Protein AF-A0A3C1PJS2-F1 (afdb_monomer_lite)

Secondary structure (DSSP, 8-state):
--SHHHHHHHHHHHHHTT-EE--EEEEEEEETTEEEEEEEEE--SSHHHHHHTT--S--EEEE--HHHHHHHHHHHHHT------HHHH--EEETTHHHHHH-HHHHHHHHHHHHHHHHHHHTSS-HHHHB-HHHHHHHHHHHHHHT-GGGGSTTT-EEEEETTTTEEEEEE---S-SS-------SS-HHHHHHHS---TTSTTTHHHHHTT-HHHHHHHHHHHHHHT-HHHHHHHHHHTHHHHHHHHHHHHTT-TT----HHHHHHHHHHHHHHHHH-----PPP-PPPPP---TT-HHHHTTTTEEEEEEEE-SSEEEEEEEE-SSS-EEEEEEE-SS-TT-EEEEEEEEEPPPBTTB-EEEEEEEETT--EEEESS-SS--EEEESS---SS---HHHHHHTTTT--TTSEEETTEEEE-SEEEEE-SEEEE-TT-EEEE-TTEEEEE-TT-EEEESS-EEEE--SSS-EEEEE-SSS---EEEEEEEEEEEEEEEEEES---EEETTEEE-SSEEEEEEEEEEEEEEE-

Structure (mmCIF, N/CA/C/O backbone):
data_AF-A0A3C1PJS2-F1
#
_entry.id   AF-A0A3C1PJS2-F1
#
loop_
_atom_site.group_PDB
_atom_site.id
_atom_site.type_symbol
_atom_site.label_atom_id
_atom_site.label_alt_id
_atom_site.label_comp_id
_atom_site.label_asym_id
_atom_site.label_entity_id
_atom_site.label_seq_id
_atom_site.pdbx_PDB_ins_code
_atom_site.Cartn_x
_atom_site.Cartn_y
_atom_site.Cartn_z
_atom_site.occupancy
_atom_site.B_iso_or_equiv
_atom_site.auth_seq_id
_atom_site.auth_comp_id
_atom_site.auth_asym_id
_atom_site.auth_atom_id
_atom_site.pdbx_PDB_model_num
ATOM 1 N N . GLN A 1 1 ? -17.512 3.388 26.840 1.00 50.53 1 GLN A N 1
ATOM 2 C CA . GLN A 1 1 ? -17.735 1.995 26.386 1.00 50.53 1 GLN A CA 1
ATOM 3 C C . GLN A 1 1 ? -16.896 1.815 25.130 1.00 50.53 1 GLN A C 1
ATOM 5 O O . GLN A 1 1 ? -16.877 2.746 24.334 1.00 50.53 1 GLN A O 1
ATOM 10 N N . GLY A 1 2 ? -16.158 0.707 25.012 1.00 60.09 2 GLY A N 1
ATOM 11 C CA . GLY A 1 2 ? -15.186 0.491 23.931 1.00 60.09 2 GLY A CA 1
ATOM 12 C C . GLY A 1 2 ? -15.813 0.398 22.536 1.00 60.09 2 GLY A C 1
ATOM 13 O O . GLY A 1 2 ? -17.022 0.189 22.394 1.00 60.09 2 GLY A O 1
ATOM 14 N N . ALA A 1 3 ? -14.977 0.550 21.508 1.00 76.62 3 ALA A N 1
ATOM 15 C CA . ALA A 1 3 ? -15.379 0.690 20.106 1.00 76.62 3 ALA A CA 1
ATOM 16 C C . ALA A 1 3 ? -15.730 -0.599 19.371 1.00 76.62 3 ALA A C 1
ATOM 18 O O . ALA A 1 3 ? -15.875 -0.593 18.159 1.00 76.62 3 ALA A O 1
ATOM 19 N N . TYR A 1 4 ? -15.954 -1.686 20.100 1.00 86.81 4 TYR A N 1
ATOM 20 C CA . TYR A 1 4 ? -16.094 -3.038 19.569 1.00 86.81 4 TYR A CA 1
ATOM 21 C C . TYR A 1 4 ? -17.022 -3.154 18.346 1.00 86.81 4 TYR A C 1
ATOM 23 O O . TYR A 1 4 ? -16.590 -3.558 17.269 1.00 86.81 4 TYR A O 1
ATOM 31 N N . LEU A 1 5 ? -18.304 -2.793 18.479 1.00 90.94 5 LEU A N 1
ATOM 32 C CA . LEU A 1 5 ? -19.256 -2.923 17.369 1.00 90.94 5 LEU A CA 1
ATOM 33 C C . LEU A 1 5 ? -19.081 -1.832 16.302 1.00 90.94 5 LEU A C 1
ATOM 35 O O . LEU A 1 5 ? -19.457 -2.051 15.155 1.00 90.94 5 LEU A O 1
ATOM 39 N N . ALA A 1 6 ? -18.487 -0.688 16.659 1.00 91.19 6 ALA A N 1
ATOM 40 C CA . ALA A 1 6 ? -18.084 0.323 15.685 1.00 91.19 6 ALA A CA 1
ATOM 41 C C . ALA A 1 6 ? -16.974 -0.226 14.777 1.00 91.19 6 ALA A C 1
ATOM 43 O O . ALA A 1 6 ? -17.079 -0.106 13.560 1.00 91.19 6 ALA A O 1
ATOM 44 N N . THR A 1 7 ? -15.972 -0.905 15.349 1.00 92.56 7 THR A N 1
ATOM 45 C CA . THR A 1 7 ? -14.920 -1.608 14.603 1.00 92.56 7 THR A CA 1
ATOM 46 C C . THR A 1 7 ? -15.521 -2.657 13.677 1.00 92.56 7 THR A C 1
ATOM 48 O O . THR A 1 7 ? -15.230 -2.639 12.486 1.00 92.56 7 THR A O 1
ATOM 51 N N . TRP A 1 8 ? -16.430 -3.504 14.173 1.00 94.62 8 TRP A N 1
ATOM 52 C CA . TRP A 1 8 ? -17.133 -4.465 13.316 1.00 94.62 8 TRP A CA 1
ATOM 53 C C . TRP A 1 8 ? -17.833 -3.779 12.131 1.00 94.62 8 TRP A C 1
ATOM 55 O O . TRP A 1 8 ? -17.605 -4.156 10.985 1.00 94.62 8 TRP A O 1
ATOM 65 N N . PHE A 1 9 ? -18.633 -2.741 12.394 1.00 94.56 9 PHE A N 1
ATOM 66 C CA . PHE A 1 9 ? -19.382 -2.033 11.353 1.00 94.56 9 PHE A CA 1
ATOM 67 C C . PHE A 1 9 ? -18.460 -1.370 10.317 1.00 94.56 9 PHE A C 1
ATOM 69 O O . PHE A 1 9 ? -18.750 -1.409 9.123 1.00 94.56 9 PHE A O 1
ATOM 76 N N . ALA A 1 10 ? -17.319 -0.821 10.749 1.00 95.00 10 ALA A N 1
ATOM 77 C CA . ALA A 1 10 ? -16.305 -0.297 9.839 1.00 95.00 10 ALA A CA 1
ATOM 78 C C . ALA A 1 10 ? -15.714 -1.398 8.945 1.00 95.00 10 ALA A C 1
ATOM 80 O O . ALA A 1 10 ? -15.614 -1.201 7.737 1.00 95.00 10 ALA A O 1
ATOM 81 N N . HIS A 1 11 ? -15.374 -2.568 9.495 1.00 95.94 11 HIS A N 1
ATOM 82 C CA . HIS A 1 11 ? -14.862 -3.685 8.694 1.00 95.94 11 HIS A CA 1
ATOM 83 C C . HIS A 1 11 ? -15.875 -4.164 7.645 1.00 95.94 11 HIS A C 1
ATOM 85 O O . HIS A 1 11 ? -15.489 -4.366 6.494 1.00 95.94 11 HIS A O 1
ATOM 91 N N . GLU A 1 12 ? -17.158 -4.280 8.002 1.00 95.19 12 GLU A N 1
ATOM 92 C CA . GLU A 1 12 ? -18.210 -4.657 7.046 1.00 95.19 12 GLU A CA 1
ATOM 93 C C . GLU A 1 12 ? -18.364 -3.623 5.926 1.00 95.19 12 GLU A C 1
ATOM 95 O O . GLU A 1 12 ? -18.375 -3.983 4.748 1.00 95.19 12 GLU A O 1
ATOM 100 N N . LEU A 1 13 ? -18.419 -2.330 6.267 1.00 95.62 13 LEU A N 1
ATOM 101 C CA . LEU A 1 13 ? -18.609 -1.283 5.266 1.00 95.62 13 LEU A CA 1
ATOM 102 C C . LEU A 1 13 ? -17.404 -1.184 4.321 1.00 95.62 13 LEU A C 1
ATOM 104 O O . LEU A 1 13 ? -17.579 -1.144 3.106 1.00 95.62 13 LEU A O 1
ATOM 108 N N . PHE A 1 14 ? -16.175 -1.225 4.846 1.00 97.44 14 PHE A N 1
ATOM 109 C CA . PHE A 1 14 ? -14.970 -1.234 4.010 1.00 97.44 14 PHE A CA 1
ATOM 110 C C . PHE A 1 14 ? -14.938 -2.462 3.093 1.00 97.44 14 PHE A C 1
ATOM 112 O O . PHE A 1 14 ? -14.642 -2.329 1.903 1.00 97.44 14 PHE A O 1
ATOM 119 N N . ALA A 1 15 ? -15.295 -3.640 3.614 1.00 96.25 15 ALA A N 1
ATOM 120 C CA . ALA A 1 15 ? -15.340 -4.861 2.823 1.00 96.25 15 ALA A CA 1
ATOM 121 C C . ALA A 1 15 ? -16.396 -4.798 1.706 1.00 96.25 15 ALA A C 1
ATOM 123 O O . ALA A 1 15 ? -16.114 -5.229 0.586 1.00 96.25 15 ALA A O 1
ATOM 124 N N . SER A 1 16 ? -17.574 -4.223 1.978 1.00 94.75 16 SER A N 1
ATOM 125 C CA . SER A 1 16 ? -18.651 -4.054 0.988 1.00 94.75 16 SER A CA 1
ATOM 126 C C . SER A 1 16 ? -18.247 -3.167 -0.197 1.00 94.75 16 SER A C 1
ATOM 128 O O . SER A 1 16 ? -18.679 -3.390 -1.326 1.00 94.75 16 SER A O 1
ATOM 130 N N . GLU A 1 17 ? -17.322 -2.230 0.031 1.00 95.81 17 GLU A N 1
ATOM 131 C CA . GLU A 1 17 ? -16.746 -1.349 -0.992 1.00 95.81 17 GLU A CA 1
ATOM 132 C C . GLU A 1 17 ? -15.543 -1.966 -1.717 1.00 95.81 17 GLU A C 1
ATOM 134 O O . GLU A 1 17 ? -14.868 -1.307 -2.517 1.00 95.81 17 GLU A O 1
ATOM 139 N N . GLY A 1 18 ? -15.252 -3.235 -1.424 1.00 95.50 18 GLY A N 1
ATOM 140 C CA . GLY A 1 18 ? -14.115 -3.961 -1.960 1.00 95.50 18 GLY A CA 1
ATOM 141 C C . GLY A 1 18 ? -12.772 -3.444 -1.449 1.00 95.50 18 GLY A C 1
ATOM 142 O O . GLY A 1 18 ? -11.765 -3.720 -2.098 1.00 95.50 18 GLY A O 1
ATOM 143 N N . LEU A 1 19 ? -12.720 -2.700 -0.337 1.00 97.50 19 LEU A N 1
ATOM 144 C CA . LEU A 1 19 ? -11.477 -2.313 0.338 1.00 97.50 19 LEU A CA 1
ATOM 145 C C . LEU A 1 19 ? -11.008 -3.449 1.253 1.00 97.50 19 LEU A C 1
ATOM 147 O O . LEU A 1 19 ? -11.821 -4.173 1.821 1.00 97.50 19 LEU A O 1
ATOM 151 N N . ILE A 1 20 ? -9.692 -3.612 1.402 1.00 96.56 20 ILE A N 1
ATOM 152 C CA . ILE A 1 20 ? -9.130 -4.749 2.139 1.00 96.56 20 ILE A CA 1
ATOM 153 C C . ILE A 1 20 ? -9.387 -4.553 3.640 1.00 96.56 20 ILE A C 1
ATOM 155 O O . ILE A 1 20 ? -8.835 -3.640 4.254 1.00 96.56 20 ILE A O 1
ATOM 159 N N . ALA A 1 21 ? -10.213 -5.423 4.223 1.00 96.50 21 ALA A N 1
ATOM 160 C CA . ALA A 1 21 ? -10.551 -5.430 5.644 1.00 96.50 21 ALA A CA 1
ATOM 161 C C . ALA A 1 21 ? -10.683 -6.865 6.188 1.00 96.50 21 ALA A C 1
ATOM 163 O O . ALA A 1 21 ? -11.362 -7.723 5.606 1.00 96.50 21 ALA A O 1
ATOM 164 N N . GLY A 1 22 ? -10.041 -7.128 7.327 1.00 94.50 22 GLY A N 1
ATOM 165 C CA . GLY A 1 22 ? -10.108 -8.431 7.989 1.00 94.50 22 GLY A CA 1
ATOM 166 C C . GLY A 1 22 ? -11.525 -8.769 8.460 1.00 94.50 22 GLY A C 1
ATOM 167 O O . GLY A 1 22 ? -12.329 -7.875 8.724 1.00 94.50 22 GLY A O 1
ATOM 168 N N . LYS A 1 23 ? -11.862 -10.052 8.589 1.00 95.19 23 LYS A N 1
ATOM 169 C CA . LYS A 1 23 ? -13.074 -10.446 9.326 1.00 95.19 23 LYS A CA 1
ATOM 170 C C . LYS A 1 23 ? -12.951 -9.994 10.777 1.00 95.19 23 LYS A C 1
ATOM 172 O O . LYS A 1 23 ? -11.928 -10.228 11.411 1.00 95.19 23 LYS A O 1
ATOM 177 N N . TYR A 1 24 ? -14.015 -9.414 11.309 1.00 95.31 24 TYR A N 1
ATOM 178 C CA . TYR A 1 24 ? -14.100 -9.017 12.708 1.00 95.31 24 TYR A CA 1
ATOM 179 C C . TYR A 1 24 ? -15.378 -9.599 13.314 1.00 95.31 24 TYR A C 1
ATOM 181 O O . TYR A 1 24 ? -16.399 -9.709 12.633 1.00 95.31 24 TYR A O 1
ATOM 189 N N . GLY A 1 25 ? -15.356 -9.990 14.582 1.00 94.94 25 GLY A N 1
ATOM 190 C CA . GLY A 1 25 ? -16.550 -10.515 15.237 1.00 94.94 25 GLY A CA 1
ATOM 191 C C . GLY A 1 25 ? -16.368 -10.764 16.722 1.00 94.94 25 GLY A C 1
ATOM 192 O O . GLY A 1 25 ? -15.383 -10.338 17.319 1.00 94.94 25 GLY A O 1
ATOM 193 N N . PHE A 1 26 ? -17.344 -11.448 17.319 1.00 95.50 26 PHE A N 1
ATOM 194 C CA . PHE A 1 26 ? -17.395 -11.703 18.755 1.00 95.50 26 PHE A CA 1
ATOM 195 C C . PHE A 1 26 ? -17.645 -13.172 19.049 1.00 95.50 26 PHE A C 1
ATOM 197 O O . PHE A 1 26 ? -18.432 -13.818 18.360 1.00 95.50 26 PHE A O 1
ATOM 204 N N . VAL A 1 27 ? -17.013 -13.683 20.102 1.00 94.50 27 VAL A N 1
ATOM 205 C CA . VAL A 1 27 ? -17.193 -15.061 20.561 1.00 94.50 27 VAL A CA 1
ATOM 206 C C . VAL A 1 27 ? -17.155 -15.126 22.093 1.00 94.50 27 VAL A C 1
ATOM 208 O O . VAL A 1 27 ? -16.322 -14.453 22.707 1.00 94.50 27 VAL A O 1
ATOM 211 N N . PRO A 1 28 ? -18.035 -15.903 22.751 1.00 94.06 28 PRO A N 1
ATOM 212 C CA . PRO A 1 28 ? -17.870 -16.217 24.166 1.00 94.06 28 PRO A CA 1
ATOM 213 C C . PRO A 1 28 ? -16.643 -17.114 24.367 1.00 94.06 28 PRO A C 1
ATOM 215 O O . PRO A 1 28 ? -16.509 -18.148 23.712 1.00 94.06 28 PRO A O 1
ATOM 218 N N . LEU A 1 29 ? -15.754 -16.740 25.287 1.00 94.38 29 LEU A N 1
ATOM 219 C CA . LEU A 1 29 ? -14.566 -17.523 25.613 1.00 94.38 29 LEU A CA 1
ATOM 220 C C . LEU A 1 29 ? -14.782 -18.315 26.904 1.00 94.38 29 LEU A C 1
ATOM 222 O O . LEU A 1 29 ? -14.993 -17.740 27.971 1.00 94.38 29 LEU A O 1
ATOM 226 N N . ILE A 1 30 ? -14.655 -19.639 26.815 1.00 95.06 30 ILE A N 1
ATOM 227 C CA . ILE A 1 30 ? -14.566 -20.529 27.976 1.00 95.06 30 ILE A CA 1
ATOM 228 C C . ILE A 1 30 ? -13.161 -21.122 27.990 1.00 95.06 30 ILE A C 1
ATOM 230 O O . ILE A 1 30 ? -12.776 -21.832 27.063 1.00 95.06 30 ILE A O 1
ATOM 234 N N . LEU A 1 31 ? -12.395 -20.834 29.041 1.00 95.94 31 LEU A N 1
ATOM 235 C CA . LEU A 1 31 ? -11.022 -21.307 29.198 1.00 95.94 31 LEU A CA 1
ATOM 236 C C . LEU A 1 31 ? -10.910 -22.086 30.508 1.00 95.94 31 LEU A C 1
ATOM 238 O O . LEU A 1 31 ? -11.176 -21.537 31.573 1.00 95.94 31 LEU A O 1
ATOM 242 N N . ASN A 1 32 ? -10.532 -23.365 30.428 1.00 96.31 32 ASN A N 1
ATOM 243 C CA . ASN A 1 32 ? -10.456 -24.288 31.573 1.00 96.31 32 ASN A CA 1
ATOM 244 C C . ASN A 1 32 ? -11.768 -24.393 32.378 1.00 96.31 32 ASN A C 1
ATOM 246 O O . ASN A 1 32 ? -11.753 -24.466 33.601 1.00 96.31 32 ASN A O 1
ATOM 250 N N . GLY A 1 33 ? -12.913 -24.373 31.687 1.00 95.12 33 GLY A N 1
ATOM 251 C CA . GLY A 1 33 ? -14.243 -24.415 32.310 1.00 95.12 33 GLY A CA 1
ATOM 252 C C . GLY A 1 33 ? -14.723 -23.076 32.881 1.00 95.12 33 GLY A C 1
ATOM 253 O O . GLY A 1 33 ? -15.878 -22.973 33.285 1.00 95.12 33 GLY A O 1
ATOM 254 N N . GLU A 1 34 ? -13.888 -22.034 32.869 1.00 95.94 34 GLU A N 1
ATOM 255 C CA . GLU A 1 34 ? -14.250 -20.701 33.349 1.00 95.94 34 GLU A CA 1
ATOM 256 C C . GLU A 1 34 ? -14.715 -19.806 32.196 1.00 95.94 34 GLU A C 1
ATOM 258 O O . GLU A 1 34 ? -14.018 -19.650 31.190 1.00 95.94 34 GLU A O 1
ATOM 263 N N . ASN A 1 35 ? -15.876 -19.168 32.362 1.00 93.62 35 ASN A N 1
ATOM 264 C CA . ASN A 1 35 ? -16.363 -18.151 31.435 1.00 93.62 35 ASN A CA 1
ATOM 265 C C . ASN A 1 35 ? -15.509 -16.877 31.565 1.00 93.62 35 ASN A C 1
ATOM 267 O O . ASN A 1 35 ? -15.513 -16.224 32.609 1.00 93.62 35 ASN A O 1
ATOM 271 N N . LYS A 1 36 ? -14.779 -16.527 30.503 1.00 94.00 36 LYS A N 1
ATOM 272 C CA . LYS A 1 36 ? -13.932 -15.327 30.415 1.00 94.00 36 LYS A CA 1
ATOM 273 C C . LYS A 1 36 ? -14.656 -14.131 29.785 1.00 94.00 36 LYS A C 1
ATOM 275 O O . LYS A 1 36 ? -14.068 -13.063 29.666 1.00 94.00 36 LYS A O 1
ATOM 280 N N . GLY A 1 37 ? -15.930 -14.287 29.432 1.00 92.19 37 GLY A N 1
ATOM 281 C CA . GLY A 1 37 ? -16.755 -13.262 28.805 1.00 92.19 37 GLY A CA 1
ATOM 282 C C . GLY A 1 37 ? -16.672 -13.280 27.282 1.00 92.19 37 GLY A C 1
ATOM 283 O O . GLY A 1 37 ? -16.245 -14.259 26.667 1.00 92.19 37 GLY A O 1
ATOM 284 N N . ILE A 1 38 ? -17.125 -12.190 26.669 1.00 93.38 38 ILE A N 1
ATOM 285 C CA . ILE A 1 38 ? -17.117 -12.013 25.217 1.00 93.38 38 ILE A CA 1
ATOM 286 C C . ILE A 1 38 ? -15.783 -11.424 24.764 1.00 93.38 38 ILE A C 1
ATOM 288 O O . ILE A 1 38 ? -15.369 -10.368 25.239 1.00 93.38 38 ILE A O 1
ATOM 292 N N . TYR A 1 39 ? -15.149 -12.085 23.799 1.00 93.38 39 TYR A N 1
ATOM 293 C CA . TYR A 1 39 ? -13.929 -11.629 23.145 1.00 93.38 39 TYR A CA 1
ATOM 294 C C . TYR A 1 39 ? -14.232 -11.168 21.727 1.00 93.38 39 TYR A C 1
ATOM 296 O O . TYR A 1 39 ? -15.037 -11.782 21.026 1.00 93.38 39 TYR A O 1
ATOM 304 N N . ALA A 1 40 ? -13.557 -10.103 21.302 1.00 92.94 40 ALA A N 1
ATOM 305 C CA . ALA A 1 40 ? -13.463 -9.768 19.893 1.00 92.94 40 ALA A CA 1
ATOM 306 C C . ALA A 1 40 ? -12.405 -10.656 19.226 1.00 92.94 40 ALA A C 1
ATOM 308 O O . ALA A 1 40 ? -11.343 -10.890 19.806 1.00 92.94 40 ALA A O 1
ATOM 309 N N . TYR A 1 41 ? -12.681 -11.123 18.012 1.00 93.81 41 TYR A N 1
ATOM 310 C CA . TYR A 1 41 ? -11.671 -11.704 17.135 1.00 93.81 41 TYR A CA 1
ATOM 311 C C . TYR A 1 41 ? -11.519 -10.832 15.892 1.00 93.81 41 TYR A C 1
ATOM 313 O O . TYR A 1 41 ? -12.498 -10.289 15.377 1.00 93.81 41 TYR A O 1
ATOM 321 N N . GLU A 1 42 ? -10.289 -10.732 15.406 1.00 92.69 42 GLU A N 1
ATOM 322 C CA . GLU A 1 42 ? -9.933 -10.032 14.179 1.00 92.69 42 GLU A CA 1
ATOM 323 C C . GLU A 1 42 ? -9.039 -10.953 13.346 1.00 92.69 42 GLU A C 1
ATOM 325 O O . GLU A 1 42 ? -8.146 -11.621 13.874 1.00 92.69 42 GLU A O 1
ATOM 330 N N . GLU A 1 43 ? -9.331 -11.047 12.053 1.00 93.88 43 GLU A N 1
ATOM 331 C CA . GLU A 1 43 ? -8.571 -11.851 11.102 1.00 93.88 43 GLU A CA 1
ATOM 332 C C . GLU A 1 43 ? -7.125 -11.363 11.024 1.00 93.88 43 GLU A C 1
ATOM 334 O O . GLU A 1 43 ? -6.848 -10.166 10.949 1.00 93.88 43 GLU A O 1
ATOM 339 N N . HIS A 1 44 ? -6.187 -12.307 1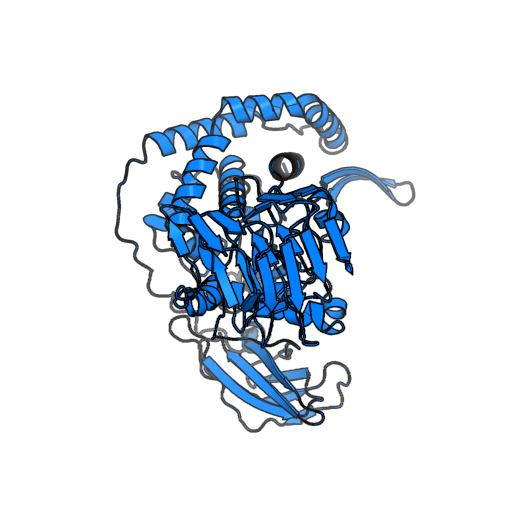1.041 1.00 91.00 44 HIS A N 1
ATOM 340 C CA . HIS A 1 44 ? -4.775 -11.984 10.918 1.00 91.00 44 HIS A CA 1
ATOM 341 C C . HIS A 1 44 ? -4.435 -11.513 9.497 1.00 91.00 44 HIS A C 1
ATOM 343 O O . HIS A 1 44 ? -5.045 -11.950 8.522 1.00 91.00 44 HIS A O 1
ATOM 349 N N . PHE A 1 45 ? -3.413 -10.662 9.373 1.00 89.75 45 PHE A N 1
ATOM 350 C CA . PHE A 1 45 ? -2.890 -10.220 8.081 1.00 89.75 45 PHE A CA 1
ATOM 351 C C . PHE A 1 45 ? -2.187 -11.373 7.361 1.00 89.75 45 PHE A C 1
ATOM 353 O O . PHE A 1 45 ? -0.984 -11.590 7.533 1.00 89.75 45 PHE A O 1
ATOM 360 N N . ASP A 1 46 ? -2.945 -12.097 6.545 1.00 87.69 46 ASP A N 1
ATOM 361 C CA . ASP A 1 46 ? -2.456 -13.213 5.743 1.00 87.69 46 ASP A CA 1
ATOM 362 C C . ASP A 1 46 ? -3.069 -13.225 4.329 1.00 87.69 46 ASP A C 1
ATOM 364 O O . ASP A 1 46 ? -3.890 -12.376 3.970 1.00 87.69 46 ASP A O 1
ATOM 368 N N . ASN A 1 47 ? -2.628 -14.162 3.502 1.00 85.62 47 ASN A N 1
ATOM 369 C CA . ASN A 1 47 ? -2.964 -14.284 2.090 1.00 85.62 47 ASN A CA 1
ATOM 370 C C . ASN A 1 47 ? -4.453 -14.547 1.898 1.00 85.62 47 ASN A C 1
ATOM 372 O O . ASN A 1 47 ? -5.071 -13.965 1.016 1.00 85.62 47 ASN A O 1
ATOM 376 N N . GLU A 1 48 ? -5.047 -15.359 2.769 1.00 88.75 48 GLU A N 1
ATOM 377 C CA . GLU A 1 48 ? -6.464 -15.705 2.738 1.00 88.75 48 GLU A CA 1
ATOM 378 C C . GLU A 1 48 ? -7.341 -14.450 2.860 1.00 88.75 48 GLU A C 1
ATOM 380 O O . GLU A 1 48 ? -8.394 -14.344 2.223 1.00 88.75 48 GLU A O 1
ATOM 385 N N . MET A 1 49 ? -6.885 -13.456 3.634 1.00 91.81 49 MET A N 1
ATOM 386 C CA . MET A 1 49 ? -7.550 -12.158 3.713 1.00 91.81 49 MET A CA 1
ATOM 387 C C . MET A 1 49 ? -7.475 -11.436 2.363 1.00 91.81 49 MET A C 1
ATOM 389 O O . MET A 1 49 ? -8.491 -10.933 1.898 1.00 91.81 49 MET A O 1
ATOM 393 N N . LEU A 1 50 ? -6.309 -11.393 1.712 1.00 92.25 50 LEU A N 1
ATOM 394 C CA . LEU A 1 50 ? -6.139 -10.753 0.399 1.00 92.25 50 LEU A CA 1
ATOM 395 C C . LEU A 1 50 ? -6.963 -11.453 -0.699 1.00 92.25 50 LEU A C 1
ATOM 397 O O . LEU A 1 50 ? -7.615 -10.790 -1.511 1.00 92.25 50 LEU A O 1
ATOM 401 N N . GLU A 1 51 ? -7.012 -12.782 -0.685 1.00 90.75 51 GLU A N 1
ATOM 402 C CA . GLU A 1 51 ? -7.738 -13.598 -1.660 1.00 90.75 51 GLU A CA 1
ATOM 403 C C . GLU A 1 51 ? -9.252 -13.359 -1.621 1.00 90.75 51 GLU A C 1
ATOM 405 O O . GLU A 1 51 ? -9.877 -13.256 -2.679 1.00 90.75 51 GLU A O 1
ATOM 410 N N . ARG A 1 52 ? -9.849 -13.147 -0.433 1.00 92.38 52 ARG A N 1
ATOM 411 C CA . ARG A 1 52 ? -11.267 -12.726 -0.297 1.00 92.38 52 ARG A CA 1
ATOM 412 C C . ARG A 1 52 ? -11.592 -11.473 -1.103 1.00 92.38 52 ARG A C 1
ATOM 414 O O . ARG A 1 52 ? -12.730 -11.256 -1.505 1.00 92.38 52 ARG A O 1
ATOM 421 N N . PHE A 1 53 ? -10.582 -10.649 -1.316 1.00 92.56 53 PHE A N 1
ATOM 422 C CA . PHE A 1 53 ? -10.660 -9.389 -2.017 1.00 92.56 53 PHE A CA 1
ATOM 423 C C . PHE A 1 53 ? -10.160 -9.509 -3.468 1.00 92.56 53 PHE A C 1
ATOM 425 O O . PHE A 1 53 ? -10.068 -8.502 -4.158 1.00 92.56 53 PHE A O 1
ATOM 432 N N . SER A 1 54 ? -9.880 -10.710 -3.985 1.00 89.69 54 SER A N 1
ATOM 433 C CA . SER A 1 54 ? -9.279 -10.920 -5.317 1.00 89.69 54 SER A CA 1
ATOM 434 C C . SER A 1 54 ? -7.914 -10.235 -5.475 1.00 89.69 54 SER A C 1
ATOM 436 O O . SER A 1 54 ? -7.564 -9.748 -6.553 1.00 89.69 54 SER A O 1
ATOM 438 N N . ARG A 1 55 ? -7.149 -10.147 -4.381 1.00 89.56 55 ARG A N 1
ATOM 439 C CA . ARG A 1 55 ? -5.760 -9.682 -4.385 1.00 89.56 55 ARG A CA 1
ATOM 440 C C . ARG A 1 55 ? -4.877 -10.913 -4.343 1.00 89.56 55 ARG A C 1
ATOM 442 O O . ARG A 1 55 ? -4.890 -11.654 -3.368 1.00 89.56 55 ARG A O 1
ATOM 449 N N . ASN A 1 56 ? -4.136 -11.122 -5.420 1.00 73.12 56 ASN A N 1
ATOM 450 C CA . ASN A 1 56 ? -3.196 -12.221 -5.514 1.00 73.12 56 ASN A CA 1
ATOM 451 C C . ASN A 1 56 ? -1.818 -11.733 -5.066 1.00 73.12 56 ASN A C 1
ATOM 453 O O . ASN A 1 56 ? -1.403 -10.636 -5.431 1.00 73.12 56 ASN A O 1
ATOM 457 N N . GLU A 1 57 ? -1.089 -12.610 -4.384 1.00 68.69 57 GLU A N 1
ATOM 458 C CA . GLU A 1 57 ? 0.330 -12.467 -4.047 1.00 68.69 57 GLU A CA 1
ATOM 459 C C . GLU A 1 57 ? 0.672 -11.508 -2.892 1.00 68.69 57 GLU A C 1
ATOM 461 O O . GLU A 1 57 ? 0.156 -10.408 -2.724 1.00 68.69 57 GLU A O 1
ATOM 466 N N . ASN A 1 58 ? 1.610 -11.952 -2.059 1.00 73.25 58 ASN A N 1
ATOM 467 C CA . ASN A 1 58 ? 1.621 -11.601 -0.639 1.00 73.25 58 ASN A CA 1
ATOM 468 C C . ASN A 1 58 ? 2.608 -10.486 -0.328 1.00 73.25 58 ASN A C 1
ATOM 470 O O . ASN A 1 58 ? 3.611 -10.721 0.349 1.00 73.25 58 ASN A O 1
ATOM 474 N N . MET A 1 59 ? 2.372 -9.282 -0.842 1.00 91.12 59 MET A N 1
ATOM 475 C CA . MET A 1 59 ? 3.209 -8.142 -0.478 1.00 91.12 59 MET A CA 1
ATOM 476 C C . MET A 1 59 ? 2.452 -7.173 0.415 1.00 91.12 59 MET A C 1
ATOM 478 O O . MET A 1 59 ? 1.913 -6.166 -0.037 1.00 91.12 59 MET A O 1
ATOM 482 N N . MET A 1 60 ? 2.429 -7.499 1.707 1.00 94.75 60 MET A N 1
ATOM 483 C CA . MET A 1 60 ? 1.956 -6.598 2.749 1.00 94.75 60 MET A CA 1
ATOM 484 C C . MET A 1 60 ? 3.130 -5.973 3.485 1.00 94.75 60 MET A C 1
ATOM 486 O O . MET A 1 60 ? 4.132 -6.630 3.773 1.00 94.75 60 MET A O 1
ATOM 490 N N . LEU A 1 61 ? 2.987 -4.704 3.838 1.00 95.81 61 LEU A N 1
ATOM 491 C CA . LEU A 1 61 ? 4.017 -3.947 4.535 1.00 95.81 61 LEU A CA 1
ATOM 492 C C . LEU A 1 61 ? 3.396 -2.912 5.476 1.00 95.81 61 LEU A C 1
ATOM 494 O O . LEU A 1 61 ? 2.209 -2.586 5.398 1.00 95.81 61 LEU A O 1
ATOM 498 N N . ARG A 1 62 ? 4.213 -2.416 6.403 1.00 96.69 62 ARG A N 1
ATOM 499 C CA . ARG A 1 62 ? 3.827 -1.414 7.401 1.00 96.69 62 ARG A CA 1
ATOM 500 C C . ARG A 1 62 ? 5.007 -0.531 7.771 1.00 96.69 62 ARG A C 1
ATOM 502 O O . ARG A 1 62 ? 6.160 -0.879 7.513 1.00 96.69 62 ARG A O 1
ATOM 509 N N . PHE A 1 63 ? 4.710 0.567 8.451 1.00 96.31 63 PHE A N 1
ATOM 510 C CA . PHE A 1 63 ? 5.730 1.322 9.160 1.00 96.31 63 PHE A CA 1
ATOM 511 C C . PHE A 1 63 ? 6.146 0.599 10.451 1.00 96.31 63 PHE A C 1
ATOM 513 O O . PHE A 1 63 ? 5.325 0.041 11.190 1.00 96.31 63 PHE A O 1
ATOM 520 N N . ASP A 1 64 ? 7.444 0.605 10.723 1.00 94.00 64 ASP A N 1
ATOM 521 C CA . ASP A 1 64 ? 8.006 0.237 12.011 1.00 94.00 64 ASP A CA 1
ATOM 522 C C . ASP A 1 64 ? 7.678 1.339 13.023 1.00 94.00 64 ASP A C 1
ATOM 524 O O . ASP A 1 64 ? 8.109 2.483 12.889 1.00 94.00 64 ASP A O 1
ATOM 528 N N . ASN A 1 65 ? 6.888 0.990 14.037 1.00 91.00 65 ASN A N 1
ATOM 529 C CA . ASN A 1 65 ? 6.435 1.911 15.072 1.00 91.00 65 ASN A CA 1
ATOM 530 C C . ASN A 1 65 ? 7.237 1.799 16.376 1.00 91.00 65 ASN A C 1
ATOM 532 O O . ASN A 1 65 ? 6.821 2.360 17.390 1.00 91.00 65 ASN A O 1
ATOM 536 N N . SER A 1 66 ? 8.376 1.099 16.369 1.00 89.19 66 SER A N 1
ATOM 537 C CA . SER A 1 66 ? 9.197 0.877 17.566 1.00 89.19 66 SER A CA 1
ATOM 538 C C . SER A 1 66 ? 9.681 2.194 18.187 1.00 89.19 66 SER A C 1
ATOM 540 O O . SER A 1 66 ? 9.486 2.412 19.383 1.00 89.19 66 SER A O 1
ATOM 542 N N . ALA A 1 67 ? 10.206 3.119 17.373 1.00 88.25 67 ALA A N 1
ATOM 543 C CA . ALA A 1 67 ? 10.663 4.431 17.843 1.00 88.25 67 ALA A CA 1
ATOM 544 C C . ALA A 1 67 ? 9.515 5.291 18.408 1.00 88.25 67 ALA A C 1
ATOM 546 O O . ALA A 1 67 ? 9.669 5.932 19.447 1.00 88.25 67 ALA A O 1
ATOM 547 N N . ALA A 1 68 ? 8.340 5.260 17.770 1.00 89.06 68 ALA A N 1
ATOM 548 C CA . ALA A 1 68 ? 7.159 5.988 18.235 1.00 89.06 68 ALA A CA 1
ATOM 549 C C . ALA A 1 68 ? 6.613 5.433 19.562 1.00 89.06 68 ALA A C 1
ATOM 551 O O . ALA A 1 68 ? 6.321 6.201 20.476 1.00 89.06 68 ALA A O 1
ATOM 552 N N . LYS A 1 69 ? 6.531 4.102 19.704 1.00 89.00 69 LYS A N 1
ATOM 553 C CA . LYS A 1 69 ? 6.133 3.438 20.959 1.00 89.00 69 LYS A CA 1
ATOM 554 C C . LYS A 1 69 ? 7.099 3.748 22.095 1.00 89.00 69 LYS A C 1
ATOM 556 O O . LYS A 1 69 ? 6.672 4.042 23.211 1.00 89.00 69 LYS A O 1
ATOM 561 N N . TRP A 1 70 ? 8.397 3.699 21.805 1.00 87.12 70 TRP A N 1
ATOM 562 C CA . TRP A 1 70 ? 9.429 4.081 22.759 1.00 87.12 70 TRP A CA 1
ATOM 563 C C . TRP A 1 70 ? 9.239 5.536 23.219 1.00 87.12 70 TRP A C 1
ATOM 565 O O . TRP A 1 70 ? 9.189 5.784 24.424 1.00 87.12 70 TRP A O 1
ATOM 575 N N . LEU A 1 71 ? 9.036 6.475 22.286 1.00 86.00 71 LEU A N 1
ATOM 576 C CA . LEU A 1 71 ? 8.855 7.897 22.600 1.00 86.00 71 LEU A CA 1
ATOM 577 C C . LEU A 1 71 ? 7.599 8.144 23.439 1.00 86.00 71 LEU A C 1
ATOM 579 O O . LEU A 1 71 ? 7.642 8.905 24.404 1.00 86.00 71 LEU A O 1
ATOM 583 N N . TYR A 1 72 ? 6.495 7.477 23.104 1.00 87.06 72 TYR A N 1
ATOM 584 C CA . TYR A 1 72 ? 5.259 7.546 23.877 1.00 87.06 72 TYR A CA 1
ATOM 585 C C . TYR A 1 72 ? 5.490 7.136 25.339 1.00 87.06 72 TYR A C 1
ATOM 587 O O . TYR A 1 72 ? 5.196 7.902 26.259 1.00 87.06 72 TYR A O 1
ATOM 595 N N . ASN A 1 73 ? 6.112 5.973 25.560 1.00 86.75 73 ASN A N 1
ATOM 596 C CA . ASN A 1 73 ? 6.428 5.481 26.903 1.00 86.75 73 ASN A CA 1
ATOM 597 C C . ASN A 1 73 ? 7.415 6.396 27.638 1.00 86.75 73 ASN A C 1
ATOM 599 O O . ASN A 1 73 ? 7.263 6.643 28.835 1.00 86.75 73 ASN A O 1
ATOM 603 N N . PHE A 1 74 ? 8.417 6.921 26.932 1.00 84.62 74 PHE A N 1
ATOM 604 C CA . PHE A 1 74 ? 9.366 7.878 27.486 1.00 84.62 74 PHE A CA 1
ATOM 605 C C . PHE A 1 74 ? 8.653 9.143 27.987 1.00 84.62 74 PHE A C 1
ATOM 607 O O . PHE A 1 74 ? 8.854 9.548 29.135 1.00 84.62 74 PHE A O 1
ATOM 614 N N . ASN A 1 75 ? 7.784 9.733 27.162 1.00 85.25 75 ASN A N 1
ATOM 615 C CA . ASN A 1 75 ? 7.040 10.947 27.492 1.00 85.25 75 ASN A CA 1
ATOM 616 C C . ASN A 1 75 ? 6.101 10.737 28.690 1.00 85.25 75 ASN A C 1
ATOM 618 O O . ASN A 1 75 ? 6.069 11.582 29.590 1.00 85.25 75 ASN A O 1
ATOM 622 N N . LEU A 1 76 ? 5.417 9.588 28.760 1.00 87.12 76 LEU A N 1
ATOM 623 C CA . LEU A 1 76 ? 4.602 9.208 29.919 1.00 87.12 76 LEU A CA 1
ATOM 624 C C . LEU A 1 76 ? 5.442 9.079 31.197 1.00 87.12 76 LEU A C 1
ATOM 626 O O . LEU A 1 76 ? 5.129 9.699 32.214 1.00 87.12 76 LEU A O 1
ATOM 630 N N . ASN A 1 77 ? 6.535 8.315 31.140 1.00 86.50 77 ASN A N 1
ATOM 631 C CA . ASN A 1 77 ? 7.364 8.015 32.309 1.00 86.50 77 ASN A CA 1
ATOM 632 C C . ASN A 1 77 ? 8.099 9.250 32.840 1.00 86.50 77 ASN A C 1
ATOM 634 O O . ASN A 1 77 ? 8.211 9.444 34.051 1.00 86.50 77 ASN A O 1
ATOM 638 N N . LYS A 1 78 ? 8.618 10.095 31.943 1.00 83.75 78 LYS A N 1
ATOM 639 C CA . LYS A 1 78 ? 9.360 11.309 32.310 1.00 83.75 78 LYS A CA 1
ATOM 640 C C . LYS A 1 78 ? 8.460 12.525 32.512 1.00 83.75 78 LYS A C 1
ATOM 642 O O . LYS A 1 78 ? 8.968 13.554 32.952 1.00 83.75 78 LYS A O 1
ATOM 647 N N . LYS A 1 79 ? 7.164 12.424 32.189 1.00 84.25 79 LYS A N 1
ATOM 648 C CA . LYS A 1 79 ? 6.209 13.544 32.173 1.00 84.25 79 LYS A CA 1
ATOM 649 C C . LYS A 1 79 ? 6.741 14.736 31.363 1.00 84.25 79 LYS A C 1
ATOM 651 O O . LYS A 1 79 ? 6.672 15.882 31.800 1.00 84.25 79 LYS A O 1
ATOM 656 N N . LYS A 1 80 ? 7.325 14.450 30.197 1.00 79.19 80 LYS A N 1
ATOM 657 C CA . LYS A 1 80 ? 7.860 15.445 29.255 1.00 79.19 80 LYS A CA 1
ATOM 658 C C . LYS A 1 80 ? 7.158 15.294 27.912 1.00 79.19 80 LYS A C 1
ATOM 660 O O . LYS A 1 80 ? 6.800 14.187 27.539 1.00 79.19 80 LYS A O 1
ATOM 665 N N . ALA A 1 81 ? 6.989 16.396 27.190 1.00 79.44 81 ALA A N 1
ATOM 666 C CA . ALA A 1 81 ? 6.458 16.402 25.830 1.00 79.44 81 ALA A CA 1
ATOM 667 C C . ALA A 1 81 ? 7.616 16.554 24.837 1.00 79.44 81 ALA A C 1
ATOM 669 O O . ALA A 1 81 ? 7.860 17.634 24.305 1.00 79.44 81 ALA A O 1
ATOM 670 N N . VAL A 1 82 ? 8.400 15.489 24.667 1.00 80.94 82 VAL A N 1
ATOM 671 C CA . VAL A 1 82 ? 9.501 15.483 23.701 1.00 80.94 82 VAL A CA 1
ATOM 672 C C . VAL A 1 82 ? 8.958 15.140 22.324 1.00 80.94 82 VAL A C 1
ATOM 674 O O . VAL A 1 82 ? 8.198 14.183 22.173 1.00 80.94 82 VAL A O 1
ATOM 677 N N . VAL A 1 83 ? 9.395 15.911 21.332 1.00 80.38 83 VAL A N 1
ATOM 678 C CA . VAL A 1 83 ? 9.088 15.711 19.916 1.00 80.38 83 VAL A CA 1
ATOM 679 C C . VAL A 1 83 ? 10.361 15.287 19.187 1.00 80.38 83 VAL A C 1
ATOM 681 O O . VAL A 1 83 ? 11.406 15.928 19.330 1.00 80.38 83 VAL A O 1
ATOM 684 N N . LEU A 1 84 ? 10.274 14.195 18.426 1.00 84.69 84 LEU A N 1
ATOM 685 C CA . LEU A 1 84 ? 11.370 13.584 17.664 1.00 84.69 84 LEU A CA 1
ATOM 686 C C . LEU A 1 84 ? 10.873 13.169 16.273 1.00 84.69 84 LEU A C 1
ATOM 688 O O . LEU A 1 84 ? 9.674 12.919 16.128 1.00 84.69 84 LEU A O 1
ATOM 692 N N . PRO A 1 85 ? 11.771 13.015 15.283 1.00 87.75 85 PRO A N 1
ATOM 693 C CA . PRO A 1 85 ? 11.412 12.651 13.911 1.00 87.75 85 PRO A CA 1
ATOM 694 C C . PRO A 1 85 ? 11.103 11.149 13.768 1.00 87.75 85 PRO A C 1
ATOM 696 O O . PRO A 1 85 ? 11.716 10.428 12.980 1.00 87.75 85 PRO A O 1
ATOM 699 N N . VAL A 1 86 ? 10.178 10.633 14.584 1.00 90.12 86 VAL A N 1
ATOM 700 C CA . VAL A 1 86 ? 9.815 9.206 14.601 1.00 90.12 86 VAL A CA 1
ATOM 701 C C . VAL A 1 86 ? 9.071 8.781 13.338 1.00 90.12 86 VAL A C 1
ATOM 703 O O . VAL A 1 86 ? 9.169 7.619 12.956 1.00 90.12 86 VAL A O 1
ATOM 706 N N . TYR A 1 87 ? 8.369 9.705 12.675 1.00 91.06 87 TYR A N 1
ATOM 707 C CA . TYR A 1 87 ? 7.734 9.456 11.381 1.00 91.06 87 TYR A CA 1
ATOM 708 C C . TYR A 1 87 ? 8.790 9.291 10.283 1.00 91.06 87 TYR A C 1
ATOM 710 O O . TYR A 1 87 ? 8.793 8.303 9.550 1.00 91.06 87 TYR A O 1
ATOM 718 N N . GLU A 1 88 ? 9.743 10.218 10.202 1.00 90.69 88 GLU A N 1
ATOM 719 C CA . GLU A 1 88 ? 10.825 10.184 9.222 1.00 90.69 88 GLU A CA 1
ATOM 720 C C . GLU A 1 88 ? 11.715 8.952 9.431 1.00 90.69 88 GLU A C 1
ATOM 722 O O . GLU A 1 88 ? 12.030 8.249 8.465 1.00 90.69 88 GLU A O 1
ATOM 727 N N . ALA A 1 89 ? 12.022 8.622 10.689 1.00 91.94 89 ALA A N 1
ATOM 728 C CA . ALA A 1 89 ? 12.797 7.442 11.059 1.00 91.94 89 ALA A CA 1
ATOM 729 C C . ALA A 1 89 ? 12.039 6.114 10.882 1.00 91.94 89 ALA A C 1
ATOM 731 O O . ALA A 1 89 ? 12.677 5.061 10.855 1.00 91.94 89 ALA A O 1
ATOM 732 N N . ALA A 1 90 ? 10.710 6.119 10.735 1.00 93.50 90 ALA A N 1
ATOM 733 C CA . ALA A 1 90 ? 9.930 4.891 10.619 1.00 93.50 90 ALA A CA 1
ATOM 734 C C . ALA A 1 90 ? 10.326 4.094 9.367 1.00 93.50 90 ALA A C 1
ATOM 736 O O . ALA A 1 90 ? 10.036 4.492 8.231 1.00 93.50 90 ALA A O 1
ATOM 737 N N . LYS A 1 91 ? 10.995 2.955 9.568 1.00 94.25 91 LYS A N 1
ATOM 738 C CA . LYS A 1 91 ? 11.341 2.020 8.490 1.00 94.25 91 LYS A CA 1
ATOM 739 C C . LYS A 1 91 ? 10.085 1.405 7.905 1.00 94.25 91 LYS A C 1
ATOM 741 O O . LYS A 1 91 ? 9.116 1.172 8.618 1.00 94.25 91 LYS A O 1
ATOM 746 N N . ILE A 1 92 ? 10.126 1.076 6.624 1.00 96.44 92 ILE A N 1
ATOM 747 C CA . ILE A 1 92 ? 9.120 0.203 6.027 1.00 96.44 92 ILE A CA 1
ATOM 748 C C . ILE A 1 92 ? 9.612 -1.226 6.183 1.00 96.44 92 ILE A C 1
ATOM 750 O O . ILE A 1 92 ? 10.764 -1.521 5.861 1.00 96.44 92 ILE A O 1
ATOM 754 N N . ILE A 1 93 ? 8.744 -2.086 6.701 1.00 96.19 93 ILE A N 1
ATOM 755 C CA . ILE A 1 93 ? 9.040 -3.490 6.973 1.00 96.19 93 ILE A CA 1
ATOM 756 C C . ILE A 1 93 ? 7.947 -4.383 6.378 1.00 96.19 93 ILE A C 1
ATOM 758 O O . ILE A 1 93 ? 6.774 -3.985 6.365 1.00 96.19 93 ILE A O 1
ATOM 762 N N . PRO A 1 94 ? 8.307 -5.575 5.874 1.00 95.56 94 PRO A N 1
ATOM 763 C CA . PRO A 1 94 ? 7.342 -6.513 5.324 1.00 95.56 94 PRO A CA 1
ATOM 764 C C . PRO A 1 94 ? 6.617 -7.280 6.433 1.00 95.56 94 PRO A C 1
ATOM 766 O O . PRO A 1 94 ? 7.135 -7.491 7.532 1.00 95.56 94 PRO A O 1
ATOM 769 N N . TYR A 1 95 ? 5.425 -7.775 6.119 1.00 92.94 95 TYR A N 1
ATOM 770 C CA . TYR A 1 95 ? 4.858 -8.908 6.844 1.00 92.94 95 TYR A CA 1
ATOM 771 C C . TYR A 1 95 ? 5.601 -10.194 6.472 1.00 92.94 95 TYR A C 1
ATOM 773 O O . TYR A 1 95 ? 6.102 -10.322 5.357 1.00 92.94 95 TYR A O 1
ATOM 781 N N . LYS A 1 96 ? 5.672 -11.153 7.406 1.00 90.69 96 LYS A N 1
ATOM 782 C CA . LYS A 1 96 ? 6.376 -12.436 7.212 1.00 90.69 96 LYS A CA 1
ATOM 783 C C . LYS A 1 96 ? 7.817 -12.252 6.703 1.00 90.69 96 LYS A C 1
ATOM 785 O O . LYS A 1 96 ? 8.239 -12.938 5.777 1.00 90.69 96 LYS A O 1
ATOM 790 N N . GLU A 1 97 ? 8.571 -11.346 7.335 1.00 92.56 97 GLU A N 1
ATOM 791 C CA . GLU A 1 97 ? 9.908 -10.905 6.900 1.00 92.56 97 GLU A CA 1
ATOM 792 C C . GLU A 1 97 ? 10.816 -12.050 6.450 1.00 92.56 97 GLU A C 1
ATOM 794 O O . GLU A 1 97 ? 11.276 -12.036 5.315 1.00 92.56 97 GLU A O 1
ATOM 799 N N . ASN A 1 98 ? 10.983 -13.095 7.264 1.00 91.06 98 ASN A N 1
ATOM 800 C CA . ASN A 1 98 ? 11.824 -14.240 6.903 1.00 91.06 98 ASN A CA 1
ATOM 801 C C . ASN A 1 98 ? 11.443 -14.864 5.550 1.00 91.06 98 ASN A C 1
ATOM 803 O O . ASN A 1 98 ? 12.325 -15.145 4.750 1.00 91.06 98 ASN A O 1
ATOM 807 N N . SER A 1 99 ? 10.145 -15.037 5.276 1.00 90.88 99 SER A N 1
ATOM 808 C CA . SER A 1 99 ? 9.664 -15.580 3.999 1.00 90.88 99 SER A CA 1
ATOM 809 C C . SER A 1 99 ? 9.896 -14.623 2.832 1.00 90.88 99 SER A C 1
ATOM 811 O O . SER A 1 99 ? 10.076 -15.074 1.707 1.00 90.88 99 SER A O 1
ATOM 813 N N . VAL A 1 100 ? 9.858 -13.312 3.078 1.00 92.19 100 VAL A N 1
ATOM 814 C CA . VAL A 1 100 ? 10.127 -12.298 2.052 1.00 92.19 100 VAL A CA 1
ATOM 815 C C . VAL A 1 100 ? 11.617 -12.238 1.729 1.00 92.19 100 VAL A C 1
ATOM 817 O O . VAL A 1 100 ? 11.975 -12.085 0.567 1.00 92.19 100 VAL A O 1
ATOM 820 N N . LEU A 1 101 ? 12.488 -12.376 2.732 1.00 91.06 101 LEU A N 1
ATOM 821 C CA . LEU A 1 101 ? 13.939 -12.291 2.551 1.00 91.06 101 LEU A CA 1
ATOM 822 C C . LEU A 1 101 ? 14.541 -13.526 1.869 1.00 91.06 101 LEU A C 1
ATOM 824 O O . LEU A 1 101 ? 15.563 -13.398 1.199 1.00 91.06 101 LEU A O 1
ATOM 828 N N . THR A 1 102 ? 13.941 -14.709 2.032 1.00 91.56 102 THR A N 1
ATOM 829 C CA . THR A 1 102 ? 14.439 -15.951 1.416 1.00 91.56 102 THR A CA 1
ATOM 830 C C . THR A 1 102 ? 13.944 -16.178 -0.010 1.00 91.56 102 THR A C 1
ATOM 832 O O . THR A 1 102 ? 14.538 -16.983 -0.725 1.00 91.56 102 THR A O 1
ATOM 835 N N . ASP A 1 103 ? 12.896 -15.475 -0.442 1.00 90.62 103 ASP A N 1
ATOM 836 C CA . ASP A 1 103 ? 12.378 -15.533 -1.809 1.00 90.62 103 ASP A CA 1
ATOM 837 C C . ASP A 1 103 ? 12.836 -14.292 -2.608 1.00 90.62 103 ASP A C 1
ATOM 839 O O . ASP A 1 103 ? 12.340 -13.185 -2.373 1.00 90.62 103 ASP A O 1
ATOM 843 N N . PRO A 1 104 ? 13.735 -14.444 -3.604 1.00 87.62 104 PRO A N 1
ATOM 844 C CA . PRO A 1 104 ? 14.220 -13.329 -4.417 1.00 87.62 104 PRO A CA 1
ATOM 845 C C . PRO A 1 104 ? 13.112 -12.534 -5.124 1.00 87.62 104 PRO A C 1
ATOM 847 O O . PRO A 1 104 ? 13.243 -11.321 -5.317 1.00 87.62 104 PRO A O 1
ATOM 850 N N . LYS A 1 105 ? 12.013 -13.195 -5.516 1.00 85.00 105 LYS A N 1
ATOM 851 C CA . LYS A 1 105 ? 10.862 -12.561 -6.170 1.00 85.00 105 LYS A CA 1
ATOM 852 C C . LYS A 1 105 ? 10.132 -11.652 -5.182 1.00 85.00 105 LYS A C 1
ATOM 854 O O . LYS A 1 105 ? 9.833 -10.500 -5.512 1.00 85.00 105 LYS A O 1
ATOM 859 N N . GLN A 1 106 ? 9.903 -12.138 -3.964 1.00 88.94 106 GLN A N 1
ATOM 860 C CA . GLN A 1 106 ? 9.243 -11.378 -2.903 1.00 88.94 106 GLN A CA 1
ATOM 861 C C . GLN A 1 106 ? 10.128 -10.246 -2.384 1.00 88.94 106 GLN A C 1
ATOM 863 O O . GLN A 1 106 ? 9.640 -9.125 -2.251 1.00 88.94 106 GLN A O 1
ATOM 868 N N . LEU A 1 107 ? 11.429 -10.477 -2.192 1.00 89.50 107 LEU A N 1
ATOM 869 C CA . LEU A 1 107 ? 12.377 -9.428 -1.813 1.00 89.50 107 LEU A CA 1
ATOM 870 C C . LEU A 1 107 ? 12.394 -8.289 -2.840 1.00 89.50 107 LEU A C 1
ATOM 872 O O . LEU A 1 107 ? 12.346 -7.115 -2.477 1.00 89.50 107 LEU A O 1
ATOM 876 N N . LYS A 1 108 ? 12.402 -8.616 -4.138 1.00 85.75 108 LYS A N 1
ATOM 877 C CA . LYS A 1 108 ? 12.346 -7.608 -5.203 1.00 85.75 108 LYS A CA 1
ATOM 878 C C . LYS A 1 108 ? 11.052 -6.788 -5.150 1.00 85.75 108 LYS A C 1
ATOM 880 O O . LYS A 1 108 ? 11.108 -5.565 -5.265 1.00 85.75 108 LYS A O 1
ATOM 885 N N . ARG A 1 109 ? 9.899 -7.438 -4.965 1.00 87.31 109 ARG A N 1
ATOM 886 C CA . ARG A 1 109 ? 8.596 -6.759 -4.821 1.00 87.31 109 ARG A CA 1
ATOM 887 C C . ARG A 1 109 ? 8.557 -5.869 -3.586 1.00 87.31 109 ARG A C 1
ATOM 889 O O . ARG A 1 109 ? 8.103 -4.731 -3.673 1.00 87.31 109 ARG A O 1
ATOM 896 N N . PHE A 1 110 ? 9.086 -6.360 -2.470 1.00 92.75 110 PHE A N 1
ATOM 897 C CA . PHE A 1 110 ? 9.202 -5.589 -1.244 1.00 92.75 110 PHE A CA 1
ATOM 898 C C . PHE A 1 110 ? 10.073 -4.348 -1.445 1.00 92.75 110 PHE A C 1
ATOM 900 O O . PHE A 1 110 ? 9.646 -3.256 -1.087 1.00 92.75 110 PHE A O 1
ATOM 907 N N . ASN A 1 111 ? 11.237 -4.480 -2.086 1.00 90.25 111 ASN A N 1
ATOM 908 C CA . ASN A 1 111 ? 12.104 -3.341 -2.396 1.00 90.25 111 ASN A CA 1
ATOM 909 C C . ASN A 1 111 ? 11.371 -2.289 -3.237 1.00 90.25 111 ASN A C 1
ATOM 911 O O . ASN A 1 111 ? 11.449 -1.101 -2.931 1.00 90.25 111 ASN A O 1
ATOM 915 N N . SER A 1 112 ? 10.626 -2.709 -4.265 1.00 88.19 112 SER A N 1
ATOM 916 C CA . SER A 1 112 ? 9.803 -1.792 -5.063 1.00 88.19 112 SER A CA 1
ATOM 917 C C . SER A 1 112 ? 8.751 -1.077 -4.206 1.00 88.19 112 SER A C 1
ATOM 919 O O . SER A 1 112 ? 8.678 0.151 -4.228 1.00 88.19 112 SER A O 1
ATOM 921 N N . ALA A 1 113 ? 7.981 -1.817 -3.405 1.00 93.44 113 ALA A N 1
ATOM 922 C CA . ALA A 1 113 ? 6.940 -1.260 -2.541 1.00 93.44 113 ALA A CA 1
ATOM 923 C C . ALA A 1 113 ? 7.498 -0.301 -1.473 1.00 93.44 113 ALA A C 1
ATOM 925 O O . ALA A 1 113 ? 6.971 0.794 -1.267 1.00 93.44 113 ALA A O 1
ATOM 926 N N . ALA A 1 114 ? 8.591 -0.692 -0.815 1.00 94.81 114 ALA A N 1
ATOM 927 C CA . ALA A 1 114 ? 9.251 0.100 0.213 1.00 94.81 114 ALA A CA 1
ATOM 928 C C . ALA A 1 114 ? 9.858 1.384 -0.362 1.00 94.81 114 ALA A C 1
ATOM 930 O O . ALA A 1 114 ? 9.739 2.444 0.246 1.00 94.81 114 ALA A O 1
ATOM 931 N N . ASN A 1 115 ? 10.454 1.332 -1.555 1.00 91.81 115 ASN A N 1
ATOM 932 C CA . ASN A 1 115 ? 10.972 2.532 -2.206 1.00 91.81 115 ASN A CA 1
ATOM 933 C C . ASN A 1 115 ? 9.846 3.504 -2.591 1.00 91.81 115 ASN A C 1
ATOM 935 O O . ASN A 1 115 ? 9.991 4.701 -2.356 1.00 91.81 115 ASN A O 1
ATOM 939 N N . LEU A 1 116 ? 8.703 3.018 -3.093 1.00 93.81 116 LEU A N 1
ATOM 940 C CA . LEU A 1 116 ? 7.539 3.872 -3.370 1.00 93.81 116 LEU A CA 1
ATOM 941 C C . LEU A 1 116 ? 7.038 4.591 -2.108 1.00 93.81 116 LEU A C 1
ATOM 943 O O . LEU A 1 116 ? 6.832 5.804 -2.123 1.00 93.81 116 LEU A O 1
ATOM 947 N N . LEU A 1 117 ? 6.885 3.871 -0.993 1.00 95.62 117 LEU A N 1
ATOM 948 C CA . LEU A 1 117 ? 6.474 4.490 0.268 1.00 95.62 117 LEU A CA 1
ATOM 949 C C . LEU A 1 117 ? 7.533 5.435 0.844 1.00 95.62 117 LEU A C 1
ATOM 951 O O . LEU A 1 117 ? 7.159 6.456 1.415 1.00 95.62 117 LEU A O 1
ATOM 955 N N . ASN A 1 118 ? 8.828 5.134 0.709 1.00 93.69 118 ASN A N 1
ATOM 956 C CA . ASN A 1 118 ? 9.891 6.043 1.144 1.00 93.69 118 ASN A CA 1
ATOM 957 C C . ASN A 1 118 ? 9.857 7.352 0.349 1.00 93.69 118 ASN A C 1
ATOM 959 O O . ASN A 1 118 ? 9.863 8.416 0.963 1.00 93.69 118 ASN A O 1
ATOM 963 N N . GLY A 1 119 ? 9.721 7.283 -0.978 1.00 92.62 119 GLY A N 1
ATOM 964 C CA . GLY A 1 119 ? 9.609 8.474 -1.822 1.00 92.62 119 GLY A CA 1
ATOM 965 C C . GLY A 1 119 ? 8.349 9.281 -1.535 1.00 92.62 119 GLY A C 1
ATOM 966 O O . GLY A 1 119 ? 8.401 10.507 -1.466 1.00 92.62 119 GLY A O 1
ATOM 967 N N . PHE A 1 120 ? 7.226 8.612 -1.265 1.00 94.62 120 PHE A N 1
ATOM 968 C CA . PHE A 1 120 ? 6.013 9.292 -0.813 1.00 94.62 120 PHE A CA 1
ATOM 969 C C . PHE A 1 120 ? 6.194 9.964 0.552 1.00 94.62 120 PHE A C 1
ATOM 971 O O . PHE A 1 120 ? 5.796 11.112 0.737 1.00 94.62 120 PHE A O 1
ATOM 978 N N . LYS A 1 121 ? 6.803 9.261 1.516 1.00 91.44 121 LYS A N 1
ATOM 979 C CA . LYS A 1 121 ? 7.074 9.761 2.871 1.00 91.44 121 LYS A CA 1
ATOM 980 C C . LYS A 1 121 ? 7.991 10.988 2.845 1.00 91.44 121 LYS A C 1
ATOM 982 O O . LYS A 1 121 ? 7.720 11.957 3.548 1.00 91.44 121 LYS A O 1
ATOM 987 N N . ALA A 1 122 ? 9.035 10.960 2.016 1.00 88.12 122 ALA A N 1
ATOM 988 C CA . ALA A 1 122 ? 9.967 12.070 1.824 1.00 88.12 122 ALA A CA 1
ATOM 989 C C . ALA A 1 122 ? 9.340 13.269 1.081 1.00 88.12 122 ALA A C 1
ATOM 991 O O . ALA A 1 122 ? 9.801 14.400 1.227 1.00 88.12 122 ALA A O 1
ATOM 992 N N . GLY A 1 123 ? 8.246 13.044 0.343 1.00 88.06 123 GLY A N 1
ATOM 993 C CA . GLY A 1 123 ? 7.592 14.054 -0.493 1.00 88.06 123 GLY A CA 1
ATOM 994 C C . GLY A 1 123 ? 8.154 14.145 -1.917 1.00 88.06 123 GLY A C 1
ATOM 995 O O . GLY A 1 123 ? 7.799 15.070 -2.645 1.00 88.06 123 GLY A O 1
ATOM 996 N N . ASP A 1 124 ? 8.990 13.186 -2.321 1.00 89.81 124 ASP A N 1
ATOM 997 C CA . ASP A 1 124 ? 9.623 13.100 -3.645 1.00 89.81 124 ASP A CA 1
ATOM 998 C C . ASP A 1 124 ? 8.715 12.446 -4.704 1.00 89.81 124 ASP A C 1
ATOM 1000 O O . ASP A 1 124 ? 8.918 12.604 -5.917 1.00 89.81 124 ASP A O 1
ATOM 1004 N N . LEU A 1 125 ? 7.712 11.685 -4.249 1.00 92.44 125 LEU A N 1
ATOM 1005 C CA . LEU A 1 125 ? 6.698 11.057 -5.092 1.00 92.44 125 LEU A CA 1
ATOM 1006 C C . LEU A 1 125 ? 5.296 11.591 -4.765 1.00 92.44 125 LEU A C 1
ATOM 1008 O O . LEU A 1 125 ? 4.904 11.585 -3.593 1.00 92.44 125 LEU A O 1
ATOM 1012 N N . PRO A 1 126 ? 4.509 12.000 -5.776 1.00 94.38 126 PRO A N 1
ATOM 1013 C CA . PRO A 1 126 ? 3.103 12.337 -5.588 1.00 94.38 126 PRO A CA 1
ATOM 1014 C C . PRO A 1 126 ? 2.256 11.085 -5.314 1.00 94.38 126 PRO A C 1
ATOM 1016 O O . PRO A 1 126 ? 2.650 9.954 -5.613 1.00 94.38 126 PRO A O 1
ATOM 1019 N N . ALA A 1 127 ? 1.062 11.285 -4.753 1.00 96.19 127 ALA A N 1
ATOM 1020 C CA . ALA A 1 127 ? 0.177 10.186 -4.375 1.00 96.19 127 ALA A CA 1
ATOM 1021 C C . ALA A 1 127 ? -0.258 9.348 -5.590 1.00 96.19 127 ALA A C 1
ATOM 1023 O O . ALA A 1 127 ? -0.339 8.121 -5.489 1.00 96.19 127 ALA A O 1
ATOM 1024 N N . ASN A 1 128 ? -0.507 9.983 -6.740 1.00 94.50 128 ASN A N 1
ATOM 1025 C CA . ASN A 1 128 ? -0.948 9.301 -7.955 1.00 94.50 128 ASN A CA 1
ATOM 1026 C C . ASN A 1 128 ? 0.090 8.345 -8.563 1.00 94.50 128 ASN A C 1
ATOM 1028 O O . ASN A 1 128 ? -0.294 7.415 -9.276 1.00 94.50 128 ASN A O 1
ATOM 1032 N N . GLU A 1 129 ? 1.373 8.509 -8.245 1.00 92.94 129 GLU A N 1
ATOM 1033 C CA . GLU A 1 129 ? 2.439 7.598 -8.667 1.00 92.94 129 GLU A CA 1
ATOM 1034 C C . GLU A 1 129 ? 2.601 6.388 -7.731 1.00 92.94 129 GLU A C 1
ATOM 1036 O O . GLU A 1 129 ? 3.159 5.369 -8.132 1.00 92.94 129 GLU A O 1
ATOM 1041 N N . VAL A 1 130 ? 2.110 6.484 -6.493 1.00 96.12 130 VAL A N 1
ATOM 1042 C CA . VAL A 1 130 ? 2.389 5.518 -5.416 1.00 96.12 130 VAL A CA 1
ATOM 1043 C C . VAL A 1 130 ? 1.176 4.641 -5.119 1.00 96.12 130 VAL A C 1
ATOM 1045 O O . VAL A 1 130 ? 1.318 3.448 -4.846 1.00 96.12 130 VAL A O 1
ATOM 1048 N N . PHE A 1 131 ? -0.025 5.212 -5.192 1.00 97.62 131 PHE A N 1
ATOM 1049 C CA . PHE A 1 131 ? -1.246 4.557 -4.740 1.00 97.62 131 PHE A CA 1
ATOM 1050 C C . PHE A 1 131 ? -2.268 4.318 -5.856 1.00 97.62 131 PHE A C 1
ATOM 1052 O O . PHE A 1 131 ? -2.318 5.015 -6.879 1.00 97.62 131 PHE A O 1
ATOM 1059 N N . ASP A 1 132 ? -3.140 3.338 -5.619 1.00 95.94 132 ASP A N 1
ATOM 1060 C CA . ASP A 1 132 ? -4.415 3.193 -6.322 1.00 95.94 132 ASP A CA 1
ATOM 1061 C C . ASP A 1 132 ? -5.398 4.254 -5.788 1.00 95.94 132 ASP A C 1
ATOM 1063 O O . ASP A 1 132 ? -6.132 4.030 -4.821 1.00 95.94 132 ASP A O 1
ATOM 1067 N N . LEU A 1 133 ? -5.341 5.462 -6.366 1.00 96.62 133 LEU A N 1
ATOM 1068 C CA . LEU A 1 133 ? -6.039 6.637 -5.836 1.00 96.62 133 LEU A CA 1
ATOM 1069 C C . LEU A 1 133 ? -7.548 6.459 -5.645 1.00 96.62 133 LEU A C 1
ATOM 1071 O O . LEU A 1 133 ? -8.021 6.882 -4.592 1.00 96.62 133 LEU A O 1
ATOM 1075 N N . PRO A 1 134 ? -8.315 5.846 -6.571 1.00 96.88 134 PRO A N 1
ATOM 1076 C CA . PRO A 1 134 ? -9.726 5.566 -6.326 1.00 96.88 134 PRO A CA 1
ATOM 1077 C C . PRO A 1 134 ? -9.961 4.798 -5.021 1.00 96.88 134 PRO A C 1
ATOM 1079 O O . PRO A 1 134 ? -10.842 5.166 -4.247 1.00 96.88 134 PRO A O 1
ATOM 1082 N N . LYS A 1 135 ? -9.144 3.779 -4.723 1.00 97.62 135 LYS A N 1
ATOM 1083 C CA . LYS A 1 135 ? -9.277 2.999 -3.484 1.00 97.62 135 LYS A CA 1
ATOM 1084 C C . LYS A 1 135 ? -8.852 3.789 -2.250 1.00 97.62 135 LYS A C 1
ATOM 1086 O O . LYS A 1 135 ? -9.555 3.744 -1.244 1.00 97.62 135 LYS A O 1
ATOM 1091 N N . ILE A 1 136 ? -7.759 4.553 -2.323 1.00 98.12 136 ILE A N 1
ATOM 1092 C CA . ILE A 1 136 ? -7.327 5.400 -1.197 1.00 98.12 136 ILE A CA 1
ATOM 1093 C C . ILE A 1 136 ? -8.349 6.505 -0.909 1.00 98.12 136 ILE A C 1
ATOM 1095 O O . ILE A 1 136 ? -8.655 6.768 0.250 1.00 98.12 136 ILE A O 1
ATOM 1099 N N . ALA A 1 137 ? -8.919 7.126 -1.942 1.00 98.38 137 ALA A N 1
ATOM 1100 C CA . ALA A 1 137 ? -9.954 8.146 -1.804 1.00 98.38 137 ALA A CA 1
ATOM 1101 C C . ALA A 1 137 ? -11.196 7.599 -1.091 1.00 98.38 137 ALA A C 1
ATOM 1103 O O . ALA A 1 137 ? -11.662 8.215 -0.132 1.00 98.38 137 ALA A O 1
ATOM 1104 N N . LYS A 1 138 ? -11.680 6.416 -1.503 1.00 98.44 138 LYS A N 1
ATOM 1105 C CA . LYS A 1 138 ? -12.771 5.711 -0.816 1.00 98.44 138 LYS A CA 1
ATOM 1106 C C . LYS A 1 138 ? -12.423 5.405 0.639 1.00 98.44 138 LYS A C 1
ATOM 1108 O O . LYS A 1 138 ? -13.211 5.718 1.524 1.00 98.44 138 LYS A O 1
ATOM 1113 N N . PHE A 1 139 ? -11.232 4.857 0.890 1.00 98.56 139 PHE A N 1
ATOM 1114 C CA . PHE A 1 139 ? -10.770 4.508 2.235 1.00 98.56 139 PHE A CA 1
ATOM 1115 C C . PHE A 1 139 ? -10.770 5.722 3.172 1.00 98.56 139 PHE A C 1
ATOM 1117 O O . PHE A 1 139 ? -11.346 5.672 4.256 1.00 98.56 139 PHE A O 1
ATOM 1124 N N . VAL A 1 140 ? -10.147 6.829 2.754 1.00 97.62 140 VAL A N 1
ATOM 1125 C CA . VAL A 1 140 ? -10.038 8.045 3.575 1.00 97.62 140 VAL A CA 1
ATOM 1126 C C . VAL A 1 140 ? -11.412 8.691 3.784 1.00 97.62 140 VAL A C 1
ATOM 1128 O O . VAL A 1 140 ? -11.714 9.118 4.897 1.00 97.62 140 VAL A O 1
ATOM 1131 N N . ALA A 1 141 ? -12.268 8.718 2.757 1.00 96.88 141 ALA A N 1
ATOM 1132 C CA . ALA A 1 141 ? -13.629 9.240 2.868 1.00 96.88 141 ALA A CA 1
ATOM 1133 C C . ALA A 1 141 ? -14.492 8.424 3.844 1.00 96.88 141 ALA A C 1
ATOM 1135 O O . ALA A 1 141 ? -15.140 9.001 4.717 1.00 96.88 141 ALA A O 1
ATOM 1136 N N . LEU A 1 142 ? -14.464 7.091 3.748 1.00 96.69 142 LEU A N 1
ATOM 1137 C CA . LEU A 1 142 ? -15.168 6.206 4.681 1.00 96.69 142 LEU A CA 1
ATOM 1138 C C . LEU A 1 142 ? -14.647 6.359 6.107 1.00 96.69 142 LEU A C 1
ATOM 1140 O O . LEU A 1 142 ? -15.445 6.461 7.036 1.00 96.69 142 LEU A O 1
ATOM 1144 N N . ALA A 1 143 ? -13.326 6.433 6.290 1.00 95.19 143 ALA A N 1
ATOM 1145 C CA . ALA A 1 143 ? -12.735 6.658 7.603 1.00 95.19 143 ALA A CA 1
ATOM 1146 C C . ALA A 1 143 ? -13.211 7.985 8.222 1.00 95.19 143 ALA A C 1
ATOM 1148 O O . ALA A 1 143 ? -13.552 8.020 9.403 1.00 95.19 143 ALA A O 1
ATOM 1149 N N . GLU A 1 144 ? -13.315 9.065 7.441 1.00 93.06 144 GLU A N 1
ATOM 1150 C CA . GLU A 1 144 ? -13.846 10.343 7.933 1.00 93.06 144 GLU A CA 1
ATOM 1151 C C . GLU A 1 144 ? -15.338 10.267 8.283 1.00 93.06 144 GLU A C 1
ATOM 1153 O O . GLU A 1 144 ? -15.735 10.728 9.362 1.00 93.06 144 GLU A O 1
ATOM 1158 N N . VAL A 1 145 ? -16.154 9.654 7.418 1.00 93.06 145 VAL A N 1
ATOM 1159 C CA . VAL A 1 145 ? -17.600 9.473 7.640 1.00 93.06 145 VAL A CA 1
ATOM 1160 C C . VAL A 1 145 ? -17.869 8.627 8.880 1.00 93.06 145 VAL A C 1
ATOM 1162 O O . VAL A 1 145 ? -18.730 8.980 9.681 1.00 93.06 145 VAL A O 1
ATOM 1165 N N . LEU A 1 146 ? -17.095 7.564 9.093 1.00 91.81 146 LEU A N 1
ATOM 1166 C CA . LEU A 1 146 ? -17.237 6.664 10.238 1.00 91.81 146 LEU A CA 1
ATOM 1167 C C . LEU A 1 146 ? -16.513 7.149 11.503 1.00 91.81 146 LEU A C 1
ATOM 1169 O O . LEU A 1 146 ? -16.650 6.528 12.558 1.00 91.81 146 LEU A O 1
ATOM 1173 N N . GLY A 1 147 ? -15.726 8.226 11.410 1.00 89.56 147 GLY A N 1
ATOM 1174 C CA . GLY A 1 147 ? -14.875 8.706 12.504 1.00 89.56 147 GLY A CA 1
ATOM 1175 C C . GLY A 1 147 ? -13.730 7.749 12.863 1.00 89.56 147 GLY A C 1
ATOM 1176 O O . GLY A 1 147 ? -13.185 7.838 13.961 1.00 89.56 147 GLY A O 1
ATOM 1177 N N . ALA A 1 148 ? -13.365 6.843 11.955 1.00 91.31 148 ALA A N 1
ATOM 1178 C CA . ALA A 1 148 ? -12.327 5.828 12.114 1.00 91.31 148 ALA A CA 1
ATOM 1179 C C . ALA A 1 148 ? -10.918 6.396 11.845 1.00 91.31 148 ALA A C 1
ATOM 1181 O O . ALA A 1 148 ? -10.147 5.870 11.043 1.00 91.31 148 ALA A O 1
ATOM 1182 N N . TYR A 1 149 ? -10.579 7.522 12.481 1.00 89.31 149 TYR A N 1
ATOM 1183 C CA . TYR A 1 149 ? -9.313 8.223 12.233 1.00 89.31 149 TYR A CA 1
ATOM 1184 C C . TYR A 1 149 ? -8.079 7.439 12.685 1.00 89.31 149 TYR A C 1
ATOM 1186 O O . TYR A 1 149 ? -7.003 7.659 12.136 1.00 89.31 149 TYR A O 1
ATOM 1194 N N . ASN A 1 150 ? -8.228 6.507 13.633 1.00 90.88 150 ASN A N 1
ATOM 1195 C CA . ASN A 1 150 ? -7.120 5.677 14.108 1.00 90.88 150 ASN A CA 1
ATOM 1196 C C . ASN A 1 150 ? -6.545 4.804 12.975 1.00 90.88 150 ASN A C 1
ATOM 1198 O O . ASN A 1 150 ? -5.333 4.613 12.905 1.00 90.88 150 ASN A O 1
ATOM 1202 N N . ALA A 1 151 ? -7.386 4.389 12.015 1.00 92.81 151 ALA A N 1
ATOM 1203 C CA . ALA A 1 151 ? -6.953 3.683 10.805 1.00 92.81 151 ALA A CA 1
ATOM 1204 C C . ALA A 1 151 ? -6.122 4.547 9.836 1.00 92.81 151 ALA A C 1
ATOM 1206 O O . ALA A 1 151 ? -5.509 4.008 8.917 1.00 92.81 151 ALA A O 1
ATOM 1207 N N . LEU A 1 152 ? -6.118 5.875 9.999 1.00 94.19 152 LEU A N 1
ATOM 1208 C CA . LEU A 1 152 ? -5.373 6.810 9.150 1.00 94.19 152 LEU A CA 1
ATOM 1209 C C . LEU A 1 152 ? -4.050 7.268 9.775 1.00 94.19 152 LEU A C 1
ATOM 1211 O O . LEU A 1 152 ? -3.291 7.995 9.126 1.00 94.19 152 LEU A O 1
ATOM 1215 N N . GLU A 1 153 ? -3.762 6.876 11.017 1.00 92.69 153 GLU A N 1
ATOM 1216 C CA . GLU A 1 153 ? -2.488 7.198 11.653 1.00 92.69 153 GLU A CA 1
ATOM 1217 C C . GLU A 1 153 ? -1.344 6.444 10.976 1.00 92.69 153 GLU A C 1
ATOM 1219 O O . GLU A 1 153 ? -1.447 5.251 10.683 1.00 92.69 153 GLU A O 1
ATOM 1224 N N . TRP A 1 154 ? -0.221 7.119 10.730 1.00 94.19 154 TRP A N 1
ATOM 1225 C CA . TRP A 1 154 ? 0.881 6.547 9.955 1.00 94.19 154 TRP A CA 1
ATOM 1226 C C . TRP A 1 154 ? 1.422 5.246 10.565 1.00 94.19 154 TRP A C 1
ATOM 1228 O O . TRP A 1 154 ? 1.814 4.336 9.847 1.00 94.19 154 TRP A O 1
ATOM 1238 N N . ASN A 1 155 ? 1.420 5.125 11.889 1.00 91.62 155 ASN A N 1
ATOM 1239 C CA . ASN A 1 155 ? 1.865 3.946 12.637 1.00 91.62 155 ASN A CA 1
ATOM 1240 C C . ASN A 1 155 ? 0.841 2.785 12.604 1.00 91.62 155 ASN A C 1
ATOM 1242 O O . ASN A 1 155 ? 1.209 1.635 12.884 1.00 91.62 155 ASN A O 1
ATOM 1246 N N . ASN A 1 156 ? -0.408 3.060 12.219 1.00 93.12 156 ASN A N 1
ATOM 1247 C CA . ASN A 1 156 ? -1.499 2.091 12.085 1.00 93.12 156 ASN A CA 1
ATOM 1248 C C . ASN A 1 156 ? -1.786 1.705 10.634 1.00 93.12 156 ASN A C 1
ATOM 1250 O O . ASN A 1 156 ? -2.290 0.607 10.400 1.00 93.12 156 ASN A O 1
ATOM 1254 N N . LEU A 1 157 ? -1.382 2.528 9.663 1.00 96.06 157 LEU A N 1
ATOM 1255 C CA . LEU A 1 157 ? -1.500 2.197 8.247 1.00 96.06 157 LEU A CA 1
ATOM 1256 C C . LEU A 1 157 ? -0.824 0.859 7.930 1.00 96.06 157 LEU A C 1
ATOM 1258 O O . LEU A 1 157 ? 0.307 0.571 8.349 1.00 96.06 157 LEU A O 1
ATOM 1262 N N . ARG A 1 158 ? -1.547 0.051 7.159 1.00 96.38 158 ARG A N 1
ATOM 1263 C CA . ARG A 1 158 ? -1.103 -1.201 6.551 1.00 96.38 158 ARG A CA 1
ATOM 1264 C C . ARG A 1 158 ? -1.316 -1.099 5.060 1.00 96.38 158 ARG A C 1
ATOM 1266 O O . ARG A 1 158 ? -2.301 -0.510 4.618 1.00 96.38 158 ARG A O 1
ATOM 1273 N N . PHE A 1 159 ? -0.396 -1.669 4.297 1.00 97.44 159 PHE A N 1
ATOM 1274 C CA . PHE A 1 159 ? -0.435 -1.557 2.851 1.00 97.44 159 PHE A CA 1
ATOM 1275 C C . PHE A 1 159 ? -0.362 -2.924 2.205 1.00 97.44 159 PHE A C 1
ATOM 1277 O O . PHE A 1 159 ? 0.418 -3.774 2.632 1.00 97.44 159 PHE A O 1
ATOM 1284 N N . TYR A 1 160 ? -1.132 -3.083 1.138 1.00 96.44 160 TYR A N 1
ATOM 1285 C CA . TYR A 1 160 ? -0.955 -4.128 0.145 1.00 96.44 160 TYR A CA 1
ATOM 1286 C C . TYR A 1 160 ? -0.306 -3.504 -1.090 1.00 96.44 160 TYR A C 1
ATOM 1288 O O . TYR A 1 160 ? -0.773 -2.476 -1.580 1.00 96.44 160 TYR A O 1
ATOM 1296 N N . TYR A 1 161 ? 0.766 -4.110 -1.590 1.00 94.69 161 TYR A N 1
ATOM 1297 C CA . TYR A 1 161 ? 1.376 -3.742 -2.860 1.00 94.69 161 TYR A CA 1
ATOM 1298 C C . TYR A 1 161 ? 0.841 -4.638 -3.965 1.00 94.69 161 TYR A C 1
ATOM 1300 O O . TYR A 1 161 ? 1.056 -5.847 -3.958 1.00 94.69 161 TYR A O 1
ATOM 1308 N N . ASN A 1 162 ? 0.187 -4.019 -4.938 1.00 91.50 162 ASN A N 1
ATOM 1309 C CA . ASN A 1 162 ? -0.331 -4.698 -6.103 1.00 91.50 162 ASN A CA 1
ATOM 1310 C C . ASN A 1 162 ? 0.787 -4.894 -7.140 1.00 91.50 162 ASN A C 1
ATOM 1312 O O . ASN A 1 162 ? 1.225 -3.904 -7.731 1.00 91.50 162 ASN A O 1
ATOM 1316 N N . PRO A 1 163 ? 1.238 -6.131 -7.411 1.00 85.06 163 PRO A N 1
ATOM 1317 C CA . PRO A 1 163 ? 2.378 -6.374 -8.289 1.00 85.06 163 PRO A CA 1
ATOM 1318 C C . PRO A 1 163 ? 2.055 -6.194 -9.778 1.00 85.06 163 PRO A C 1
ATOM 1320 O O . PRO A 1 163 ? 2.966 -6.249 -10.590 1.00 85.06 163 PRO A O 1
ATOM 1323 N N . ILE A 1 164 ? 0.787 -5.986 -10.154 1.00 84.44 164 ILE A N 1
ATOM 1324 C CA . ILE A 1 164 ? 0.376 -5.858 -11.560 1.00 84.44 164 ILE A CA 1
ATOM 1325 C C . ILE A 1 164 ? 0.370 -4.390 -12.005 1.00 84.44 164 ILE A C 1
ATOM 1327 O O . ILE A 1 164 ? 0.805 -4.058 -13.108 1.00 84.44 164 ILE A O 1
ATOM 1331 N N . ILE A 1 165 ? -0.125 -3.501 -11.141 1.00 85.56 165 ILE A N 1
ATOM 1332 C CA . ILE A 1 165 ? -0.142 -2.044 -11.380 1.00 85.56 165 ILE A CA 1
ATOM 1333 C C . ILE A 1 165 ? 0.918 -1.291 -10.572 1.00 85.56 165 ILE A C 1
ATOM 1335 O O . ILE A 1 165 ? 0.913 -0.064 -10.578 1.00 85.56 165 ILE A O 1
ATOM 1339 N N . HIS A 1 166 ? 1.756 -2.030 -9.837 1.00 88.19 166 HIS A N 1
ATOM 1340 C CA . HIS A 1 166 ? 2.855 -1.554 -8.994 1.00 88.19 166 HIS A CA 1
ATOM 1341 C C . HIS A 1 166 ? 2.472 -0.376 -8.086 1.00 88.19 166 HIS A C 1
ATOM 1343 O O . HIS A 1 166 ? 3.239 0.568 -7.902 1.00 88.19 166 HIS A O 1
ATOM 1349 N N . LYS A 1 167 ? 1.275 -0.451 -7.498 1.00 93.25 167 LYS A N 1
ATOM 1350 C CA . LYS A 1 167 ? 0.677 0.579 -6.641 1.00 93.25 167 LYS A CA 1
ATOM 1351 C C . LYS A 1 167 ? 0.222 -0.005 -5.317 1.00 93.25 167 LYS A C 1
ATOM 1353 O O . LYS A 1 167 ? -0.040 -1.201 -5.208 1.00 93.25 167 LYS A O 1
ATOM 1358 N N . LEU A 1 168 ? 0.116 0.858 -4.315 1.00 96.75 168 LEU A N 1
ATOM 1359 C CA . LEU A 1 168 ? -0.287 0.482 -2.966 1.00 96.75 168 LEU A CA 1
ATOM 1360 C C . LEU A 1 168 ? -1.775 0.760 -2.715 1.00 96.75 168 LEU A C 1
ATOM 1362 O O . LEU A 1 168 ? -2.325 1.769 -3.162 1.00 96.75 168 LEU A O 1
ATOM 1366 N N . GLU A 1 169 ? -2.397 -0.131 -1.951 1.00 96.62 169 GLU A N 1
ATOM 1367 C CA . GLU A 1 169 ? -3.735 -0.004 -1.365 1.00 96.62 169 GLU A CA 1
ATOM 1368 C C . GLU A 1 169 ? -3.608 0.010 0.163 1.00 96.62 169 GLU A C 1
ATOM 1370 O O . GLU A 1 169 ? -2.702 -0.624 0.708 1.00 96.62 169 GLU A O 1
ATOM 1375 N N . PHE A 1 170 ? -4.514 0.694 0.866 1.00 97.81 170 PHE A N 1
ATOM 1376 C CA . PHE A 1 170 ? -4.598 0.570 2.323 1.00 97.81 170 PHE A CA 1
ATOM 1377 C C . PHE A 1 170 ? -5.355 -0.694 2.716 1.00 97.81 170 PHE A C 1
ATOM 1379 O O . PHE A 1 170 ? -6.293 -1.118 2.037 1.00 97.81 170 PHE A O 1
ATOM 1386 N N . ILE A 1 171 ? -4.952 -1.254 3.850 1.00 97.12 171 ILE A N 1
ATOM 1387 C CA . ILE A 1 171 ? -5.641 -2.334 4.543 1.00 97.12 171 ILE A CA 1
ATOM 1388 C C . ILE A 1 171 ? -6.162 -1.760 5.860 1.00 97.12 171 ILE A C 1
ATOM 1390 O O . ILE A 1 171 ? -5.407 -1.120 6.596 1.00 97.12 171 ILE A O 1
ATOM 1394 N N . LEU A 1 172 ? -7.446 -1.974 6.148 1.00 96.69 172 LEU A N 1
ATOM 1395 C CA . LEU A 1 172 ? -8.049 -1.534 7.400 1.00 96.69 172 LEU A CA 1
ATOM 1396 C C . LEU A 1 172 ? -7.402 -2.281 8.573 1.00 96.69 172 LEU A C 1
ATOM 1398 O O . LEU A 1 172 ? -7.318 -3.508 8.566 1.00 96.69 172 LEU A O 1
ATOM 1402 N N . ASN A 1 173 ? -6.939 -1.522 9.561 1.00 94.00 173 ASN A N 1
ATOM 1403 C CA . ASN A 1 173 ? -6.340 -2.019 10.791 1.00 94.00 173 ASN A CA 1
ATOM 1404 C C . ASN A 1 173 ? -6.694 -1.044 11.910 1.00 94.00 173 ASN A C 1
ATOM 1406 O O . ASN A 1 173 ? -6.434 0.150 11.759 1.00 94.00 173 ASN A O 1
ATOM 1410 N N . ASP A 1 174 ? -7.198 -1.563 13.029 1.00 89.19 174 ASP A N 1
ATOM 1411 C CA . ASP A 1 174 ? -7.384 -0.800 14.268 1.00 89.19 174 ASP A CA 1
ATOM 1412 C C . ASP A 1 174 ? -8.159 0.519 14.054 1.00 89.19 174 ASP A C 1
ATOM 1414 O O . ASP A 1 174 ? -7.640 1.625 14.194 1.00 89.19 174 ASP A O 1
ATOM 1418 N N . ALA A 1 175 ? -9.421 0.411 13.629 1.00 88.81 175 ALA A N 1
ATOM 1419 C CA . ALA A 1 175 ? -10.221 1.552 13.175 1.00 88.81 175 ALA A CA 1
ATOM 1420 C C . ALA A 1 175 ? -10.472 2.635 14.243 1.00 88.81 175 ALA A C 1
ATOM 1422 O O . ALA A 1 175 ? -10.636 3.811 13.902 1.00 88.81 175 ALA A O 1
ATOM 1423 N N . TYR A 1 176 ? -10.483 2.265 15.525 1.00 87.56 176 TYR A N 1
ATOM 1424 C CA . TYR A 1 176 ? -10.882 3.136 16.629 1.00 87.56 176 TYR A CA 1
ATOM 1425 C C . TYR A 1 176 ? -9.995 2.926 17.854 1.00 87.56 176 TYR A C 1
ATOM 1427 O O . TYR A 1 176 ? -9.745 1.793 18.245 1.00 87.56 176 TYR A O 1
ATOM 1435 N N . ALA A 1 177 ? -9.615 4.017 18.521 1.00 74.06 177 ALA A N 1
ATOM 1436 C CA . ALA A 1 177 ? -8.985 3.942 19.835 1.00 74.06 177 ALA A CA 1
ATOM 1437 C C . ALA A 1 177 ? -10.005 3.553 20.928 1.00 74.06 177 ALA A C 1
ATOM 1439 O O . ALA A 1 177 ? -11.196 3.864 20.829 1.00 74.06 177 ALA A O 1
ATOM 1440 N N . ASP A 1 178 ? -9.529 2.936 22.015 1.00 58.66 178 ASP A N 1
ATOM 1441 C CA . ASP A 1 178 ? -10.361 2.447 23.131 1.00 58.66 178 ASP A CA 1
ATOM 1442 C C . ASP A 1 178 ? -11.213 3.539 23.807 1.00 58.66 178 ASP A C 1
ATOM 1444 O O . ASP A 1 178 ? -12.305 3.273 24.325 1.00 58.66 178 ASP A O 1
ATOM 1448 N N . ASN A 1 179 ? -10.752 4.790 23.754 1.00 53.88 179 ASN A N 1
ATOM 1449 C CA . ASN A 1 179 ? -11.490 5.949 24.237 1.00 53.88 179 ASN A CA 1
ATOM 1450 C C . ASN A 1 179 ? -12.329 6.544 23.105 1.00 53.88 179 ASN A C 1
ATOM 1452 O O . ASN A 1 179 ? -11.961 7.547 22.503 1.00 53.88 179 ASN A O 1
ATOM 1456 N N . LEU A 1 180 ? -13.496 5.940 22.873 1.00 51.41 180 LEU A N 1
ATOM 1457 C CA . LEU A 1 180 ? -14.611 6.497 22.100 1.00 51.41 180 LEU A CA 1
ATOM 1458 C C . LEU A 1 180 ? -15.187 7.757 22.781 1.00 51.41 180 LEU A C 1
ATOM 1460 O O . LEU A 1 180 ? -16.348 7.823 23.182 1.00 51.41 180 LEU A O 1
ATOM 1464 N N . GLN A 1 181 ? -14.404 8.819 22.862 1.00 46.16 181 GLN A N 1
ATOM 1465 C CA . GLN A 1 181 ? -14.903 9.956 22.127 1.00 46.16 181 GLN A CA 1
ATOM 1466 C C . GLN A 1 181 ? -14.583 9.562 20.687 1.00 46.16 181 GLN A C 1
ATOM 1468 O O . GLN A 1 181 ? -13.417 9.525 20.303 1.00 46.16 181 GLN A O 1
ATOM 1473 N N . LEU A 1 182 ? -15.607 9.248 19.871 1.00 46.91 182 LEU A N 1
ATOM 1474 C CA . LEU A 1 182 ? -15.489 9.586 18.445 1.00 46.91 182 LEU A CA 1
ATOM 1475 C C . LEU A 1 182 ? -14.774 10.936 18.424 1.00 46.91 182 LEU A C 1
ATOM 1477 O O . LEU A 1 182 ? -15.065 11.733 19.315 1.00 46.91 182 LEU A O 1
ATOM 1481 N N . MET A 1 183 ? -13.851 11.212 17.507 1.00 46.59 183 MET A N 1
ATOM 1482 C CA . MET A 1 183 ? -13.420 12.600 17.333 1.00 46.59 183 MET A CA 1
ATOM 1483 C C . MET A 1 183 ? -14.655 13.407 16.870 1.00 46.59 183 MET A C 1
ATOM 1485 O O . MET A 1 183 ? -14.891 13.646 15.684 1.00 46.59 183 MET A O 1
ATOM 1489 N N . THR A 1 184 ? -15.537 13.701 17.823 1.00 41.72 184 THR A N 1
ATOM 1490 C CA . THR A 1 184 ? -16.403 14.837 17.936 1.00 41.72 184 THR A CA 1
ATOM 1491 C C . THR A 1 184 ? -15.432 15.979 17.767 1.00 41.72 184 THR A C 1
ATOM 1493 O O . THR A 1 184 ? -14.435 16.039 18.479 1.00 41.72 184 THR A O 1
ATOM 1496 N N . GLU A 1 185 ? -15.696 16.825 16.780 1.00 47.09 185 GLU A N 1
ATOM 1497 C CA . GLU A 1 185 ? -14.944 18.060 16.565 1.00 47.09 185 GLU A CA 1
ATOM 1498 C C . GLU A 1 185 ? -13.606 17.882 15.828 1.00 47.09 185 GLU A C 1
ATOM 1500 O O . GLU A 1 185 ? -12.551 18.333 16.260 1.00 47.09 185 GLU A O 1
ATOM 1505 N N . THR A 1 186 ? -13.639 17.394 14.588 1.00 52.91 186 THR A N 1
ATOM 1506 C CA . THR A 1 186 ? -13.075 18.315 13.593 1.00 52.91 186 THR A CA 1
ATOM 1507 C C . THR A 1 186 ? -14.210 19.248 13.224 1.00 52.91 186 THR A C 1
ATOM 1509 O O . THR A 1 186 ? -15.183 18.807 12.617 1.00 52.91 186 THR A O 1
ATOM 1512 N N . ASP A 1 187 ? -14.141 20.528 13.602 1.00 64.25 187 ASP A N 1
ATOM 1513 C CA . ASP A 1 187 ? -15.083 21.579 13.157 1.00 64.25 187 ASP A CA 1
ATOM 1514 C C . ASP A 1 187 ? -15.195 21.688 11.627 1.00 64.25 187 ASP A C 1
ATOM 1516 O O . ASP A 1 187 ? -16.068 22.369 11.096 1.00 64.25 187 ASP A O 1
ATOM 1520 N N . ASP A 1 188 ? -14.334 20.959 10.921 1.00 78.19 188 ASP A N 1
ATOM 1521 C CA . ASP A 1 188 ? -14.142 21.036 9.496 1.00 78.19 188 ASP A CA 1
ATOM 1522 C C . ASP A 1 188 ? -13.803 19.667 8.877 1.00 78.19 188 ASP A C 1
ATOM 1524 O O . ASP A 1 188 ? -13.516 18.692 9.579 1.00 78.19 188 ASP A O 1
ATOM 1528 N N . LEU A 1 189 ? -13.816 19.611 7.547 1.00 86.38 189 LEU A N 1
ATOM 1529 C CA . LEU A 1 189 ? -13.415 18.446 6.754 1.00 86.38 189 LEU A CA 1
ATOM 1530 C C . LEU A 1 189 ? -11.904 18.194 6.864 1.00 86.38 189 LEU A C 1
ATOM 1532 O O . LEU A 1 189 ? -11.133 19.161 6.944 1.00 86.38 189 LEU A O 1
ATOM 1536 N N . LEU A 1 190 ? -11.442 16.936 6.750 1.00 87.81 190 LEU A N 1
ATOM 1537 C CA . LEU A 1 190 ? -9.994 16.645 6.747 1.00 87.81 190 LEU A CA 1
ATOM 1538 C C . LEU A 1 190 ? -9.267 17.502 5.709 1.00 87.81 190 LEU A C 1
ATOM 1540 O O . LEU A 1 190 ? -8.266 18.142 6.021 1.00 87.81 190 LEU A O 1
ATOM 1544 N N . ILE A 1 191 ? -9.799 17.599 4.489 1.00 85.50 191 ILE A N 1
ATOM 1545 C CA . ILE A 1 191 ? -9.158 18.378 3.428 1.00 85.50 191 ILE A CA 1
ATOM 1546 C C . ILE A 1 191 ? -8.914 19.844 3.814 1.00 85.50 191 ILE A C 1
ATOM 1548 O O . ILE A 1 191 ? -7.900 20.423 3.422 1.00 85.50 191 ILE A O 1
ATOM 1552 N N . ASN A 1 192 ? -9.788 20.451 4.616 1.00 80.19 192 ASN A N 1
ATOM 1553 C CA . ASN A 1 192 ? -9.601 21.827 5.056 1.00 80.19 192 ASN A CA 1
ATOM 1554 C C . ASN A 1 192 ? -8.499 21.935 6.113 1.00 80.19 192 ASN A C 1
ATOM 1556 O O . ASN A 1 192 ? -7.706 22.876 6.049 1.00 80.19 192 ASN A O 1
ATOM 1560 N N . LYS A 1 193 ? -8.353 20.933 6.990 1.00 78.38 193 LYS A N 1
ATOM 1561 C CA . LYS A 1 193 ? -7.202 20.816 7.900 1.00 78.38 193 LYS A CA 1
ATOM 1562 C C . LYS A 1 193 ? -5.885 20.797 7.119 1.00 78.38 193 LYS A C 1
ATOM 1564 O O . LYS A 1 193 ? -4.996 21.588 7.407 1.00 78.38 193 LYS A O 1
ATOM 1569 N N . TYR A 1 194 ? -5.782 19.977 6.073 1.00 78.75 194 TYR A N 1
ATOM 1570 C CA . TYR A 1 194 ? -4.538 19.829 5.297 1.00 78.75 194 TYR A CA 1
ATOM 1571 C C . TYR A 1 194 ? -4.273 20.952 4.281 1.00 78.75 194 TYR A C 1
ATOM 1573 O O . TYR A 1 194 ? -3.137 21.118 3.832 1.00 78.75 194 TYR A O 1
ATOM 1581 N N . ARG A 1 195 ? -5.290 21.747 3.922 1.00 71.44 195 ARG A N 1
ATOM 1582 C CA . ARG A 1 195 ? -5.137 22.920 3.041 1.00 71.44 195 ARG A CA 1
ATOM 1583 C C . ARG A 1 195 ? -4.869 24.222 3.789 1.00 71.44 195 ARG A C 1
ATOM 1585 O O . ARG A 1 195 ? -4.194 25.088 3.236 1.00 71.44 195 ARG A O 1
ATOM 1592 N N . ASN A 1 196 ? -5.417 24.373 4.995 1.00 60.00 196 ASN A N 1
ATOM 1593 C CA . ASN A 1 196 ? -5.432 25.646 5.720 1.00 60.00 196 ASN A CA 1
ATOM 1594 C C . ASN A 1 196 ? -4.527 25.675 6.952 1.00 60.00 196 ASN A C 1
ATOM 1596 O O . ASN A 1 196 ? -4.259 26.771 7.445 1.00 60.00 196 ASN A O 1
ATOM 1600 N N . ALA A 1 197 ? -4.076 24.520 7.445 1.00 60.91 197 ALA A N 1
ATOM 1601 C CA . ALA A 1 197 ? -3.187 24.444 8.590 1.00 60.91 197 ALA A CA 1
ATOM 1602 C C . ALA A 1 197 ? -1.785 24.008 8.173 1.00 60.91 197 ALA A C 1
ATOM 1604 O O . ALA A 1 197 ? -1.586 23.154 7.303 1.00 60.91 197 ALA A O 1
ATOM 1605 N N . SER A 1 198 ? -0.814 24.585 8.858 1.00 65.56 198 SER A N 1
ATOM 1606 C CA . SER A 1 198 ? 0.473 23.952 9.033 1.00 65.56 198 SER A CA 1
ATOM 1607 C C . SER A 1 198 ? 0.298 22.668 9.843 1.00 65.56 198 SER A C 1
ATOM 1609 O O . SER A 1 198 ? -0.466 22.638 10.809 1.00 65.56 198 SER A O 1
ATOM 1611 N N . ILE A 1 199 ? 0.963 21.591 9.435 1.00 70.69 199 ILE A N 1
ATOM 1612 C CA . ILE A 1 199 ? 0.883 20.302 10.123 1.00 70.69 199 ILE A CA 1
ATOM 1613 C C . ILE A 1 199 ? 2.302 19.833 10.355 1.00 70.69 199 ILE A C 1
ATOM 1615 O O . ILE A 1 199 ? 3.088 19.732 9.414 1.00 70.69 199 ILE A O 1
ATOM 1619 N N . SER A 1 200 ? 2.603 19.568 11.617 1.00 73.12 200 SER A N 1
ATOM 1620 C CA . SER A 1 200 ? 3.884 19.027 12.032 1.00 73.12 200 SER A CA 1
ATOM 1621 C C . SER A 1 200 ? 3.962 17.515 11.789 1.00 73.12 200 SER A C 1
ATOM 1623 O O . SER A 1 200 ? 2.948 16.812 11.816 1.00 73.12 200 SER A O 1
ATOM 1625 N N . SER A 1 201 ? 5.178 17.024 11.557 1.00 72.38 201 SER A N 1
ATOM 1626 C CA . SER A 1 201 ? 5.523 15.613 11.338 1.00 72.38 201 SER A CA 1
ATOM 1627 C C . SER A 1 201 ? 5.291 14.709 12.551 1.00 72.38 201 SER A C 1
ATOM 1629 O O . SER A 1 201 ? 5.188 13.494 12.395 1.00 72.38 201 SER A O 1
ATOM 1631 N N . ASP A 1 202 ? 5.155 15.279 13.748 1.00 75.25 202 ASP A N 1
ATOM 1632 C CA . ASP A 1 202 ? 4.773 14.551 14.963 1.00 75.25 202 ASP A CA 1
ATOM 1633 C C . ASP A 1 202 ? 3.267 14.259 15.051 1.00 75.25 202 ASP A C 1
ATOM 1635 O O . ASP A 1 202 ? 2.839 13.454 15.879 1.00 75.25 202 ASP A O 1
ATOM 1639 N N . ASN A 1 203 ? 2.456 14.857 14.171 1.00 83.38 203 ASN A N 1
ATOM 1640 C CA . ASN A 1 203 ? 1.043 14.530 14.062 1.00 83.38 203 ASN A CA 1
ATOM 1641 C C . ASN A 1 203 ? 0.868 13.080 13.555 1.00 83.38 203 ASN A C 1
ATOM 1643 O O . ASN A 1 203 ? 1.357 12.759 12.469 1.00 83.38 203 ASN A O 1
ATOM 1647 N N . PRO A 1 204 ? 0.111 12.205 14.247 1.00 86.75 204 PRO A N 1
ATOM 1648 C CA . PRO A 1 204 ? -0.132 10.833 13.786 1.00 86.75 204 PRO A CA 1
ATOM 1649 C C . PRO A 1 204 ? -0.750 10.756 12.383 1.00 86.75 204 PRO A C 1
ATOM 1651 O O . PRO A 1 204 ? -0.487 9.821 11.632 1.00 86.75 204 PRO A O 1
ATOM 1654 N N . LEU A 1 205 ? -1.505 11.779 11.978 1.00 88.44 205 LEU A N 1
ATOM 1655 C CA . LEU A 1 205 ? -2.124 11.882 10.659 1.00 88.44 205 LEU A CA 1
ATOM 1656 C C . LEU A 1 205 ? -1.261 12.660 9.645 1.00 88.44 205 LEU A C 1
ATOM 1658 O O . LEU A 1 205 ? -1.772 13.083 8.603 1.00 88.44 205 LEU A O 1
ATOM 1662 N N . TYR A 1 206 ? 0.027 12.900 9.921 1.00 87.44 206 TYR A N 1
ATOM 1663 C CA . TYR A 1 206 ? 0.918 13.654 9.028 1.00 87.44 206 TYR A CA 1
ATOM 1664 C C . TYR A 1 206 ? 1.044 13.015 7.642 1.00 87.44 206 TYR A C 1
ATOM 1666 O O . TYR A 1 206 ? 1.132 13.727 6.648 1.00 87.44 206 TYR A O 1
ATOM 1674 N N . PHE A 1 207 ? 0.937 11.687 7.542 1.00 91.00 207 PHE A N 1
ATOM 1675 C CA . PHE A 1 207 ? 0.934 10.970 6.263 1.00 91.00 207 PHE A CA 1
ATOM 1676 C C . PHE A 1 207 ? -0.103 11.521 5.262 1.00 91.00 207 PHE A C 1
ATOM 1678 O O . PHE A 1 207 ? 0.171 11.623 4.065 1.00 91.00 207 PHE A O 1
ATOM 1685 N N . LEU A 1 208 ? -1.275 11.955 5.747 1.00 91.75 208 LEU A N 1
ATOM 1686 C CA . LEU A 1 208 ? -2.329 12.529 4.904 1.00 91.75 208 LEU A CA 1
ATOM 1687 C C . LEU A 1 208 ? -1.922 13.873 4.276 1.00 91.75 208 LEU A C 1
ATOM 1689 O O . LEU A 1 208 ? -2.481 14.256 3.249 1.00 91.75 208 LEU A O 1
ATOM 1693 N N . TYR A 1 209 ? -0.935 14.580 4.839 1.00 88.38 209 TYR A N 1
ATOM 1694 C CA . TYR A 1 209 ? -0.412 15.822 4.267 1.00 88.38 209 TYR A CA 1
ATOM 1695 C C . TYR A 1 209 ? 0.102 15.600 2.846 1.00 88.38 209 TYR A C 1
ATOM 1697 O O . TYR A 1 209 ? -0.230 16.375 1.948 1.00 88.38 209 TYR A O 1
ATOM 1705 N N . ASN A 1 210 ? 0.845 14.521 2.603 1.00 89.56 210 ASN A N 1
ATOM 1706 C CA . ASN A 1 210 ? 1.346 14.221 1.263 1.00 89.56 210 ASN A CA 1
ATOM 1707 C C . ASN A 1 210 ? 0.227 13.727 0.329 1.00 89.56 210 ASN A C 1
ATOM 1709 O O . ASN A 1 210 ? 0.274 14.016 -0.862 1.00 89.56 210 ASN A O 1
ATOM 1713 N N . LEU A 1 211 ? -0.834 13.088 0.847 1.00 93.31 211 LEU A N 1
ATOM 1714 C CA . LEU A 1 211 ? -1.995 12.701 0.029 1.00 93.31 211 LEU A CA 1
ATOM 1715 C C . LEU A 1 211 ? -2.759 13.935 -0.461 1.00 93.31 211 LEU A C 1
ATOM 1717 O O . LEU A 1 211 ? -2.959 14.114 -1.658 1.00 93.31 211 LEU A O 1
ATOM 1721 N N . PHE A 1 212 ? -3.112 14.847 0.450 1.00 91.44 212 PHE A N 1
ATOM 1722 C CA . PHE A 1 212 ? -3.798 16.105 0.126 1.00 91.44 212 PHE A CA 1
ATOM 1723 C C . PHE A 1 212 ? -2.895 17.135 -0.583 1.00 91.44 212 PHE A C 1
ATOM 1725 O O . PHE A 1 212 ? -3.310 18.273 -0.810 1.00 91.44 212 PHE A O 1
ATOM 1732 N N . ALA A 1 213 ? -1.665 16.759 -0.950 1.00 88.81 213 ALA A N 1
ATOM 1733 C CA . ALA A 1 213 ? -0.845 17.507 -1.897 1.00 88.81 213 ALA A CA 1
ATOM 1734 C C . ALA A 1 213 ? -1.255 17.267 -3.354 1.00 88.81 213 ALA A C 1
ATOM 1736 O O . ALA A 1 213 ? -1.010 18.126 -4.199 1.00 88.81 213 ALA A O 1
ATOM 1737 N N . ASP A 1 214 ? -1.852 16.109 -3.633 1.00 92.00 214 ASP A N 1
ATOM 1738 C CA . ASP A 1 214 ? -2.136 15.629 -4.975 1.00 92.00 214 ASP A CA 1
ATOM 1739 C C . ASP A 1 214 ? -3.544 16.075 -5.435 1.00 92.00 214 ASP A C 1
ATOM 1741 O O . ASP A 1 214 ? -4.549 15.724 -4.803 1.00 92.00 214 ASP A O 1
ATOM 1745 N N . PRO A 1 215 ? -3.663 16.868 -6.519 1.00 91.50 215 PRO A N 1
ATOM 1746 C CA . PRO A 1 215 ? -4.958 17.338 -7.016 1.00 91.50 215 PRO A CA 1
ATOM 1747 C C . PRO A 1 215 ? -5.894 16.222 -7.503 1.00 91.50 215 PRO A C 1
ATOM 1749 O O . PRO A 1 215 ? -7.118 16.366 -7.403 1.00 91.50 215 PRO A O 1
ATOM 1752 N N . GLU A 1 216 ? -5.345 15.127 -8.033 1.00 94.31 216 GLU A N 1
ATOM 1753 C CA . GLU A 1 216 ? -6.119 13.975 -8.499 1.00 94.31 216 GLU A CA 1
ATOM 1754 C C . GLU A 1 216 ? -6.727 13.246 -7.299 1.00 94.31 216 GLU A C 1
ATOM 1756 O O . GLU A 1 216 ? -7.935 12.994 -7.277 1.00 94.31 216 GLU A O 1
ATOM 1761 N N . PHE A 1 217 ? -5.928 13.026 -6.248 1.00 96.56 217 PHE A N 1
ATOM 1762 C CA . PHE A 1 217 ? -6.428 12.475 -4.988 1.00 96.56 217 PHE A CA 1
ATOM 1763 C C . PHE A 1 217 ? -7.535 13.345 -4.390 1.00 96.56 217 PHE A C 1
ATOM 1765 O O . PHE A 1 217 ? -8.590 12.826 -4.045 1.00 96.56 217 PHE A O 1
ATOM 1772 N N . ILE A 1 218 ? -7.331 14.666 -4.305 1.00 93.81 218 ILE A N 1
ATOM 1773 C CA . ILE A 1 218 ? -8.339 15.603 -3.782 1.00 93.81 218 ILE A CA 1
ATOM 1774 C C . ILE A 1 218 ? -9.672 15.459 -4.524 1.00 93.81 218 ILE A C 1
ATOM 1776 O O . ILE A 1 218 ? -10.728 15.442 -3.892 1.00 93.81 218 ILE A O 1
ATOM 1780 N N . THR A 1 219 ? -9.624 15.369 -5.853 1.00 94.56 219 THR A N 1
ATOM 1781 C CA . THR A 1 219 ? -10.824 15.268 -6.693 1.00 94.56 219 THR A CA 1
ATOM 1782 C C . THR A 1 219 ? -11.589 13.981 -6.393 1.00 94.56 219 THR A C 1
ATOM 1784 O O . THR A 1 219 ? -12.782 14.031 -6.089 1.00 94.56 219 THR A O 1
ATOM 1787 N N . LEU A 1 220 ? -10.889 12.843 -6.398 1.00 97.38 220 LEU A N 1
ATOM 1788 C CA . LEU A 1 220 ? -11.471 11.533 -6.098 1.00 97.38 220 LEU A CA 1
ATOM 1789 C C . LEU A 1 220 ? -11.984 11.452 -4.656 1.00 97.38 220 LEU A C 1
ATOM 1791 O O . LEU A 1 220 ? -13.050 10.896 -4.405 1.00 97.38 220 LEU A O 1
ATOM 1795 N N . TYR A 1 221 ? -11.255 12.043 -3.711 1.00 97.19 221 TYR A N 1
ATOM 1796 C CA . TYR A 1 221 ? -11.633 12.108 -2.306 1.00 97.19 221 TYR A CA 1
ATOM 1797 C C . TYR A 1 221 ? -12.923 12.906 -2.098 1.00 97.19 221 TYR A C 1
ATOM 1799 O O . TYR A 1 221 ? -13.816 12.430 -1.408 1.00 97.19 221 TYR A O 1
ATOM 1807 N N . ILE A 1 222 ? -13.064 14.090 -2.707 1.00 94.62 222 ILE A N 1
ATOM 1808 C CA . ILE A 1 222 ? -14.292 14.896 -2.594 1.00 94.62 222 ILE A CA 1
ATOM 1809 C C . ILE A 1 222 ? -15.485 14.148 -3.197 1.00 94.62 222 ILE A C 1
ATOM 1811 O O . ILE A 1 222 ? -16.568 14.160 -2.612 1.00 94.62 222 ILE A O 1
ATOM 1815 N N . GLN A 1 223 ? -15.288 13.479 -4.339 1.00 95.75 223 GLN A N 1
ATOM 1816 C CA . GLN A 1 223 ? -16.321 12.652 -4.960 1.00 95.75 223 GLN A CA 1
ATOM 1817 C C . GLN A 1 223 ? -16.758 11.516 -4.023 1.00 95.75 223 GLN A C 1
ATOM 1819 O O . GLN A 1 223 ? -17.949 11.384 -3.742 1.00 95.75 223 GLN A O 1
ATOM 1824 N N . ALA A 1 224 ? -15.801 10.751 -3.490 1.00 97.56 224 ALA A N 1
ATOM 1825 C CA . ALA A 1 224 ? -16.070 9.667 -2.550 1.00 97.56 224 ALA A CA 1
ATOM 1826 C C . ALA A 1 224 ? -16.730 10.179 -1.259 1.00 97.56 224 ALA A C 1
ATOM 1828 O O . ALA A 1 224 ? -17.699 9.597 -0.783 1.00 97.56 224 ALA A O 1
ATOM 1829 N N . LEU A 1 225 ? -16.263 11.302 -0.707 1.00 95.94 225 LEU A N 1
ATOM 1830 C CA . LEU A 1 225 ? -16.844 11.892 0.496 1.00 95.94 225 LEU A CA 1
ATOM 1831 C C . LEU A 1 225 ? -18.290 12.327 0.255 1.00 95.94 225 LEU A C 1
ATOM 1833 O O . LEU A 1 225 ? -19.136 12.095 1.111 1.00 95.94 225 LEU A O 1
ATOM 1837 N N . GLY A 1 226 ? -18.603 12.906 -0.907 1.00 95.38 226 GLY A N 1
ATOM 1838 C CA . GLY A 1 226 ? -19.977 13.244 -1.288 1.00 95.38 226 GLY A CA 1
ATOM 1839 C C . GLY A 1 226 ? -20.891 12.018 -1.386 1.00 95.38 226 GLY A C 1
ATOM 1840 O O . GLY A 1 226 ? -22.037 12.077 -0.944 1.00 95.38 226 GLY A O 1
ATOM 1841 N N . GLU A 1 227 ? -20.377 10.904 -1.910 1.00 95.75 227 GLU A N 1
ATOM 1842 C CA . GLU A 1 227 ? -21.102 9.633 -1.997 1.00 95.75 227 GLU A CA 1
ATOM 1843 C C . GLU A 1 227 ? -21.359 9.018 -0.612 1.00 95.75 227 GLU A C 1
ATOM 1845 O O . GLU A 1 227 ? -22.506 8.722 -0.267 1.00 95.75 227 GLU A O 1
ATOM 1850 N N . TYR A 1 228 ? -20.311 8.846 0.198 1.00 95.62 228 TYR A N 1
ATOM 1851 C CA . TYR A 1 228 ? -20.405 8.143 1.482 1.00 95.62 228 TYR A CA 1
ATOM 1852 C C . TYR A 1 228 ? -20.997 8.994 2.607 1.00 95.62 228 TYR A C 1
ATOM 1854 O O . TYR A 1 228 ? -21.548 8.443 3.554 1.00 95.62 228 TYR A O 1
ATOM 1862 N N . SER A 1 229 ? -20.951 10.325 2.502 1.00 94.69 229 SER A N 1
ATOM 1863 C CA . SER A 1 229 ? -21.649 11.224 3.434 1.00 94.69 229 SER A CA 1
ATOM 1864 C C . SER A 1 229 ? -23.123 11.447 3.085 1.00 94.69 229 SER A C 1
ATOM 1866 O O . SER A 1 229 ? -23.773 12.287 3.703 1.00 94.69 229 SER A O 1
ATOM 1868 N N . ASN A 1 230 ? -23.686 10.732 2.104 1.00 95.75 230 ASN A N 1
ATOM 1869 C CA . ASN A 1 230 ? -25.124 10.775 1.857 1.00 95.75 230 ASN A CA 1
ATOM 1870 C C . ASN A 1 230 ? -25.880 10.114 3.034 1.00 95.75 230 ASN A C 1
ATOM 1872 O O . ASN A 1 230 ? -25.727 8.906 3.239 1.00 95.75 230 ASN A O 1
ATOM 1876 N N . PRO A 1 231 ? -26.728 10.849 3.782 1.00 94.25 231 PRO A N 1
ATOM 1877 C CA . PRO A 1 231 ? -27.422 10.298 4.947 1.00 94.25 231 PRO A CA 1
ATOM 1878 C C . PRO A 1 231 ? -28.314 9.099 4.613 1.00 94.25 231 PRO A C 1
ATOM 1880 O O . PRO A 1 231 ? -28.381 8.151 5.391 1.00 94.25 231 PRO A O 1
ATOM 1883 N N . GLU A 1 232 ? -28.956 9.098 3.441 1.00 96.19 232 GLU A N 1
ATOM 1884 C CA . GLU A 1 232 ? -29.795 7.976 3.002 1.00 96.19 232 GLU A CA 1
ATOM 1885 C C . GLU A 1 232 ? -28.964 6.725 2.721 1.00 96.19 232 GLU A C 1
ATOM 1887 O O . GLU A 1 232 ? -29.400 5.617 3.024 1.00 96.19 232 GLU A O 1
ATOM 1892 N N . ARG A 1 233 ? -27.728 6.884 2.227 1.00 95.19 233 ARG A N 1
ATOM 1893 C CA . ARG A 1 233 ? -26.809 5.752 2.074 1.00 95.19 233 ARG A CA 1
ATOM 1894 C C . ARG A 1 233 ? -26.502 5.127 3.433 1.00 95.19 233 ARG A C 1
ATOM 1896 O O . ARG A 1 233 ? -26.690 3.929 3.595 1.00 95.19 233 ARG A O 1
ATOM 1903 N N . ILE A 1 234 ? -26.091 5.929 4.417 1.00 93.75 234 ILE A N 1
ATOM 1904 C CA . ILE A 1 234 ? -25.758 5.428 5.761 1.00 93.75 234 ILE A CA 1
ATOM 1905 C C . ILE A 1 234 ? -26.968 4.774 6.436 1.00 93.75 234 ILE A C 1
ATOM 1907 O O . ILE A 1 234 ? -26.830 3.709 7.036 1.00 93.75 234 ILE A O 1
ATOM 1911 N N . LYS A 1 235 ? -28.166 5.354 6.295 1.00 95.81 235 LYS A N 1
ATOM 1912 C CA . LYS A 1 235 ? -29.411 4.725 6.764 1.00 95.81 235 LYS A CA 1
ATOM 1913 C C . LYS A 1 235 ? -29.628 3.360 6.115 1.00 95.81 235 LYS A C 1
ATOM 1915 O O . LYS A 1 235 ? -29.915 2.400 6.826 1.00 95.81 235 LYS A O 1
ATOM 1920 N N . ASN A 1 236 ? -29.455 3.256 4.798 1.00 96.06 236 ASN A N 1
ATOM 1921 C CA . ASN A 1 236 ? -29.609 1.994 4.078 1.00 96.06 236 ASN A CA 1
ATOM 1922 C C . ASN A 1 236 ? -28.583 0.945 4.527 1.00 96.06 236 ASN A C 1
ATOM 1924 O O . ASN A 1 236 ? -28.969 -0.201 4.738 1.00 96.06 236 ASN A O 1
ATOM 1928 N N . GLU A 1 237 ? -27.324 1.326 4.762 1.00 94.88 237 GLU A N 1
ATOM 1929 C CA . GLU A 1 237 ? -26.294 0.414 5.288 1.00 94.88 237 GLU A CA 1
ATOM 1930 C C . GLU A 1 237 ? -26.629 -0.098 6.695 1.00 94.88 237 GLU A C 1
ATOM 1932 O O . GLU A 1 237 ? -26.482 -1.287 6.993 1.00 94.88 237 GLU A O 1
ATOM 1937 N N . LEU A 1 238 ? -27.133 0.780 7.568 1.00 94.38 238 LEU A N 1
ATOM 1938 C CA . LEU A 1 238 ? -27.591 0.408 8.909 1.00 94.38 238 LEU A CA 1
ATOM 1939 C C . LEU A 1 238 ? -28.804 -0.532 8.857 1.00 94.38 238 LEU A C 1
ATOM 1941 O O . LEU A 1 238 ? -28.881 -1.476 9.643 1.00 94.38 238 LEU A O 1
ATOM 1945 N N . ILE A 1 239 ? -29.739 -0.300 7.929 1.00 95.88 239 ILE A N 1
ATOM 1946 C CA . ILE A 1 239 ? -30.905 -1.167 7.708 1.00 95.88 239 ILE A CA 1
ATOM 1947 C C . ILE A 1 239 ? -30.460 -2.534 7.179 1.00 95.88 239 ILE A C 1
ATOM 1949 O O . ILE A 1 239 ? -30.887 -3.556 7.719 1.00 95.88 239 ILE A O 1
ATOM 1953 N N . ALA A 1 240 ? -29.581 -2.562 6.176 1.00 95.69 240 ALA A N 1
ATOM 1954 C CA . ALA A 1 240 ? -29.050 -3.790 5.590 1.00 95.69 240 ALA A CA 1
ATOM 1955 C C . ALA A 1 240 ? -28.319 -4.655 6.631 1.00 95.69 240 ALA A C 1
ATOM 1957 O O . ALA A 1 240 ? -28.428 -5.879 6.608 1.00 95.69 240 ALA A O 1
ATOM 1958 N N . ASN A 1 241 ? -27.644 -4.023 7.596 1.00 95.06 241 ASN A N 1
ATOM 1959 C CA . ASN A 1 241 ? -26.910 -4.699 8.667 1.00 95.06 241 ASN A CA 1
ATOM 1960 C C . ASN A 1 241 ? -27.693 -4.860 9.979 1.00 95.06 241 ASN A C 1
ATOM 1962 O O . ASN A 1 241 ? -27.131 -5.338 10.967 1.00 95.06 241 ASN A O 1
ATOM 1966 N N . LYS A 1 242 ? -28.982 -4.498 10.023 1.00 95.00 242 LYS A N 1
ATOM 1967 C CA . LYS A 1 242 ? -29.766 -4.436 11.268 1.00 95.00 242 LYS A CA 1
ATOM 1968 C C . LYS A 1 242 ? -29.751 -5.748 12.056 1.00 95.00 242 LYS A C 1
ATOM 1970 O O . LYS A 1 242 ? -29.465 -5.732 13.249 1.00 95.00 242 LYS A O 1
ATOM 1975 N N . ALA A 1 243 ? -30.014 -6.876 11.394 1.00 96.19 243 ALA A N 1
ATOM 1976 C CA . ALA A 1 243 ? -30.048 -8.183 12.054 1.00 96.19 243 ALA A CA 1
ATOM 1977 C C . ALA A 1 243 ? -28.679 -8.566 12.651 1.00 96.19 243 ALA A C 1
ATOM 1979 O O . ALA A 1 243 ? -28.600 -8.968 13.811 1.00 96.19 243 ALA A O 1
ATOM 1980 N N . ASN A 1 244 ? -27.595 -8.356 11.893 1.00 95.38 244 ASN A N 1
ATOM 1981 C CA . ASN A 1 244 ? -26.225 -8.634 12.337 1.00 95.38 244 ASN A CA 1
ATOM 1982 C C . ASN A 1 244 ? -25.802 -7.737 13.516 1.00 95.38 244 ASN A C 1
ATOM 1984 O O . ASN A 1 244 ? -25.106 -8.195 14.428 1.00 95.38 244 ASN A O 1
ATOM 1988 N N . LEU A 1 245 ? -26.225 -6.466 13.508 1.00 94.69 245 LEU A N 1
ATOM 1989 C CA . LEU A 1 245 ? -26.009 -5.519 14.604 1.00 94.69 245 LEU A CA 1
ATOM 1990 C C . LEU A 1 245 ? -26.761 -5.951 15.867 1.00 94.69 245 LEU A C 1
ATOM 1992 O O . LEU A 1 245 ? -26.164 -6.000 16.941 1.00 94.69 245 LEU A O 1
ATOM 1996 N N . GLU A 1 246 ? -28.050 -6.281 15.755 1.00 95.00 246 GLU A N 1
ATOM 1997 C CA . GLU A 1 246 ? -28.882 -6.713 16.887 1.00 95.00 246 GLU A CA 1
ATOM 1998 C C . GLU A 1 246 ? -28.338 -7.991 17.539 1.00 95.00 246 GLU A C 1
ATOM 2000 O O . GLU A 1 246 ? -28.212 -8.052 18.765 1.00 95.00 246 GLU A O 1
ATOM 2005 N N . GLU A 1 247 ? -27.933 -8.974 16.731 1.00 95.56 247 GLU A N 1
ATOM 2006 C CA . GLU A 1 247 ? -27.273 -10.198 17.195 1.00 95.56 247 GLU A CA 1
ATOM 2007 C C . GLU A 1 247 ? -26.027 -9.881 18.041 1.00 95.56 247 GLU A C 1
ATOM 2009 O O . GLU A 1 247 ? -25.890 -10.349 19.175 1.00 95.56 247 GLU A O 1
ATOM 2014 N N . ARG A 1 248 ? -25.131 -9.028 17.533 1.00 95.31 248 ARG A N 1
ATOM 2015 C CA . ARG A 1 248 ? -23.868 -8.689 18.211 1.00 95.31 248 ARG A CA 1
ATOM 2016 C C . ARG A 1 248 ? -24.071 -7.819 19.441 1.00 95.31 248 ARG A C 1
ATOM 2018 O O . ARG A 1 248 ? -23.362 -7.996 20.429 1.00 95.31 248 ARG A O 1
ATOM 2025 N N . VAL A 1 249 ? -25.055 -6.918 19.428 1.00 94.88 249 VAL A N 1
ATOM 2026 C CA . VAL A 1 249 ? -25.468 -6.180 20.631 1.00 94.88 249 VAL A CA 1
ATOM 2027 C C . VAL A 1 249 ? -25.926 -7.156 21.712 1.00 94.88 249 VAL A C 1
ATOM 2029 O O . VAL A 1 249 ? -25.545 -6.994 22.872 1.00 94.88 249 VAL A O 1
ATOM 2032 N N . ASN A 1 250 ? -26.710 -8.175 21.354 1.00 94.12 250 ASN A N 1
ATOM 2033 C CA . ASN A 1 250 ? -27.176 -9.179 22.308 1.00 94.12 250 ASN A CA 1
ATOM 2034 C C . ASN A 1 250 ? -26.025 -10.027 22.865 1.00 94.12 250 ASN A C 1
ATOM 2036 O O . ASN A 1 250 ? -26.014 -10.297 24.066 1.00 94.12 250 ASN A O 1
ATOM 2040 N N . LEU A 1 251 ? -25.029 -10.378 22.043 1.00 93.88 251 LEU A N 1
ATOM 2041 C CA . LEU A 1 251 ? -23.800 -11.024 22.515 1.00 93.88 251 LEU A CA 1
ATOM 2042 C C . LEU A 1 251 ? -23.047 -10.125 23.503 1.00 93.88 251 LEU A C 1
ATOM 2044 O O . LEU A 1 251 ? -22.810 -10.523 24.640 1.00 93.88 251 LEU A O 1
ATOM 2048 N N . LEU A 1 252 ? -22.738 -8.884 23.116 1.00 93.12 252 LEU A N 1
ATOM 2049 C CA . LEU A 1 252 ? -21.981 -7.948 23.954 1.00 93.12 252 LEU A CA 1
ATOM 2050 C C . LEU A 1 252 ? -22.679 -7.649 25.286 1.00 93.12 252 LEU A C 1
ATOM 2052 O O . LEU A 1 252 ? -22.003 -7.506 26.304 1.00 93.12 252 LEU A O 1
ATOM 2056 N N . LYS A 1 253 ? -24.017 -7.619 25.320 1.00 93.19 253 LYS A N 1
ATOM 2057 C CA . LYS A 1 253 ? -24.796 -7.418 26.552 1.00 93.19 253 LYS A CA 1
ATOM 2058 C C . LYS A 1 253 ? -24.584 -8.494 27.616 1.00 93.19 253 LYS A C 1
ATOM 2060 O O . LYS A 1 253 ? -24.826 -8.212 28.786 1.00 93.19 253 LYS A O 1
ATOM 2065 N N . GLN A 1 254 ? -24.097 -9.680 27.249 1.00 91.44 254 GLN A N 1
ATOM 2066 C CA . GLN A 1 254 ? -23.767 -10.731 28.216 1.00 91.44 254 GLN A CA 1
ATOM 2067 C C . GLN A 1 254 ? -22.595 -10.335 29.125 1.00 91.44 254 GLN A C 1
ATOM 2069 O O . GLN A 1 254 ? -22.583 -10.695 30.298 1.00 91.44 254 GLN A O 1
ATOM 2074 N N . SER A 1 255 ? -21.629 -9.566 28.608 1.00 89.94 255 SER A N 1
ATOM 2075 C CA . SER A 1 255 ? -20.510 -9.020 29.396 1.00 89.94 255 SER A CA 1
ATOM 2076 C C . SER A 1 255 ? -20.701 -7.547 29.762 1.00 89.94 255 SER A C 1
ATOM 2078 O O . SER A 1 255 ? -20.180 -7.088 30.775 1.00 89.94 255 SER A O 1
ATOM 2080 N N . PHE A 1 256 ? -21.476 -6.805 28.969 1.00 90.00 256 PHE A N 1
ATOM 2081 C CA . PHE A 1 256 ? -21.699 -5.369 29.122 1.00 90.00 256 PHE A CA 1
ATOM 2082 C C . PHE A 1 256 ? -23.204 -5.046 29.072 1.00 90.00 256 PHE A C 1
ATOM 2084 O O . PHE A 1 256 ? -23.689 -4.560 28.049 1.00 90.00 256 PHE A O 1
ATOM 2091 N N . PRO A 1 257 ? -23.976 -5.266 30.155 1.00 91.19 257 PRO A N 1
ATOM 2092 C CA . PRO A 1 257 ? -25.444 -5.171 30.127 1.00 91.19 257 PRO A CA 1
ATOM 2093 C C . PRO A 1 257 ? -26.010 -3.833 29.627 1.00 91.19 257 PRO A C 1
ATOM 2095 O O . PRO A 1 257 ? -27.100 -3.781 29.059 1.00 91.19 257 PRO A O 1
ATOM 2098 N N . SER A 1 258 ? -25.263 -2.739 29.804 1.00 91.06 258 SER A N 1
ATOM 2099 C CA . SER A 1 258 ? -25.632 -1.392 29.356 1.00 91.06 258 SER A CA 1
ATOM 2100 C C . SER A 1 258 ? -25.155 -1.042 27.940 1.00 91.06 258 SER A C 1
ATOM 2102 O O . SER A 1 258 ? -25.256 0.120 27.541 1.00 91.06 258 SER A O 1
ATOM 2104 N N . TYR A 1 259 ? -24.612 -1.999 27.179 1.00 90.56 259 TYR A N 1
ATOM 2105 C CA . TYR A 1 259 ? -24.077 -1.750 25.842 1.00 90.56 259 TYR A CA 1
ATOM 2106 C C . TYR A 1 259 ? -25.167 -1.315 24.858 1.00 90.56 259 TYR A C 1
ATOM 2108 O O . TYR A 1 259 ? -26.236 -1.931 24.765 1.00 90.56 259 TYR A O 1
ATOM 2116 N N . LYS A 1 260 ? -24.873 -0.255 24.099 1.00 89.31 260 LYS A N 1
ATOM 2117 C CA . LYS A 1 260 ? -25.723 0.262 23.024 1.00 89.31 260 LYS A CA 1
ATOM 2118 C C . LYS A 1 260 ? -24.869 0.643 21.821 1.00 89.31 260 LYS A C 1
ATOM 2120 O O . LYS A 1 260 ? -23.858 1.324 21.971 1.00 89.31 260 LYS A O 1
ATOM 2125 N N . PHE A 1 261 ? -25.324 0.257 20.634 1.00 90.56 261 PHE A N 1
ATOM 2126 C CA . PHE A 1 261 ? -24.772 0.767 19.386 1.00 90.56 261 PHE A CA 1
ATOM 2127 C C . PHE A 1 261 ? -25.379 2.134 19.067 1.00 90.56 261 PHE A C 1
ATOM 2129 O O . PHE A 1 261 ? -26.598 2.298 19.116 1.00 90.56 261 PHE A O 1
ATOM 2136 N N . LYS A 1 262 ? -24.538 3.115 18.751 1.00 89.00 262 LYS A N 1
ATOM 2137 C CA . LYS A 1 262 ? -24.939 4.509 18.519 1.00 89.00 262 LYS A CA 1
ATOM 2138 C C . LYS A 1 262 ? -25.129 4.780 17.023 1.00 89.00 262 LYS A C 1
ATOM 2140 O O . LYS A 1 262 ? -24.442 5.613 16.446 1.00 89.00 262 LYS A O 1
ATOM 2145 N N . SER A 1 263 ? -26.053 4.059 16.387 1.00 88.94 263 SER A N 1
ATOM 2146 C CA . SER A 1 263 ? -26.296 4.146 14.935 1.00 88.94 263 SER A CA 1
ATOM 2147 C C . SER A 1 263 ? -26.607 5.569 14.452 1.00 88.94 263 SER A C 1
ATOM 2149 O O . SER A 1 263 ? -26.149 5.978 13.390 1.00 88.94 263 SER A O 1
ATOM 2151 N N . GLU A 1 264 ? -27.341 6.336 15.258 1.00 89.06 264 GLU A N 1
ATOM 2152 C CA . GLU A 1 264 ? -27.742 7.711 14.941 1.00 89.06 264 GLU A CA 1
ATOM 2153 C C . GLU A 1 264 ? -26.546 8.668 14.791 1.00 89.06 264 GLU A C 1
ATOM 2155 O O . GLU A 1 264 ? -26.582 9.583 13.971 1.00 89.06 264 GLU A O 1
ATOM 2160 N N . GLU A 1 265 ? -25.444 8.428 15.513 1.00 88.56 265 GLU A N 1
ATOM 2161 C CA . GLU A 1 265 ? -24.249 9.281 15.440 1.00 88.56 265 GLU A CA 1
ATOM 2162 C C . GLU A 1 265 ? -23.598 9.230 14.047 1.00 88.56 265 GLU A C 1
ATOM 2164 O O . GLU A 1 265 ? -23.051 10.233 13.588 1.00 88.56 265 GLU A O 1
ATOM 2169 N N . TYR A 1 266 ? -23.714 8.108 13.327 1.00 90.12 266 TYR A N 1
ATOM 2170 C CA . TYR A 1 266 ? -23.221 7.991 11.951 1.00 90.12 266 TYR A CA 1
ATOM 2171 C C . TYR A 1 266 ? -24.065 8.800 10.960 1.00 90.12 266 TYR A C 1
ATOM 2173 O O . TYR A 1 266 ? -23.515 9.428 10.056 1.00 90.12 266 TYR A O 1
ATOM 2181 N N . ILE A 1 267 ? -25.390 8.827 11.144 1.00 92.56 267 ILE A N 1
ATOM 2182 C CA . ILE A 1 267 ? -26.309 9.598 10.293 1.00 92.56 267 ILE A CA 1
ATOM 2183 C C . ILE A 1 267 ? -26.055 11.095 10.492 1.00 92.56 267 ILE A C 1
ATOM 2185 O O . ILE A 1 267 ? -25.805 11.809 9.522 1.00 92.56 267 ILE A O 1
ATOM 2189 N N . GLN A 1 268 ? -26.014 11.554 11.745 1.00 91.69 268 GLN A N 1
ATOM 2190 C CA . GLN A 1 268 ? -25.733 12.955 12.086 1.00 91.69 268 GLN A CA 1
ATOM 2191 C C . GLN A 1 268 ? -24.373 13.413 11.548 1.00 91.69 268 GLN A C 1
ATOM 2193 O O . GLN A 1 268 ? -24.214 14.532 11.053 1.00 91.69 268 GLN A O 1
ATOM 2198 N N . ARG A 1 269 ? -23.367 12.536 11.613 1.00 89.88 269 ARG A N 1
ATOM 2199 C CA . ARG A 1 269 ? -22.037 12.816 11.077 1.00 89.88 269 ARG A CA 1
ATOM 2200 C C . ARG A 1 269 ? -22.039 12.922 9.553 1.00 89.88 269 ARG A C 1
ATOM 2202 O O . ARG A 1 269 ? -21.426 13.849 9.022 1.00 89.88 269 ARG A O 1
ATOM 2209 N N . ALA A 1 270 ? -22.747 12.032 8.861 1.00 92.69 270 ALA A N 1
ATOM 2210 C CA . ALA A 1 270 ? -22.928 12.105 7.414 1.00 92.69 270 ALA A CA 1
ATOM 2211 C C . ALA A 1 270 ? -23.631 13.411 7.002 1.00 92.69 270 ALA A C 1
ATOM 2213 O O . ALA A 1 270 ? -23.119 14.132 6.147 1.00 92.69 270 ALA A O 1
ATOM 2214 N N . GLU A 1 271 ? -24.724 13.786 7.675 1.00 93.12 271 GLU A N 1
ATOM 2215 C CA . GLU A 1 271 ? -25.433 15.057 7.457 1.00 93.12 271 GLU A CA 1
ATOM 2216 C C . GLU A 1 271 ? -24.511 16.266 7.627 1.00 93.12 271 GLU A C 1
ATOM 2218 O O . GLU A 1 271 ? -24.488 17.166 6.782 1.00 93.12 271 GLU A O 1
ATOM 2223 N N . ARG A 1 272 ? -23.696 16.263 8.685 1.00 91.00 272 ARG A N 1
ATOM 2224 C CA . ARG A 1 272 ? -22.725 17.322 8.956 1.00 91.00 272 ARG A CA 1
ATOM 2225 C C . ARG A 1 272 ? -21.654 17.424 7.874 1.00 91.00 272 ARG A C 1
ATOM 2227 O O . ARG A 1 272 ? -21.383 18.523 7.398 1.00 91.00 272 ARG A O 1
ATOM 2234 N N . ILE A 1 273 ? -21.050 16.308 7.470 1.00 91.38 273 ILE A N 1
ATOM 2235 C CA . ILE A 1 273 ? -20.047 16.288 6.394 1.00 91.38 273 ILE A CA 1
ATOM 2236 C C . ILE A 1 273 ? -20.674 16.768 5.082 1.00 91.38 273 ILE A C 1
ATOM 2238 O O . ILE A 1 273 ? -20.079 17.586 4.383 1.00 91.38 273 ILE A O 1
ATOM 2242 N N . ASN A 1 274 ? -21.896 16.331 4.773 1.00 90.06 274 ASN A N 1
ATOM 2243 C CA . ASN A 1 274 ? -22.628 16.756 3.584 1.00 90.06 274 ASN A CA 1
ATOM 2244 C C . ASN A 1 274 ? -22.911 18.268 3.594 1.00 90.06 274 ASN A C 1
ATOM 2246 O O . ASN A 1 274 ? -22.720 18.951 2.584 1.00 90.06 274 ASN A O 1
ATOM 2250 N N . PHE A 1 275 ? -23.314 18.808 4.749 1.00 90.12 275 PHE A N 1
ATOM 2251 C CA . PHE A 1 275 ? -23.486 20.244 4.960 1.00 90.12 275 PHE A CA 1
ATOM 2252 C C . PHE A 1 275 ? -22.171 21.004 4.754 1.00 90.12 275 PHE A C 1
ATOM 2254 O O . PHE A 1 275 ? -22.146 22.000 4.031 1.00 90.12 275 PHE A O 1
ATOM 2261 N N . LEU A 1 276 ? -21.069 20.530 5.342 1.00 88.56 276 LEU A N 1
ATOM 2262 C CA . LEU A 1 276 ? -19.754 21.143 5.168 1.00 88.56 276 LEU A CA 1
ATOM 2263 C C . LEU A 1 276 ? -19.312 21.100 3.704 1.00 88.56 276 LEU A C 1
ATOM 2265 O O . LEU A 1 276 ? -18.910 22.129 3.181 1.00 88.56 276 LEU A O 1
ATOM 2269 N N . LEU A 1 277 ? -19.455 19.970 3.006 1.00 88.31 277 LEU A N 1
ATOM 2270 C CA . LEU A 1 277 ? -19.110 19.837 1.585 1.00 88.31 277 LEU A CA 1
ATOM 2271 C C . LEU A 1 277 ? -19.859 20.838 0.695 1.00 88.31 277 LEU A C 1
ATOM 2273 O O . LEU A 1 277 ? -19.245 21.457 -0.173 1.00 88.31 277 LEU A O 1
ATOM 2277 N N . LYS A 1 278 ? -21.163 21.035 0.930 1.00 85.19 278 LYS A N 1
ATOM 2278 C CA . LYS A 1 278 ? -21.986 22.010 0.190 1.00 85.19 278 LYS A CA 1
ATOM 2279 C C . LYS A 1 278 ? -21.553 23.456 0.437 1.00 85.19 278 LYS A C 1
ATOM 2281 O O . LYS A 1 278 ? -21.604 24.274 -0.477 1.00 85.19 278 LYS A O 1
ATOM 2286 N N . ASN A 1 279 ? -21.121 23.763 1.659 1.00 78.88 279 ASN A N 1
ATOM 2287 C CA . ASN A 1 279 ? -20.739 25.115 2.073 1.00 78.88 279 ASN A CA 1
ATOM 2288 C C . ASN A 1 279 ? -19.234 25.404 1.939 1.00 78.88 279 ASN A C 1
ATOM 2290 O O . ASN A 1 279 ? -18.822 26.562 1.997 1.00 78.88 279 ASN A O 1
ATOM 2294 N N . ALA A 1 280 ? -18.403 24.385 1.711 1.00 69.69 280 ALA A N 1
ATOM 2295 C CA . ALA A 1 280 ? -16.949 24.482 1.595 1.00 69.69 280 ALA A CA 1
ATOM 2296 C C . ALA A 1 280 ? -16.480 25.051 0.242 1.00 69.69 280 ALA A C 1
ATOM 2298 O O . ALA A 1 280 ? -15.368 24.746 -0.197 1.00 69.69 280 ALA A O 1
ATOM 2299 N N . LEU A 1 281 ? -17.280 25.904 -0.416 1.00 53.31 281 LEU A N 1
ATOM 2300 C CA . LEU A 1 281 ? -16.890 26.625 -1.630 1.00 53.31 281 LEU A CA 1
ATOM 2301 C C . LEU A 1 281 ? -15.661 27.520 -1.358 1.00 53.31 281 LEU A C 1
ATOM 2303 O O . LEU A 1 281 ? -15.747 28.692 -1.011 1.00 53.31 281 LEU A O 1
ATOM 2307 N N . VAL A 1 282 ? -14.490 26.906 -1.531 1.00 53.97 282 VAL A N 1
ATOM 2308 C CA . VAL A 1 282 ? -13.206 27.455 -1.972 1.00 53.97 282 VAL A CA 1
ATOM 2309 C C . VAL A 1 282 ? -12.752 28.739 -1.265 1.00 53.97 282 VAL A C 1
ATOM 2311 O O . VAL A 1 282 ? -12.528 29.768 -1.897 1.00 53.97 282 VAL A O 1
ATOM 2314 N N . LYS A 1 283 ? -12.421 28.663 0.028 1.00 48.88 283 LYS A N 1
ATOM 2315 C CA . LYS A 1 283 ? -11.365 29.540 0.567 1.00 48.88 283 LYS A CA 1
ATOM 2316 C C . LYS A 1 283 ? -10.010 28.870 0.339 1.00 48.88 283 LYS A C 1
ATOM 2318 O O . LYS A 1 283 ? -9.515 28.125 1.174 1.00 48.88 283 LYS A O 1
ATOM 2323 N N . ARG A 1 284 ? -9.406 29.109 -0.833 1.00 51.53 284 ARG A N 1
ATOM 2324 C CA . ARG A 1 284 ? -7.993 28.779 -1.091 1.00 51.53 284 ARG A CA 1
ATOM 2325 C C . ARG A 1 284 ? -7.121 29.702 -0.234 1.00 51.53 284 ARG A C 1
ATOM 2327 O O . ARG A 1 284 ? -6.853 30.828 -0.639 1.00 51.53 284 ARG A O 1
ATOM 2334 N N . LYS A 1 285 ? -6.640 29.239 0.919 1.00 53.19 285 LYS A N 1
ATOM 2335 C CA . LYS A 1 285 ? -5.401 29.794 1.480 1.00 53.19 285 LYS A CA 1
ATOM 2336 C C . LYS A 1 285 ? -4.210 29.096 0.819 1.00 53.19 285 LYS A C 1
ATOM 2338 O O . LYS A 1 285 ? -4.306 27.932 0.425 1.00 53.19 285 LYS A O 1
ATOM 2343 N N . LYS A 1 286 ? -3.108 29.827 0.609 1.00 52.47 286 LYS A N 1
ATOM 2344 C CA . LYS A 1 286 ? -1.850 29.218 0.154 1.00 52.47 286 LYS A CA 1
ATOM 2345 C C . LYS A 1 286 ? -1.392 28.249 1.239 1.00 52.47 286 LYS A C 1
ATOM 2347 O O . LYS A 1 286 ? -1.275 28.646 2.394 1.00 52.47 286 LYS A O 1
ATOM 2352 N N . ARG A 1 287 ? -1.117 27.007 0.843 1.00 58.88 287 ARG A N 1
ATOM 2353 C CA . ARG A 1 287 ? -0.490 26.009 1.704 1.00 58.88 287 ARG A CA 1
ATOM 2354 C C . ARG A 1 287 ? 0.858 26.559 2.165 1.00 58.88 287 ARG A C 1
ATOM 2356 O O . ARG A 1 287 ? 1.683 26.922 1.328 1.00 58.88 287 ARG A O 1
ATOM 2363 N N . GLN A 1 288 ? 1.069 26.633 3.470 1.00 52.41 288 GLN A N 1
ATOM 2364 C CA . GLN A 1 288 ? 2.386 26.873 4.044 1.00 52.41 288 GLN A CA 1
ATOM 2365 C C . GLN A 1 288 ? 2.794 25.587 4.752 1.00 52.41 288 GLN A C 1
ATOM 2367 O O . GLN A 1 288 ? 2.059 25.068 5.588 1.00 52.41 288 GLN A O 1
ATOM 2372 N N . LYS A 1 289 ? 3.928 25.012 4.345 1.00 53.88 289 LYS A N 1
ATOM 2373 C CA . LYS A 1 289 ? 4.601 24.009 5.167 1.00 53.88 289 LYS A CA 1
ATOM 2374 C C . LYS A 1 289 ? 5.174 24.792 6.342 1.00 53.88 289 LYS A C 1
ATOM 2376 O O . LYS A 1 289 ? 5.904 25.756 6.107 1.00 53.88 289 LYS A O 1
ATOM 2381 N N . GLU A 1 290 ? 4.803 24.440 7.570 1.00 52.44 290 GLU A N 1
ATOM 2382 C CA . GLU A 1 290 ? 5.527 24.987 8.714 1.00 52.44 290 GLU A CA 1
ATOM 2383 C C . GLU A 1 290 ? 7.005 24.619 8.560 1.00 52.44 290 GLU A C 1
ATOM 2385 O O . GLU A 1 290 ? 7.306 23.521 8.065 1.00 52.44 290 GLU A O 1
ATOM 2390 N N . PRO A 1 291 ? 7.939 25.513 8.927 1.00 49.41 291 PRO A N 1
ATOM 2391 C CA . PRO A 1 291 ? 9.309 25.080 9.135 1.00 49.41 291 PRO A CA 1
ATOM 2392 C C . PRO A 1 291 ? 9.275 23.853 10.049 1.00 49.41 291 PRO A C 1
ATOM 2394 O O . PRO A 1 291 ? 8.534 23.838 11.033 1.00 49.41 291 PRO A O 1
ATOM 2397 N N . LEU A 1 292 ? 10.017 22.808 9.675 1.00 53.84 292 LEU A N 1
ATOM 2398 C CA . LEU A 1 292 ? 10.121 21.594 10.482 1.00 53.84 292 LEU A CA 1
ATOM 2399 C C . LEU A 1 292 ? 10.396 21.991 11.929 1.00 53.84 292 LEU A C 1
ATOM 2401 O O . LEU A 1 292 ? 11.263 22.836 12.173 1.00 53.84 292 LEU A O 1
ATOM 2405 N N . ILE A 1 293 ? 9.644 21.405 12.863 1.00 54.41 293 ILE A N 1
ATOM 2406 C CA . ILE A 1 293 ? 9.857 21.649 14.286 1.00 54.41 293 ILE A CA 1
ATOM 2407 C C . ILE A 1 293 ? 11.338 21.406 14.574 1.00 54.41 293 ILE A C 1
ATOM 2409 O O . ILE A 1 293 ? 11.895 20.377 14.187 1.00 54.41 293 ILE A O 1
ATOM 2413 N N . ALA A 1 294 ? 11.982 22.367 15.236 1.00 55.22 294 ALA A N 1
ATOM 2414 C CA . ALA A 1 294 ? 13.307 22.150 15.786 1.00 55.22 294 ALA A CA 1
ATOM 2415 C C . ALA A 1 294 ? 13.198 21.003 16.799 1.00 55.22 294 ALA A C 1
ATOM 2417 O O . ALA A 1 294 ? 12.626 21.161 17.879 1.00 55.22 294 ALA A O 1
ATOM 2418 N N . TYR A 1 295 ? 13.663 19.820 16.403 1.00 67.69 295 TYR A N 1
ATOM 2419 C CA . TYR A 1 295 ? 13.596 18.629 17.238 1.00 67.69 295 TYR A CA 1
ATOM 2420 C C . TYR A 1 295 ? 14.430 18.814 18.504 1.00 67.69 295 TYR A C 1
ATOM 2422 O O . TYR A 1 295 ? 15.429 19.533 18.511 1.00 67.69 295 TYR A O 1
ATOM 2430 N N . SER A 1 296 ? 14.012 18.179 19.601 1.00 58.28 296 SER A N 1
ATOM 2431 C CA . SER A 1 296 ? 14.685 18.379 20.883 1.00 58.28 296 SER A CA 1
ATOM 2432 C C . SER A 1 296 ? 16.115 17.827 20.871 1.00 58.28 296 SER A C 1
ATOM 2434 O O . SER A 1 296 ? 16.317 16.620 20.773 1.00 58.28 296 SER A O 1
ATOM 2436 N N . ASP A 1 297 ? 17.101 18.696 21.110 1.00 59.03 297 ASP A N 1
ATOM 2437 C CA . ASP A 1 297 ? 18.523 18.329 21.242 1.00 59.03 297 ASP A CA 1
ATOM 2438 C C . ASP A 1 297 ? 18.874 17.562 22.530 1.00 59.03 297 ASP A C 1
ATOM 2440 O O . ASP A 1 297 ? 20.032 17.198 22.761 1.00 59.03 297 ASP A O 1
ATOM 2444 N N . THR A 1 298 ? 17.899 17.345 23.418 1.00 55.78 298 THR A N 1
ATOM 2445 C CA . THR A 1 298 ? 18.161 17.022 24.829 1.00 55.78 298 THR A CA 1
ATOM 2446 C C . THR A 1 298 ? 18.403 15.540 25.141 1.00 55.78 298 THR A C 1
ATOM 2448 O O . THR A 1 298 ? 18.661 15.228 26.302 1.00 55.78 298 THR A O 1
ATOM 2451 N N . LEU A 1 299 ? 18.349 14.616 24.167 1.00 59.31 299 LEU A N 1
ATOM 2452 C CA . LEU A 1 299 ? 18.142 13.186 24.479 1.00 59.31 299 LEU A CA 1
ATOM 2453 C C . LEU A 1 299 ? 19.006 12.137 23.749 1.00 59.31 299 LEU A C 1
ATOM 2455 O O . LEU A 1 299 ? 18.675 10.955 23.725 1.00 59.31 299 LEU A O 1
ATOM 2459 N N . ILE A 1 300 ? 20.165 12.512 23.222 1.00 56.66 300 ILE A N 1
ATOM 2460 C CA . ILE A 1 300 ? 21.002 11.614 22.398 1.00 56.66 300 ILE A CA 1
ATOM 2461 C C . ILE A 1 300 ? 21.422 10.302 23.096 1.00 56.66 300 ILE A C 1
ATOM 2463 O O . ILE A 1 300 ? 21.478 9.261 22.442 1.00 56.66 300 ILE A O 1
ATOM 2467 N N . SER A 1 301 ? 21.631 10.309 24.418 1.00 55.31 301 SER A N 1
ATOM 2468 C CA . SER A 1 301 ? 22.160 9.149 25.158 1.00 55.31 301 SER A CA 1
ATOM 2469 C C . SER A 1 301 ? 21.146 8.032 25.454 1.00 55.31 301 SER A C 1
ATOM 2471 O O . SER A 1 301 ? 21.548 6.927 25.823 1.00 55.31 301 SER A O 1
ATOM 2473 N N . GLU A 1 302 ? 19.841 8.291 25.295 1.00 59.19 302 GLU A N 1
ATOM 2474 C CA . GLU A 1 302 ? 18.772 7.293 25.494 1.00 59.19 302 GLU A CA 1
ATOM 2475 C C . GLU A 1 302 ? 18.133 6.831 24.167 1.00 59.19 302 GLU A C 1
ATOM 2477 O O . GLU A 1 302 ? 17.381 5.860 24.162 1.00 59.19 302 GLU A O 1
ATOM 2482 N N . ILE A 1 303 ? 18.433 7.501 23.042 1.00 62.81 303 ILE A N 1
ATOM 2483 C CA . ILE A 1 303 ? 17.625 7.418 21.806 1.00 62.81 303 ILE A CA 1
ATOM 2484 C C . ILE A 1 303 ? 18.434 7.050 20.559 1.00 62.81 303 ILE A C 1
ATOM 2486 O O . ILE A 1 303 ? 17.856 6.541 19.599 1.00 62.81 303 ILE A O 1
ATOM 2490 N N . GLY A 1 304 ? 19.760 7.250 20.574 1.00 66.44 304 GLY A N 1
ATOM 2491 C CA . GLY A 1 304 ? 20.611 7.229 19.377 1.00 66.44 304 GLY A CA 1
ATOM 2492 C C . GLY A 1 304 ? 20.303 6.119 18.366 1.00 66.44 304 GLY A C 1
ATOM 2493 O O . GLY A 1 304 ? 20.148 6.398 17.181 1.00 66.44 304 GLY A O 1
ATOM 2494 N N . ALA A 1 305 ? 20.154 4.874 18.823 1.00 77.31 305 ALA A N 1
ATOM 2495 C CA . ALA A 1 305 ? 19.930 3.719 17.953 1.00 77.31 305 ALA A CA 1
ATOM 2496 C C . ALA A 1 305 ? 18.508 3.616 17.364 1.00 77.31 305 ALA A C 1
ATOM 2498 O O . ALA A 1 305 ? 18.356 3.149 16.239 1.00 77.31 305 ALA A O 1
ATOM 2499 N N . ASN A 1 306 ? 17.471 4.077 18.074 1.00 80.00 306 ASN A N 1
ATOM 2500 C CA . ASN A 1 306 ? 16.074 3.979 17.619 1.00 80.00 306 ASN A CA 1
ATOM 2501 C C . ASN A 1 306 ? 15.729 4.991 16.513 1.00 80.00 306 ASN A C 1
ATOM 2503 O O . ASN A 1 306 ? 14.736 4.823 15.810 1.00 80.00 306 ASN A O 1
ATOM 2507 N N . LEU A 1 307 ? 16.560 6.022 16.340 1.00 88.88 307 LEU A N 1
ATOM 2508 C CA . LEU A 1 307 ? 16.489 7.003 15.252 1.00 88.88 307 LEU A CA 1
ATOM 2509 C C . LEU A 1 307 ? 17.581 6.770 14.192 1.00 88.88 307 LEU A C 1
ATOM 2511 O O . LEU A 1 307 ? 17.924 7.675 13.436 1.00 88.88 307 LEU A O 1
ATOM 2515 N N . MET A 1 308 ? 18.150 5.566 14.135 1.00 91.06 308 MET A N 1
ATOM 2516 C CA . MET A 1 308 ? 19.130 5.170 13.127 1.00 91.06 308 MET A CA 1
ATOM 2517 C C . MET A 1 308 ? 18.571 4.031 12.284 1.00 91.06 308 MET A C 1
ATOM 2519 O O . MET A 1 308 ? 18.087 3.026 12.803 1.00 91.06 308 MET A O 1
ATOM 2523 N N . ASN A 1 309 ? 18.705 4.160 10.970 1.00 94.06 309 ASN A N 1
ATOM 2524 C CA . ASN A 1 309 ? 18.339 3.122 10.019 1.00 94.06 309 ASN A CA 1
ATOM 2525 C C . ASN A 1 309 ? 19.567 2.680 9.239 1.00 94.06 309 ASN A C 1
ATOM 2527 O O . ASN A 1 309 ? 20.417 3.500 8.912 1.00 94.06 309 ASN A O 1
ATOM 2531 N N . ALA A 1 310 ? 19.646 1.394 8.916 1.00 95.12 310 ALA A N 1
ATOM 2532 C CA . ALA A 1 310 ? 20.706 0.871 8.075 1.00 95.12 310 ALA A CA 1
ATOM 2533 C C . ALA A 1 310 ? 20.160 -0.166 7.100 1.00 95.12 310 ALA A C 1
ATOM 2535 O O . ALA A 1 310 ? 19.331 -0.992 7.480 1.00 95.12 310 ALA A O 1
ATOM 2536 N N . TYR A 1 311 ? 20.635 -0.117 5.860 1.00 96.12 311 TYR A N 1
ATOM 2537 C CA . TYR A 1 311 ? 20.123 -0.897 4.735 1.00 96.12 311 TYR A CA 1
ATOM 2538 C C . TYR A 1 311 ? 21.268 -1.518 3.950 1.00 96.12 311 TYR A C 1
ATOM 2540 O O . TYR A 1 311 ? 22.313 -0.893 3.776 1.00 96.12 311 TYR A O 1
ATOM 2548 N N . THR A 1 312 ? 21.060 -2.723 3.432 1.00 94.88 312 THR A N 1
ATOM 2549 C CA . THR A 1 312 ? 22.015 -3.380 2.536 1.00 94.88 312 THR A CA 1
ATOM 2550 C C . THR A 1 312 ? 21.774 -2.900 1.107 1.00 94.88 312 THR A C 1
ATOM 2552 O O . THR A 1 312 ? 20.720 -3.156 0.539 1.00 94.88 312 THR A O 1
ATOM 2555 N N . GLN A 1 313 ? 22.745 -2.208 0.511 1.00 90.94 313 GLN A N 1
ATOM 2556 C CA . GLN A 1 313 ? 22.647 -1.688 -0.861 1.00 90.94 313 GLN A CA 1
ATOM 2557 C C . GLN A 1 313 ? 23.083 -2.720 -1.900 1.00 90.94 313 GLN A C 1
ATOM 2559 O O . GLN A 1 313 ? 22.465 -2.876 -2.949 1.00 90.94 313 GLN A O 1
ATOM 2564 N N . PHE A 1 314 ? 24.169 -3.423 -1.601 1.00 87.25 314 PHE A N 1
ATOM 2565 C CA . PHE A 1 314 ? 24.743 -4.455 -2.450 1.00 87.25 314 PHE A CA 1
ATOM 2566 C C . PHE A 1 314 ? 25.488 -5.451 -1.568 1.00 87.25 314 PHE A C 1
ATOM 2568 O O . PHE A 1 314 ? 26.077 -5.050 -0.566 1.00 87.25 314 PHE A O 1
ATOM 2575 N N . SER A 1 315 ? 25.498 -6.726 -1.941 1.00 86.69 315 SER A N 1
ATOM 2576 C CA . SER A 1 315 ? 26.264 -7.762 -1.250 1.00 86.69 315 SER A CA 1
ATOM 2577 C C . SER A 1 315 ? 26.988 -8.630 -2.275 1.00 86.69 315 SER A C 1
ATOM 2579 O O . SER A 1 315 ? 26.453 -8.933 -3.340 1.00 86.69 315 SER A O 1
ATOM 2581 N N . SER A 1 316 ? 28.232 -8.971 -1.955 1.00 89.06 316 SER A N 1
ATOM 2582 C CA . SER A 1 316 ? 29.065 -9.955 -2.654 1.00 89.06 316 SER A CA 1
ATOM 2583 C C . SER A 1 316 ? 29.173 -11.222 -1.799 1.00 89.06 316 SER A C 1
ATOM 2585 O O . SER A 1 316 ? 28.378 -11.391 -0.886 1.00 89.06 316 SER A O 1
ATOM 2587 N N . GLU A 1 317 ? 30.140 -12.114 -2.031 1.00 87.50 317 GLU A N 1
ATOM 2588 C CA . GLU A 1 317 ? 30.387 -13.248 -1.120 1.00 87.50 317 GLU A CA 1
ATOM 2589 C C . GLU A 1 317 ? 31.095 -12.840 0.182 1.00 87.50 317 GLU A C 1
ATOM 2591 O O . GLU A 1 317 ? 30.849 -13.434 1.233 1.00 87.50 317 GLU A O 1
ATOM 2596 N N . LYS A 1 318 ? 31.955 -11.813 0.147 1.00 90.56 318 LYS A N 1
ATOM 2597 C CA . LYS A 1 318 ? 32.811 -11.432 1.288 1.00 90.56 318 LYS A CA 1
ATOM 2598 C C . LYS A 1 318 ? 32.345 -10.175 2.011 1.00 90.56 318 LYS A C 1
ATOM 2600 O O . LYS A 1 318 ? 32.454 -10.082 3.232 1.00 90.56 318 LYS A O 1
ATOM 2605 N N . GLU A 1 319 ? 31.817 -9.219 1.263 1.00 94.94 319 GLU A N 1
ATOM 2606 C CA . GLU A 1 319 ? 31.514 -7.876 1.748 1.00 94.94 319 GLU A CA 1
ATOM 2607 C C . GLU A 1 319 ? 30.169 -7.390 1.228 1.00 94.94 319 GLU A C 1
ATOM 2609 O O . GLU A 1 319 ? 29.693 -7.816 0.168 1.00 94.94 319 GLU A O 1
ATOM 2614 N N . LYS A 1 320 ? 29.596 -6.426 1.942 1.00 95.25 320 LYS A N 1
ATOM 2615 C CA . LYS A 1 320 ? 28.411 -5.695 1.521 1.00 95.25 320 LYS A CA 1
ATOM 2616 C C . LYS A 1 320 ? 28.573 -4.202 1.717 1.00 95.25 320 LYS A C 1
ATOM 2618 O O . LYS A 1 320 ? 29.190 -3.743 2.676 1.00 95.25 320 LYS A O 1
ATOM 2623 N N . ARG A 1 321 ? 27.949 -3.447 0.818 1.00 95.56 321 ARG A N 1
ATOM 2624 C CA . ARG A 1 321 ? 27.768 -2.007 0.960 1.00 95.56 321 ARG A CA 1
ATOM 2625 C C . ARG A 1 321 ? 26.491 -1.748 1.745 1.00 95.56 321 ARG A C 1
ATOM 2627 O O . ARG A 1 321 ? 25.430 -2.259 1.380 1.00 95.56 321 ARG A O 1
ATOM 2634 N N . ILE A 1 322 ? 26.591 -0.948 2.797 1.00 95.94 322 ILE A N 1
ATOM 2635 C CA . ILE A 1 322 ? 25.463 -0.526 3.624 1.00 95.94 322 ILE A CA 1
ATOM 2636 C C . ILE A 1 322 ? 25.279 0.987 3.546 1.00 95.94 322 ILE A C 1
ATOM 2638 O O . ILE A 1 322 ? 26.257 1.729 3.498 1.00 95.94 322 ILE A O 1
ATOM 2642 N N . LEU A 1 323 ? 24.023 1.426 3.556 1.00 95.62 323 LEU A N 1
ATOM 2643 C CA . LEU A 1 323 ? 23.630 2.823 3.735 1.00 95.62 323 LEU A CA 1
ATOM 2644 C C . LEU A 1 323 ? 23.112 2.995 5.156 1.00 95.62 323 LEU A C 1
ATOM 2646 O O . LEU A 1 323 ? 22.270 2.207 5.590 1.00 95.62 323 LEU A O 1
ATOM 2650 N N . ILE A 1 324 ? 23.583 4.020 5.855 1.00 95.12 324 ILE A N 1
ATOM 2651 C CA . ILE A 1 324 ? 23.174 4.339 7.219 1.00 95.12 324 ILE A CA 1
ATOM 2652 C C . ILE A 1 324 ? 22.586 5.742 7.238 1.00 95.12 324 ILE A C 1
ATOM 2654 O O . ILE A 1 324 ? 23.261 6.686 6.842 1.00 95.12 324 ILE A O 1
ATOM 2658 N N . ASN A 1 325 ? 21.368 5.863 7.759 1.00 94.50 325 ASN A N 1
ATOM 2659 C CA . ASN A 1 325 ? 20.626 7.109 7.887 1.00 94.50 325 ASN A CA 1
ATOM 2660 C C . ASN A 1 325 ? 20.448 7.441 9.370 1.00 94.50 325 ASN A C 1
ATOM 2662 O O . ASN A 1 325 ? 19.946 6.622 10.144 1.00 94.50 325 ASN A O 1
ATOM 2666 N N . ASN A 1 326 ? 20.822 8.655 9.747 1.00 92.25 326 ASN A N 1
ATOM 2667 C CA . ASN A 1 326 ? 20.734 9.194 11.091 1.00 92.25 326 ASN A CA 1
ATOM 2668 C C . ASN A 1 326 ? 19.645 10.269 11.165 1.00 92.25 326 ASN A C 1
ATOM 2670 O O . ASN A 1 326 ? 19.744 11.326 10.537 1.00 92.25 326 ASN A O 1
ATOM 2674 N N . PHE A 1 327 ? 18.623 9.996 11.973 1.00 90.38 327 PHE A N 1
ATOM 2675 C CA . PHE A 1 327 ? 17.517 10.907 12.266 1.00 90.38 327 PHE A CA 1
ATOM 2676 C C . PHE A 1 327 ? 17.696 11.629 13.615 1.00 90.38 327 PHE A C 1
ATOM 2678 O O . PHE A 1 327 ? 16.806 12.344 14.064 1.00 90.38 327 PHE A O 1
ATOM 2685 N N . ASN A 1 328 ? 18.842 11.473 14.282 1.00 87.31 328 ASN A N 1
ATOM 2686 C CA . ASN A 1 328 ? 19.158 12.220 15.497 1.00 87.31 328 ASN A CA 1
ATOM 2687 C C . ASN A 1 328 ? 19.598 13.649 15.159 1.00 87.31 328 ASN A C 1
ATOM 2689 O O . ASN A 1 328 ? 20.242 13.885 14.138 1.00 87.31 328 ASN A O 1
ATOM 2693 N N . SER A 1 329 ? 19.340 14.602 16.060 1.00 83.75 329 SER A N 1
ATOM 2694 C CA . SER A 1 329 ? 19.728 16.009 15.869 1.00 83.75 329 SER A CA 1
ATOM 2695 C C . SER A 1 329 ? 21.238 16.268 15.968 1.00 83.75 329 SER A C 1
ATOM 2697 O O . SER A 1 329 ? 21.698 17.380 15.717 1.00 83.75 329 SER A O 1
ATOM 2699 N N . LYS A 1 330 ? 22.037 15.244 16.301 1.00 84.75 330 LYS A N 1
ATOM 2700 C CA . LYS A 1 330 ? 23.503 15.309 16.322 1.00 84.75 330 LYS A CA 1
ATOM 2701 C C . LYS A 1 330 ? 24.140 14.203 15.484 1.00 84.75 330 LYS A C 1
ATOM 2703 O O . LYS A 1 330 ? 23.526 13.149 15.290 1.00 84.75 330 LYS A O 1
ATOM 2708 N N . PRO A 1 331 ? 25.379 14.423 15.010 1.00 88.50 331 PRO A N 1
ATOM 2709 C CA . PRO A 1 331 ? 26.149 13.376 14.364 1.00 88.50 331 PRO A CA 1
ATOM 2710 C C . PRO A 1 331 ? 26.398 12.206 15.321 1.00 88.50 331 PRO A C 1
ATOM 2712 O O . PRO A 1 331 ? 26.560 12.410 16.525 1.00 88.50 331 PRO A O 1
ATOM 2715 N N . ILE A 1 332 ? 26.453 10.990 14.783 1.00 88.12 332 ILE A N 1
ATOM 2716 C CA . ILE A 1 332 ? 26.663 9.761 15.553 1.00 88.12 332 ILE A CA 1
ATOM 2717 C C . ILE A 1 332 ? 27.886 9.022 15.027 1.00 88.12 332 ILE A C 1
ATOM 2719 O O . ILE A 1 332 ? 28.046 8.862 13.820 1.00 88.12 332 ILE A O 1
ATOM 2723 N N . TYR A 1 333 ? 28.723 8.525 15.937 1.00 89.00 333 TYR A N 1
ATOM 2724 C CA . TYR A 1 333 ? 29.842 7.657 15.587 1.00 89.00 333 TYR A CA 1
ATOM 2725 C C . TYR A 1 333 ? 29.466 6.186 15.727 1.00 89.00 333 TYR A C 1
ATOM 2727 O O . TYR A 1 333 ? 28.868 5.763 16.725 1.00 89.00 333 TYR A O 1
ATOM 2735 N N . ILE A 1 334 ? 29.882 5.388 14.748 1.00 90.44 334 ILE A N 1
ATOM 2736 C CA . ILE A 1 334 ? 29.831 3.929 14.838 1.00 90.44 334 ILE A CA 1
ATOM 2737 C C . ILE A 1 334 ? 31.024 3.461 15.668 1.00 90.44 334 ILE A C 1
ATOM 2739 O O . ILE A 1 334 ? 32.166 3.833 15.402 1.00 90.44 334 ILE A O 1
ATOM 2743 N N . LYS A 1 335 ? 30.747 2.650 16.690 1.00 88.88 335 LYS A N 1
ATOM 2744 C CA . LYS A 1 335 ? 31.750 2.146 17.633 1.00 88.88 335 LYS A CA 1
ATOM 2745 C C . LYS A 1 335 ? 32.204 0.733 17.281 1.00 88.88 335 LYS A C 1
ATOM 2747 O O . LYS A 1 335 ? 33.389 0.420 17.372 1.00 88.88 335 LYS A O 1
ATOM 2752 N N . GLU A 1 336 ? 31.262 -0.135 16.934 1.00 91.56 336 GLU A N 1
ATOM 2753 C CA . GLU A 1 336 ? 31.505 -1.572 16.809 1.00 91.56 336 GLU A CA 1
ATOM 2754 C C . GLU A 1 336 ? 30.477 -2.212 15.874 1.00 91.56 336 GLU A C 1
ATOM 2756 O O . GLU A 1 336 ? 29.281 -1.951 16.000 1.00 91.56 336 GLU A O 1
ATOM 2761 N N . PHE A 1 337 ? 30.937 -3.062 14.962 1.00 94.31 337 PHE A N 1
ATOM 2762 C CA . PHE A 1 337 ? 30.112 -3.942 14.141 1.00 94.31 337 PHE A CA 1
ATOM 2763 C C . PHE A 1 337 ? 29.827 -5.250 14.877 1.00 94.31 337 PHE A C 1
ATOM 2765 O O . PHE A 1 337 ? 30.655 -5.736 15.642 1.00 94.31 337 PHE A O 1
ATOM 2772 N N . THR A 1 338 ? 28.647 -5.819 14.644 1.00 94.12 338 THR A N 1
ATOM 2773 C CA . THR A 1 338 ? 28.120 -6.968 15.392 1.00 94.12 338 THR A CA 1
ATOM 2774 C C . THR A 1 338 ? 27.383 -7.944 14.477 1.00 94.12 338 THR A C 1
ATOM 2776 O O . THR A 1 338 ? 26.898 -7.567 13.402 1.00 94.12 338 THR A O 1
ATOM 2779 N N . ASN A 1 339 ? 27.241 -9.187 14.933 1.00 94.12 339 ASN A N 1
ATOM 2780 C CA . ASN A 1 339 ? 26.354 -10.183 14.344 1.00 94.12 339 ASN A CA 1
ATOM 2781 C C . ASN A 1 339 ? 25.262 -10.592 15.350 1.00 94.12 339 ASN A C 1
ATOM 2783 O O . ASN A 1 339 ? 25.519 -10.832 16.525 1.00 94.12 339 ASN A O 1
ATOM 2787 N N . SER A 1 340 ? 24.020 -10.640 14.877 1.00 87.38 340 SER A N 1
ATOM 2788 C CA . SER A 1 340 ? 22.831 -10.953 15.678 1.00 87.38 340 SER A CA 1
ATOM 2789 C C . SER A 1 340 ? 22.610 -12.454 15.885 1.00 87.38 340 SER A C 1
ATOM 2791 O O . SER A 1 340 ? 21.915 -12.835 16.822 1.00 87.38 340 SER A O 1
ATOM 2793 N N . THR A 1 341 ? 23.200 -13.291 15.031 1.00 87.06 341 THR A N 1
ATOM 2794 C CA . THR A 1 341 ? 23.184 -14.761 15.119 1.00 87.06 341 THR A CA 1
ATOM 2795 C C . THR A 1 341 ? 24.390 -15.321 15.870 1.00 87.06 341 THR A C 1
ATOM 2797 O O . THR A 1 341 ? 24.260 -16.338 16.542 1.00 87.06 341 THR A O 1
ATOM 2800 N N . ASP A 1 342 ? 25.533 -14.634 15.818 1.00 88.94 342 ASP A N 1
ATOM 2801 C CA . ASP A 1 342 ? 26.745 -14.987 16.554 1.00 88.94 342 ASP A CA 1
ATOM 2802 C C . ASP A 1 342 ? 27.275 -13.768 17.319 1.00 88.94 342 ASP A C 1
ATOM 2804 O O . ASP A 1 342 ? 27.999 -12.924 16.791 1.00 88.94 342 ASP A O 1
ATOM 2808 N N . VAL A 1 343 ? 26.923 -13.687 18.602 1.00 86.19 343 VAL A N 1
ATOM 2809 C CA . VAL A 1 343 ? 27.294 -12.566 19.479 1.00 86.19 343 VAL A CA 1
ATOM 2810 C C . VAL A 1 343 ? 28.802 -12.447 19.729 1.00 86.19 343 VAL A C 1
ATOM 2812 O O . VAL A 1 343 ? 29.239 -11.433 20.280 1.00 86.19 343 VAL A O 1
ATOM 2815 N N . THR A 1 344 ? 29.593 -13.462 19.360 1.00 89.12 344 THR A N 1
ATOM 2816 C CA . THR A 1 344 ? 31.055 -13.444 19.493 1.00 89.12 344 THR A CA 1
ATOM 2817 C C . THR A 1 344 ? 31.729 -12.670 18.360 1.00 89.12 344 THR A C 1
ATOM 2819 O O . THR A 1 344 ? 32.808 -12.112 18.564 1.00 89.12 344 THR A O 1
ATOM 2822 N N . LEU A 1 345 ? 31.075 -12.554 17.198 1.00 89.75 345 LEU A N 1
ATOM 2823 C CA . LEU A 1 345 ? 31.576 -11.779 16.066 1.00 89.75 345 LEU A CA 1
ATOM 2824 C C . LEU A 1 345 ? 31.354 -10.284 16.303 1.00 89.75 345 LEU A C 1
ATOM 2826 O O . LEU A 1 345 ? 30.249 -9.752 16.141 1.00 89.75 345 LEU A O 1
ATOM 2830 N N . LYS A 1 346 ? 32.437 -9.607 16.689 1.00 90.06 346 LYS A N 1
ATOM 2831 C CA . LYS A 1 346 ? 32.484 -8.161 16.890 1.00 90.06 346 LYS A CA 1
ATOM 2832 C C . LYS A 1 346 ? 33.775 -7.584 16.346 1.00 90.06 346 LYS A C 1
ATOM 2834 O O . LYS A 1 346 ? 34.849 -8.148 16.541 1.00 90.06 346 LYS A O 1
ATOM 2839 N N . GLU A 1 347 ? 33.672 -6.424 15.716 1.00 92.12 347 GLU A N 1
ATOM 2840 C CA . GLU A 1 347 ? 34.823 -5.704 15.181 1.00 92.12 347 GLU A CA 1
ATOM 2841 C C . GLU A 1 347 ? 34.691 -4.222 15.514 1.00 92.12 347 GLU A C 1
ATOM 2843 O O . GLU A 1 347 ? 33.635 -3.623 15.305 1.00 92.12 347 GLU A O 1
ATOM 2848 N N . LYS A 1 348 ? 35.753 -3.608 16.048 1.00 88.50 348 LYS A N 1
ATOM 2849 C CA . LYS A 1 348 ? 35.753 -2.159 16.279 1.00 88.50 348 LYS A CA 1
ATOM 2850 C C . LYS A 1 348 ? 35.618 -1.448 14.940 1.00 88.50 348 LYS A C 1
ATOM 2852 O O . LYS A 1 348 ? 36.425 -1.663 14.042 1.00 88.50 348 LYS A O 1
ATOM 2857 N N . ALA A 1 349 ? 34.630 -0.571 14.834 1.00 82.94 349 ALA A N 1
ATOM 2858 C CA . ALA A 1 349 ? 34.476 0.232 13.639 1.00 82.94 349 ALA A CA 1
ATOM 2859 C C . ALA A 1 349 ? 35.591 1.285 13.579 1.00 82.94 349 ALA A C 1
ATOM 2861 O O . ALA A 1 349 ? 35.963 1.881 14.596 1.00 82.94 349 ALA A O 1
ATOM 2862 N N . VAL A 1 350 ? 36.093 1.558 12.373 1.00 77.94 350 VAL A N 1
ATOM 2863 C CA . VAL A 1 350 ? 36.788 2.823 12.095 1.00 77.94 350 VAL A CA 1
ATOM 2864 C C . VAL A 1 350 ? 35.813 3.938 12.463 1.00 77.94 350 VAL A C 1
ATOM 2866 O O . VAL A 1 350 ? 34.645 3.808 12.099 1.00 77.94 350 VAL A O 1
ATOM 2869 N N . GLN A 1 351 ? 36.256 4.972 13.199 1.00 71.94 351 GLN A N 1
ATOM 2870 C CA . GLN A 1 351 ? 35.427 6.066 13.744 1.00 71.94 351 GLN A CA 1
ATOM 2871 C C . GLN A 1 351 ? 34.619 6.782 12.650 1.00 71.94 351 GLN A C 1
ATOM 2873 O O . GLN A 1 351 ? 34.953 7.871 12.192 1.00 71.94 351 GLN A O 1
ATOM 2878 N N . THR A 1 352 ? 33.544 6.142 12.219 1.00 83.94 352 THR A N 1
ATOM 2879 C CA . THR A 1 352 ? 32.748 6.572 11.088 1.00 83.94 352 THR A CA 1
ATOM 2880 C C . THR A 1 352 ? 31.679 7.483 11.634 1.00 83.94 352 THR A C 1
ATOM 2882 O O . THR A 1 352 ? 30.831 7.049 12.417 1.00 83.94 352 THR A O 1
ATOM 2885 N N . LEU A 1 353 ? 31.741 8.741 11.218 1.00 90.12 353 LEU A N 1
ATOM 2886 C CA . LEU A 1 353 ? 30.740 9.740 11.531 1.00 90.12 353 LEU A CA 1
ATOM 2887 C C . LEU A 1 353 ? 29.560 9.609 10.565 1.00 90.12 353 LEU A C 1
ATOM 2889 O O . LEU A 1 353 ? 29.737 9.632 9.346 1.00 90.12 353 LEU A O 1
ATOM 2893 N N . VAL A 1 354 ? 28.355 9.514 11.113 1.00 92.56 354 VAL A N 1
ATOM 2894 C CA . VAL A 1 354 ? 27.102 9.674 10.373 1.00 92.56 354 VAL A CA 1
ATOM 2895 C C . VAL A 1 354 ? 26.543 11.059 10.714 1.00 92.56 354 VAL A C 1
ATOM 2897 O O . VAL A 1 354 ? 26.316 11.321 11.900 1.00 92.56 354 VAL A O 1
ATOM 2900 N N . PRO A 1 355 ? 26.368 11.974 9.737 1.00 92.94 355 PRO A N 1
ATOM 2901 C CA . PRO A 1 355 ? 25.920 13.346 9.991 1.00 92.94 355 PRO A CA 1
ATOM 2902 C C . PRO A 1 355 ? 24.577 13.425 10.728 1.00 92.94 355 PRO A C 1
ATOM 2904 O O . PRO A 1 355 ? 23.845 12.445 10.801 1.00 92.94 355 PRO A O 1
ATOM 2907 N N . ALA A 1 356 ? 24.248 14.589 11.287 1.00 89.50 356 ALA A N 1
ATOM 2908 C CA . ALA A 1 356 ? 22.963 14.819 11.947 1.00 89.50 356 ALA A CA 1
ATOM 2909 C C . ALA A 1 356 ? 21.802 14.926 10.949 1.00 89.50 356 ALA A C 1
ATOM 2911 O O . ALA A 1 356 ? 21.990 15.315 9.796 1.00 89.50 356 ALA A O 1
ATOM 2912 N N . PHE A 1 357 ? 20.592 14.681 11.442 1.00 88.75 357 PHE A N 1
ATOM 2913 C CA . PHE A 1 357 ? 19.352 15.053 10.778 1.00 88.75 357 PHE A CA 1
ATOM 2914 C C . PHE A 1 357 ? 19.231 16.569 10.659 1.00 88.75 357 PHE A C 1
ATOM 2916 O O . PHE A 1 357 ? 19.328 17.283 11.658 1.00 88.75 357 PHE A O 1
ATOM 2923 N N . MET A 1 358 ? 18.983 17.068 9.449 1.00 83.81 358 MET A N 1
ATOM 2924 C CA . MET A 1 358 ? 18.817 18.500 9.204 1.00 83.81 358 MET A CA 1
ATOM 2925 C C . MET A 1 358 ? 17.724 18.743 8.173 1.00 83.81 358 MET A C 1
ATOM 2927 O O . MET A 1 358 ? 17.688 18.101 7.127 1.00 83.81 358 MET A O 1
ATOM 2931 N N . ASN A 1 359 ? 16.836 19.701 8.456 1.00 77.62 359 ASN A N 1
ATOM 2932 C CA . ASN A 1 359 ? 15.802 20.163 7.524 1.00 77.62 359 ASN A CA 1
ATOM 2933 C C . ASN A 1 359 ? 14.978 19.027 6.881 1.00 77.62 359 ASN A C 1
ATOM 2935 O O . ASN A 1 359 ? 14.639 19.090 5.701 1.00 77.62 359 ASN A O 1
ATOM 2939 N N . GLY A 1 360 ? 14.636 17.990 7.655 1.00 77.44 360 GLY A N 1
ATOM 2940 C CA . GLY A 1 360 ? 13.782 16.897 7.178 1.00 77.44 360 GLY A CA 1
ATOM 2941 C C . GLY A 1 360 ? 14.537 15.817 6.406 1.00 77.44 360 GLY A C 1
ATOM 2942 O O . GLY A 1 360 ? 13.921 14.860 5.954 1.00 77.44 360 GLY A O 1
ATOM 2943 N N . THR A 1 361 ? 15.859 15.952 6.275 1.00 84.56 361 THR A N 1
ATOM 2944 C CA . THR A 1 361 ? 16.725 15.017 5.551 1.00 84.56 361 THR A CA 1
ATOM 2945 C C . THR A 1 361 ? 17.645 14.284 6.533 1.00 84.56 361 THR A C 1
ATOM 2947 O O . THR A 1 361 ? 18.309 14.949 7.339 1.00 84.56 361 THR A O 1
ATOM 2950 N N . PRO A 1 362 ? 17.701 12.936 6.509 1.00 91.06 362 PRO A N 1
ATOM 2951 C CA . PRO A 1 362 ? 18.655 12.172 7.311 1.00 91.06 362 PRO A CA 1
ATOM 2952 C C . PRO A 1 362 ? 20.089 12.534 6.956 1.00 91.06 362 PRO A C 1
ATOM 2954 O O . PRO A 1 362 ? 20.457 12.618 5.783 1.00 91.06 362 PRO A O 1
ATOM 2957 N N . GLY A 1 363 ? 20.924 12.676 7.981 1.00 92.69 363 GLY A N 1
ATOM 2958 C CA . GLY A 1 363 ? 22.359 12.606 7.762 1.00 92.69 363 GLY A CA 1
ATOM 2959 C C . GLY A 1 363 ? 22.715 11.178 7.368 1.00 92.69 363 GLY A C 1
ATOM 2960 O O . GLY A 1 363 ? 22.264 10.239 8.021 1.00 92.69 363 GLY A O 1
ATOM 2961 N N . SER A 1 364 ? 23.480 11.002 6.295 1.00 94.44 364 SER A N 1
ATOM 2962 C CA . SER A 1 364 ? 23.680 9.678 5.700 1.00 94.44 364 SER A CA 1
ATOM 2963 C C . SER A 1 364 ? 25.152 9.386 5.430 1.00 94.44 364 SER A C 1
ATOM 2965 O O . SER A 1 364 ? 25.903 10.288 5.059 1.00 94.44 364 SER A O 1
ATOM 2967 N N . SER A 1 365 ? 25.547 8.124 5.606 1.00 94.31 365 SER A N 1
ATOM 2968 C CA . SER A 1 365 ? 26.887 7.617 5.285 1.00 94.31 365 SER A CA 1
ATOM 2969 C C . SER A 1 365 ? 26.790 6.226 4.658 1.00 94.31 365 SER A C 1
ATOM 2971 O O . SER A 1 365 ? 26.010 5.388 5.115 1.00 94.31 365 SER A O 1
ATOM 2973 N N . GLU A 1 366 ? 27.612 5.960 3.642 1.00 94.62 366 GLU A N 1
ATOM 2974 C CA . GLU A 1 366 ? 27.780 4.620 3.070 1.00 94.62 366 GLU A CA 1
ATOM 2975 C C . GLU A 1 366 ? 29.095 3.986 3.515 1.00 94.62 366 GLU A C 1
ATOM 2977 O O . GLU A 1 366 ? 30.120 4.660 3.617 1.00 94.62 366 GLU A O 1
ATOM 2982 N N . LEU A 1 367 ? 29.064 2.675 3.759 1.00 94.12 367 LEU A N 1
ATOM 2983 C CA . LEU A 1 367 ? 30.226 1.895 4.183 1.00 94.12 367 LEU A CA 1
ATOM 2984 C C . LEU A 1 367 ? 30.256 0.546 3.484 1.00 94.12 367 LEU A C 1
ATOM 2986 O O . LEU A 1 367 ? 29.212 -0.038 3.200 1.00 94.12 367 LEU A O 1
ATOM 2990 N N . VAL A 1 368 ? 31.459 0.022 3.275 1.00 94.81 368 VAL A N 1
ATOM 2991 C CA . VAL A 1 368 ? 31.668 -1.386 2.940 1.00 94.81 368 VAL A CA 1
ATOM 2992 C C . VAL A 1 368 ? 32.035 -2.112 4.225 1.00 94.81 368 VAL A C 1
ATOM 2994 O O . VAL A 1 368 ? 32.941 -1.693 4.942 1.00 94.81 368 VAL A O 1
ATOM 2997 N N . VAL A 1 369 ? 31.294 -3.168 4.540 1.00 94.94 369 VAL A N 1
ATOM 2998 C CA . VAL A 1 369 ? 31.495 -3.985 5.739 1.00 94.94 369 VAL A CA 1
ATOM 2999 C C . VAL A 1 369 ? 31.568 -5.461 5.359 1.00 94.94 369 VAL A C 1
ATOM 3001 O O . VAL A 1 369 ? 30.982 -5.860 4.346 1.00 94.94 369 VAL A O 1
ATOM 3004 N N . PRO A 1 370 ? 32.228 -6.304 6.168 1.00 95.00 370 PRO A N 1
ATOM 3005 C CA . PRO A 1 370 ? 32.166 -7.745 5.982 1.00 95.00 370 PRO A CA 1
ATOM 3006 C C . PRO A 1 370 ? 30.720 -8.257 5.973 1.00 95.00 370 PRO A C 1
ATOM 3008 O O . PRO A 1 370 ? 29.851 -7.758 6.693 1.00 95.00 370 PRO A O 1
ATOM 3011 N N . ASN A 1 371 ? 30.453 -9.299 5.191 1.00 93.12 371 ASN A N 1
ATOM 3012 C CA . ASN A 1 371 ? 29.099 -9.838 5.037 1.00 93.12 371 ASN A CA 1
ATOM 3013 C C . ASN A 1 371 ? 28.469 -10.352 6.333 1.00 93.12 371 ASN A C 1
ATOM 3015 O O . ASN A 1 371 ? 27.248 -10.294 6.485 1.00 93.12 371 ASN A O 1
ATOM 3019 N N . TRP A 1 372 ? 29.293 -10.826 7.271 1.00 94.00 372 TRP A N 1
ATOM 3020 C CA . TRP A 1 372 ? 28.831 -11.315 8.565 1.00 94.00 372 TRP A CA 1
ATOM 3021 C C . TRP A 1 372 ? 28.220 -10.207 9.436 1.00 94.00 372 TRP A C 1
ATOM 3023 O O . TRP A 1 372 ? 27.503 -10.515 10.382 1.00 94.00 372 TRP A O 1
ATOM 3033 N N . VAL A 1 373 ? 28.471 -8.926 9.152 1.00 95.38 373 VAL A N 1
ATOM 3034 C CA . VAL A 1 373 ? 27.955 -7.815 9.960 1.00 95.38 373 VAL A CA 1
ATOM 3035 C C . VAL A 1 373 ? 26.444 -7.694 9.774 1.00 95.38 373 VAL A C 1
ATOM 3037 O O . VAL A 1 373 ? 25.978 -7.365 8.690 1.00 95.38 373 VAL A O 1
ATOM 3040 N N . THR A 1 374 ? 25.641 -7.897 10.818 1.00 95.12 374 THR A N 1
ATOM 3041 C CA . THR A 1 374 ? 24.170 -7.730 10.752 1.00 95.12 374 THR A CA 1
ATOM 3042 C C . THR A 1 374 ? 23.664 -6.533 11.556 1.00 95.12 374 THR A C 1
ATOM 3044 O O . THR A 1 374 ? 22.471 -6.234 11.53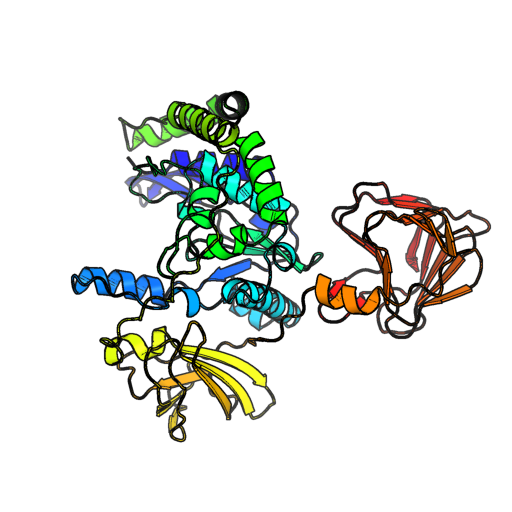7 1.00 95.12 374 THR A O 1
ATOM 3047 N N . GLY A 1 375 ? 24.543 -5.845 12.280 1.00 94.94 375 GLY A N 1
ATOM 3048 C CA . GLY A 1 375 ? 24.204 -4.654 13.049 1.00 94.94 375 GLY A CA 1
ATOM 3049 C C . GLY A 1 375 ? 25.435 -3.924 13.567 1.00 94.94 375 GLY A C 1
ATOM 3050 O O . GLY A 1 375 ? 26.560 -4.397 13.401 1.00 94.94 375 GLY A O 1
ATOM 3051 N N . PHE A 1 376 ? 25.234 -2.788 14.227 1.00 92.75 376 PHE A N 1
ATOM 3052 C CA . PHE A 1 376 ? 26.315 -2.033 14.858 1.00 92.75 376 PHE A CA 1
ATOM 3053 C C . PHE A 1 376 ? 25.866 -1.288 16.118 1.00 92.75 376 PHE A C 1
ATOM 3055 O O . PHE A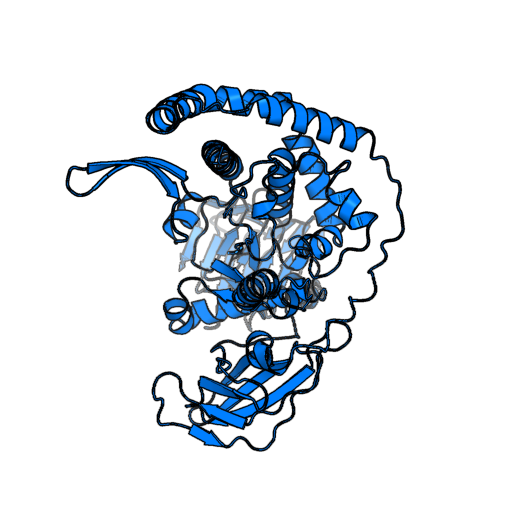 1 376 ? 24.701 -0.921 16.271 1.00 92.75 376 PHE A O 1
ATOM 3062 N N . ASN A 1 377 ? 26.824 -1.039 17.006 1.00 89.62 377 ASN A N 1
ATOM 3063 C CA . ASN A 1 377 ? 26.674 -0.220 18.204 1.00 89.62 377 ASN A CA 1
ATOM 3064 C C . ASN A 1 377 ? 27.239 1.181 17.947 1.00 89.62 377 ASN A C 1
ATOM 3066 O O . ASN A 1 377 ? 28.237 1.341 17.234 1.00 89.62 377 ASN A O 1
ATOM 3070 N N . THR A 1 378 ? 26.638 2.200 18.559 1.00 86.56 378 THR A N 1
ATOM 3071 C CA . THR A 1 378 ? 27.087 3.593 18.430 1.00 86.56 378 THR A CA 1
ATOM 3072 C C . THR A 1 378 ? 27.783 4.068 19.705 1.00 86.56 378 THR A C 1
ATOM 3074 O O . THR A 1 378 ? 27.738 3.402 20.741 1.00 86.56 378 THR A O 1
ATOM 3077 N N . THR A 1 379 ? 28.476 5.208 19.649 1.00 76.38 379 THR A N 1
ATOM 3078 C CA . THR A 1 379 ? 29.096 5.814 20.845 1.00 76.38 379 THR A CA 1
ATOM 3079 C C . THR A 1 379 ? 28.072 6.295 21.872 1.00 76.38 379 THR A C 1
ATOM 3081 O O . THR A 1 379 ? 28.385 6.345 23.059 1.00 76.38 379 THR A O 1
ATOM 3084 N N . GLU A 1 380 ? 26.858 6.609 21.420 1.00 66.62 380 GLU A N 1
ATOM 3085 C CA . GLU A 1 380 ? 25.796 7.226 22.218 1.00 66.62 380 GLU A CA 1
ATOM 3086 C C . GLU A 1 380 ? 24.753 6.217 22.725 1.00 66.62 380 GLU A C 1
ATOM 3088 O O . GLU A 1 380 ? 24.050 6.492 23.697 1.00 66.62 380 GLU A O 1
ATOM 3093 N N . SER A 1 381 ? 24.631 5.035 22.104 1.00 61.31 381 SER A N 1
ATOM 3094 C CA . SER A 1 381 ? 23.635 4.041 22.513 1.00 61.31 381 SER A CA 1
ATOM 3095 C C . SER A 1 381 ? 24.100 3.273 23.749 1.00 61.31 381 SER A C 1
ATOM 3097 O O . SER A 1 381 ? 25.020 2.455 23.675 1.00 61.31 381 SER A O 1
ATOM 3099 N N . LYS A 1 382 ? 23.423 3.469 24.883 1.00 57.44 382 LYS A N 1
ATOM 3100 C CA . LYS A 1 382 ? 23.636 2.626 26.069 1.00 57.44 382 LYS A CA 1
ATOM 3101 C C . LYS A 1 382 ? 23.009 1.230 25.958 1.00 57.44 382 LYS A C 1
ATOM 3103 O O . LYS A 1 382 ? 23.464 0.346 26.677 1.00 57.44 382 LYS A O 1
ATOM 3108 N N . PHE A 1 383 ? 21.997 1.027 25.102 1.00 55.28 383 PHE A N 1
ATOM 3109 C CA . PHE A 1 383 ? 21.129 -0.157 25.219 1.00 55.28 383 PHE A CA 1
ATOM 3110 C C . PHE A 1 383 ? 20.767 -0.907 23.927 1.00 55.28 383 PHE A C 1
ATOM 3112 O O . PHE A 1 383 ? 20.456 -2.086 24.038 1.00 55.28 383 PHE A O 1
ATOM 3119 N N . ASP A 1 384 ? 20.878 -0.318 22.728 1.00 70.75 384 ASP A N 1
ATOM 3120 C CA . ASP A 1 384 ? 20.346 -0.955 21.509 1.00 70.75 384 ASP A CA 1
ATOM 3121 C C . ASP A 1 384 ? 21.352 -0.990 20.345 1.00 70.75 384 ASP A C 1
ATOM 3123 O O . ASP A 1 384 ? 21.930 0.028 19.961 1.00 70.75 384 ASP A O 1
ATOM 3127 N N . THR A 1 385 ? 21.523 -2.176 19.753 1.00 86.94 385 THR A N 1
ATOM 3128 C CA . THR A 1 385 ? 22.237 -2.383 18.484 1.00 86.94 385 THR A CA 1
ATOM 3129 C C . THR A 1 385 ? 21.338 -1.982 17.315 1.00 86.94 385 THR A C 1
ATOM 3131 O O . THR A 1 385 ? 20.212 -2.468 17.188 1.00 86.94 385 THR A O 1
ATOM 3134 N N . VAL A 1 386 ? 21.851 -1.157 16.400 1.00 90.56 386 VAL A N 1
ATOM 3135 C CA . VAL A 1 386 ? 21.156 -0.832 15.148 1.00 90.56 386 VAL A CA 1
ATOM 3136 C C . VAL A 1 386 ? 21.234 -2.041 14.221 1.00 90.56 386 VAL A C 1
ATOM 3138 O O . VAL A 1 386 ? 22.319 -2.427 13.783 1.00 90.56 386 VAL A O 1
ATOM 3141 N N . LYS A 1 387 ? 20.086 -2.651 13.912 1.00 93.31 387 LYS A N 1
ATOM 3142 C CA . LYS A 1 387 ? 19.997 -3.756 12.945 1.00 93.31 387 LYS A CA 1
ATOM 3143 C C . LYS A 1 387 ? 20.116 -3.232 11.515 1.00 93.31 387 LYS A C 1
ATOM 3145 O O . LYS A 1 387 ? 19.435 -2.272 11.151 1.00 93.31 387 LYS A O 1
ATOM 3150 N N . ILE A 1 388 ? 20.929 -3.905 10.704 1.00 95.19 388 ILE A N 1
ATOM 3151 C CA . ILE A 1 388 ? 21.039 -3.647 9.268 1.00 95.19 388 ILE A CA 1
ATOM 3152 C C . ILE A 1 388 ? 19.964 -4.462 8.557 1.00 95.19 388 ILE A C 1
ATOM 3154 O O . ILE A 1 388 ? 19.969 -5.691 8.611 1.00 95.19 388 ILE A O 1
ATOM 3158 N N . ALA A 1 389 ? 19.056 -3.774 7.876 1.00 94.88 389 ALA A N 1
ATOM 3159 C CA . ALA A 1 389 ? 18.058 -4.397 7.030 1.00 94.88 389 ALA A CA 1
ATOM 3160 C C . ALA A 1 389 ? 18.719 -5.130 5.849 1.00 94.88 389 ALA A C 1
ATOM 3162 O O . ALA A 1 389 ? 19.656 -4.625 5.222 1.00 94.88 389 ALA A O 1
ATOM 3163 N N . ALA A 1 390 ? 18.211 -6.320 5.527 1.00 92.81 390 ALA A N 1
ATOM 3164 C CA . ALA A 1 390 ? 18.709 -7.144 4.420 1.00 92.81 390 ALA A CA 1
ATOM 3165 C C . ALA A 1 390 ? 18.282 -6.624 3.032 1.00 92.81 390 ALA A C 1
ATOM 3167 O O . ALA A 1 390 ? 18.707 -7.155 2.010 1.00 92.81 390 ALA A O 1
ATOM 3168 N N . TRP A 1 391 ? 17.452 -5.584 2.994 1.00 92.94 391 TRP A N 1
ATOM 3169 C CA . TRP A 1 391 ? 16.960 -4.941 1.784 1.00 92.94 391 TRP A CA 1
ATOM 3170 C C . TRP A 1 391 ? 17.599 -3.575 1.538 1.00 92.94 391 TRP A C 1
ATOM 3172 O O . TRP A 1 391 ? 18.158 -2.953 2.447 1.00 92.94 391 TRP A O 1
ATOM 3182 N N . SER A 1 392 ? 17.458 -3.103 0.300 1.00 89.44 392 SER A N 1
ATOM 3183 C CA . SER A 1 392 ? 17.982 -1.821 -0.170 1.00 89.44 392 SER A CA 1
ATOM 3184 C C . SER A 1 392 ? 17.029 -0.662 0.095 1.00 89.44 392 SER A C 1
ATOM 3186 O O . SER A 1 392 ? 15.810 -0.828 0.050 1.00 89.44 392 SER A O 1
ATOM 3188 N N . TYR A 1 393 ? 17.601 0.527 0.254 1.00 87.12 393 TYR A N 1
ATOM 3189 C CA . TYR A 1 393 ? 16.896 1.807 0.243 1.00 87.12 393 TYR A CA 1
ATOM 3190 C C . TYR A 1 393 ? 17.375 2.624 -0.960 1.00 87.12 393 TYR A C 1
ATOM 3192 O O . TYR A 1 393 ? 18.581 2.764 -1.146 1.00 87.12 393 TYR A O 1
ATOM 3200 N N . SER A 1 394 ? 16.463 3.161 -1.767 1.00 79.62 394 SER A N 1
ATOM 3201 C CA . SER A 1 394 ? 16.809 4.008 -2.916 1.00 79.62 394 SER A CA 1
ATOM 3202 C C . SER A 1 394 ? 16.186 5.389 -2.782 1.00 79.62 394 SER A C 1
ATOM 3204 O O . SER A 1 394 ? 14.995 5.489 -2.515 1.00 79.62 394 SER A O 1
ATOM 3206 N N . GLU A 1 395 ? 16.971 6.432 -3.055 1.00 70.75 395 GLU A N 1
ATOM 3207 C CA . GLU A 1 395 ? 16.477 7.803 -3.291 1.00 70.75 395 GLU A CA 1
ATOM 3208 C C . GLU A 1 395 ? 16.130 8.044 -4.772 1.00 70.75 395 GLU A C 1
ATOM 3210 O O . GLU A 1 395 ? 15.498 9.031 -5.138 1.00 70.75 395 GLU A O 1
ATOM 3215 N N . HIS A 1 396 ? 16.513 7.111 -5.647 1.00 70.81 396 HIS A N 1
ATOM 3216 C CA . HIS A 1 396 ? 16.135 7.103 -7.055 1.00 70.81 396 HIS A CA 1
ATOM 3217 C C . HIS A 1 396 ? 14.882 6.245 -7.216 1.00 70.81 396 HIS A C 1
ATOM 3219 O O . HIS A 1 396 ? 14.947 5.025 -7.408 1.00 70.81 396 HIS A O 1
ATOM 3225 N N . TYR A 1 397 ? 13.726 6.885 -7.086 1.00 73.44 397 TYR A N 1
ATOM 3226 C CA . TYR A 1 397 ? 12.433 6.222 -7.190 1.00 73.44 397 TYR A CA 1
ATOM 3227 C C . TYR A 1 397 ? 12.013 6.064 -8.658 1.00 73.44 397 TYR A C 1
ATOM 3229 O O . TYR A 1 397 ? 11.699 7.042 -9.343 1.00 73.44 397 TYR A O 1
ATOM 3237 N N . LEU A 1 398 ? 11.991 4.823 -9.146 1.00 68.06 398 LEU A N 1
ATOM 3238 C CA . LEU A 1 398 ? 11.466 4.482 -10.469 1.00 68.06 398 LEU A CA 1
ATOM 3239 C C . LEU A 1 398 ? 10.018 4.012 -10.334 1.00 68.06 398 LEU A C 1
ATOM 3241 O O . LEU A 1 398 ? 9.762 2.880 -9.926 1.00 68.06 398 LEU A O 1
ATOM 3245 N N . THR A 1 399 ? 9.079 4.892 -10.670 1.00 76.19 399 THR A N 1
ATOM 3246 C CA . THR A 1 399 ? 7.648 4.572 -10.737 1.00 76.19 399 THR A CA 1
ATOM 3247 C C . THR A 1 399 ? 7.283 4.129 -12.146 1.00 76.19 399 THR A C 1
ATOM 3249 O O . THR A 1 399 ? 7.928 4.536 -13.117 1.00 76.19 399 THR A O 1
ATOM 3252 N N . ASP A 1 400 ? 6.225 3.332 -12.283 1.00 76.69 400 ASP A N 1
ATOM 3253 C CA . ASP A 1 400 ? 5.721 2.894 -13.588 1.00 76.69 400 ASP A CA 1
ATOM 3254 C C . ASP A 1 400 ? 5.490 4.070 -14.524 1.00 76.69 400 ASP A C 1
ATOM 3256 O O . ASP A 1 400 ? 5.883 4.026 -15.682 1.00 76.69 400 ASP A O 1
ATOM 3260 N N . GLN A 1 401 ? 4.903 5.149 -14.009 1.00 76.50 401 GLN A N 1
ATOM 3261 C CA . GLN A 1 401 ? 4.619 6.350 -14.780 1.00 76.50 401 GLN A CA 1
ATOM 3262 C C . GLN A 1 401 ? 5.896 7.008 -15.310 1.00 76.50 401 GLN A C 1
ATOM 3264 O O . GLN A 1 401 ? 5.946 7.370 -16.485 1.00 76.50 401 GLN A O 1
ATOM 3269 N N . ARG A 1 402 ? 6.940 7.119 -14.479 1.00 80.75 402 ARG A N 1
ATOM 3270 C CA . ARG A 1 402 ? 8.243 7.666 -14.889 1.00 80.75 402 ARG A CA 1
ATOM 3271 C C . ARG A 1 402 ? 8.953 6.754 -15.882 1.00 80.75 402 ARG A C 1
ATOM 3273 O O . ARG A 1 402 ? 9.521 7.242 -16.853 1.00 80.75 402 ARG A O 1
ATOM 3280 N N . VAL A 1 403 ? 8.886 5.437 -15.676 1.00 75.12 403 VAL A N 1
ATOM 3281 C CA . VAL A 1 403 ? 9.422 4.454 -16.625 1.00 75.12 403 VAL A CA 1
ATOM 3282 C C . VAL A 1 403 ? 8.693 4.591 -17.959 1.00 75.12 403 VAL A C 1
ATOM 3284 O O . VAL A 1 403 ? 9.341 4.822 -18.968 1.00 75.12 403 VAL A O 1
ATOM 3287 N N . ILE A 1 404 ? 7.360 4.534 -17.962 1.00 74.06 404 ILE A N 1
ATOM 3288 C CA . ILE A 1 404 ? 6.492 4.653 -19.140 1.00 74.06 404 ILE A CA 1
ATOM 3289 C C . ILE A 1 404 ? 6.736 5.956 -19.909 1.00 74.06 404 ILE A C 1
ATOM 3291 O O . ILE A 1 404 ? 6.815 5.918 -21.138 1.00 74.06 404 ILE A O 1
ATOM 3295 N N . ALA A 1 405 ? 6.873 7.090 -19.214 1.00 73.19 405 ALA A N 1
ATOM 3296 C CA . ALA A 1 405 ? 7.115 8.389 -19.838 1.00 73.19 405 ALA A CA 1
ATOM 3297 C C . ALA A 1 405 ? 8.347 8.368 -20.758 1.00 73.19 405 ALA A C 1
ATOM 3299 O O . ALA A 1 405 ? 8.291 8.924 -21.852 1.00 73.19 405 ALA A O 1
ATOM 3300 N N . ASN A 1 406 ? 9.394 7.626 -20.384 1.00 68.12 406 ASN A N 1
ATOM 3301 C CA . ASN A 1 406 ? 10.603 7.474 -21.199 1.00 68.12 406 ASN A CA 1
ATOM 3302 C C . ASN A 1 406 ? 10.378 6.688 -22.508 1.00 68.12 406 ASN A C 1
ATOM 3304 O O . ASN A 1 406 ? 11.218 6.743 -23.402 1.00 68.12 406 ASN A O 1
ATOM 3308 N N . PHE A 1 407 ? 9.270 5.949 -22.649 1.00 67.56 407 PHE A N 1
ATOM 3309 C CA . PHE A 1 407 ? 8.984 5.122 -23.833 1.00 67.56 407 PHE A CA 1
ATOM 3310 C C . PHE A 1 407 ? 7.900 5.699 -24.755 1.00 67.56 407 PHE A C 1
ATOM 3312 O O . PHE A 1 407 ? 7.828 5.304 -25.921 1.00 67.56 407 PHE A O 1
ATOM 3319 N N . ILE A 1 408 ? 7.074 6.643 -24.283 1.00 60.34 408 ILE A N 1
ATOM 3320 C CA . ILE A 1 408 ? 5.946 7.212 -25.051 1.00 60.34 408 ILE A CA 1
ATOM 3321 C C . ILE A 1 408 ? 6.400 7.974 -26.315 1.00 60.34 408 ILE A C 1
ATOM 3323 O O . ILE A 1 408 ? 5.621 8.088 -27.265 1.00 60.34 408 ILE A O 1
ATOM 3327 N N . GLU A 1 409 ? 7.646 8.449 -26.383 1.00 53.72 409 GLU A N 1
ATOM 3328 C CA . GLU A 1 409 ? 8.156 9.261 -27.503 1.00 53.72 409 GLU A CA 1
ATOM 3329 C C . GLU A 1 409 ? 8.362 8.484 -28.826 1.00 53.72 409 GLU A C 1
ATOM 3331 O O . GLU A 1 409 ? 8.542 9.090 -29.880 1.00 53.72 409 GLU A O 1
ATOM 3336 N N . ASN A 1 410 ? 8.248 7.148 -28.839 1.00 53.47 410 ASN A N 1
ATOM 3337 C CA . ASN A 1 410 ? 8.543 6.308 -30.013 1.00 53.47 410 ASN A CA 1
ATOM 3338 C C . ASN A 1 410 ? 7.300 5.862 -30.821 1.00 53.47 410 ASN A C 1
ATOM 3340 O O . ASN A 1 410 ? 7.155 4.688 -31.164 1.00 53.47 410 ASN A O 1
ATOM 3344 N N . ARG A 1 411 ? 6.389 6.786 -31.164 1.00 57.50 411 ARG A N 1
ATOM 3345 C CA . ARG A 1 411 ? 5.138 6.483 -31.911 1.00 57.50 411 ARG A CA 1
ATOM 3346 C C . ARG A 1 411 ? 5.309 6.244 -33.419 1.00 57.50 411 ARG A C 1
ATOM 3348 O O . ARG A 1 411 ? 4.329 6.010 -34.116 1.00 57.50 411 ARG A O 1
ATOM 3355 N N . SER A 1 412 ? 6.529 6.295 -33.945 1.00 53.12 412 SER A N 1
ATOM 3356 C CA . SER A 1 412 ? 6.797 6.413 -35.388 1.00 53.12 412 SER A CA 1
ATOM 3357 C C . SER A 1 412 ? 6.508 5.168 -36.244 1.00 53.12 412 SER A C 1
ATOM 3359 O O . SER A 1 412 ? 6.721 5.221 -37.451 1.00 53.12 412 SER A O 1
ATOM 3361 N N . VAL A 1 413 ? 6.025 4.061 -35.664 1.00 61.25 413 VAL A N 1
ATOM 3362 C CA . VAL A 1 413 ? 5.817 2.785 -36.386 1.00 61.25 413 VAL A CA 1
ATOM 3363 C C . VAL A 1 413 ? 4.339 2.481 -36.667 1.00 61.25 413 VAL A C 1
ATOM 3365 O O . VAL A 1 413 ? 4.038 1.672 -37.542 1.00 61.25 413 VAL A O 1
ATOM 3368 N N . PHE A 1 414 ? 3.398 3.131 -35.975 1.00 78.38 414 PHE A N 1
ATOM 3369 C CA . PHE A 1 414 ? 1.967 2.849 -36.124 1.00 78.38 414 PHE A CA 1
ATOM 3370 C C . PHE A 1 414 ? 1.238 3.955 -36.880 1.00 78.38 414 PHE A C 1
ATOM 3372 O O . PHE A 1 414 ? 1.588 5.132 -36.796 1.00 78.38 414 PHE A O 1
ATOM 3379 N N . THR A 1 415 ? 0.195 3.576 -37.617 1.00 83.88 415 THR A N 1
ATOM 3380 C CA . THR A 1 415 ? -0.651 4.552 -38.311 1.00 83.88 415 THR A CA 1
ATOM 3381 C C . THR A 1 415 ? -1.702 5.103 -37.353 1.00 83.88 415 THR A C 1
ATOM 3383 O O . THR A 1 415 ? -2.248 4.378 -36.524 1.00 83.88 415 THR A O 1
ATOM 3386 N N . HIS A 1 416 ? -1.974 6.403 -37.439 1.00 85.94 416 HIS A N 1
ATOM 3387 C CA . HIS A 1 416 ? -2.916 7.089 -36.558 1.00 85.94 416 HIS A CA 1
ATOM 3388 C C . HIS A 1 416 ? -4.142 7.552 -37.348 1.00 85.94 416 HIS A C 1
ATOM 3390 O O . HIS A 1 416 ? -4.007 8.180 -38.395 1.00 85.94 416 HIS A O 1
ATOM 3396 N N . SER A 1 417 ? -5.337 7.279 -36.824 1.00 87.31 417 SER A N 1
ATOM 3397 C CA . SER A 1 417 ? -6.604 7.761 -37.383 1.00 87.31 417 SER A CA 1
ATOM 3398 C C . SER A 1 417 ? -7.573 8.113 -36.255 1.00 87.31 417 SER A C 1
ATOM 3400 O O . SER A 1 417 ? -8.238 7.243 -35.688 1.00 87.31 417 SER A O 1
ATOM 3402 N N . GLY A 1 418 ? -7.653 9.398 -35.900 1.00 89.25 418 GLY A N 1
ATOM 3403 C CA . GLY A 1 418 ? -8.413 9.849 -34.730 1.00 89.25 418 GLY A CA 1
ATOM 3404 C C . GLY A 1 418 ? -7.891 9.197 -33.444 1.00 89.25 418 GLY A C 1
ATOM 3405 O O . GLY A 1 418 ? -6.694 9.250 -33.167 1.00 89.25 418 GLY A O 1
ATOM 3406 N N . ARG A 1 419 ? -8.776 8.538 -32.681 1.00 92.44 419 ARG A N 1
ATOM 3407 C CA . ARG A 1 419 ? -8.399 7.773 -31.475 1.00 92.44 419 ARG A CA 1
ATOM 3408 C C . ARG A 1 419 ? -7.791 6.396 -31.766 1.00 92.44 419 ARG A C 1
ATOM 3410 O O . ARG A 1 419 ? -7.388 5.715 -30.830 1.00 92.44 419 ARG A O 1
ATOM 3417 N N . TYR A 1 420 ? -7.732 5.959 -33.024 1.00 92.19 420 TYR A N 1
ATOM 3418 C CA . TYR A 1 420 ? -7.184 4.651 -33.377 1.00 92.19 420 TYR A CA 1
ATOM 3419 C C . TYR A 1 420 ? -5.679 4.726 -33.635 1.00 92.19 420 TYR A C 1
ATOM 3421 O O . TYR A 1 420 ? -5.218 5.536 -34.442 1.00 92.19 420 TYR A O 1
ATOM 3429 N N . ILE A 1 421 ? -4.939 3.833 -32.981 1.00 91.88 421 ILE A N 1
ATOM 3430 C CA . ILE A 1 421 ? -3.564 3.463 -33.319 1.00 91.88 421 ILE A CA 1
ATOM 3431 C C . ILE A 1 421 ? -3.655 2.123 -34.042 1.00 91.88 421 ILE A C 1
ATOM 3433 O O . ILE A 1 421 ? -4.144 1.152 -33.469 1.00 91.88 421 ILE A O 1
ATOM 3437 N N . ILE A 1 422 ? -3.267 2.083 -35.313 1.00 93.06 422 ILE A N 1
ATOM 3438 C CA . ILE A 1 422 ? -3.545 0.965 -36.214 1.00 93.06 422 ILE A CA 1
ATOM 3439 C C . ILE A 1 422 ? -2.241 0.253 -36.585 1.00 93.06 422 ILE A C 1
ATOM 3441 O O . ILE A 1 422 ? -1.304 0.862 -37.115 1.00 93.06 422 ILE A O 1
ATOM 3445 N N . ILE A 1 423 ? -2.223 -1.058 -36.343 1.00 93.06 423 ILE A N 1
ATOM 3446 C CA . ILE A 1 423 ? -1.226 -1.998 -36.855 1.00 93.06 423 ILE A CA 1
ATOM 3447 C C . ILE A 1 423 ? -1.855 -2.728 -38.038 1.00 93.06 423 ILE A C 1
ATOM 3449 O O . ILE A 1 423 ? -2.755 -3.553 -37.868 1.00 93.06 423 ILE A O 1
ATOM 3453 N N . SER A 1 424 ? -1.403 -2.390 -39.243 1.00 93.62 424 SER A N 1
ATOM 3454 C CA . SER A 1 424 ? -1.943 -2.954 -40.480 1.00 93.62 424 SER A CA 1
ATOM 3455 C C . SER A 1 424 ? -1.535 -4.410 -40.696 1.00 93.62 424 SER A C 1
ATOM 3457 O O . SER A 1 424 ? -0.644 -4.931 -40.032 1.00 93.62 424 SER A O 1
ATOM 3459 N N . LYS A 1 425 ? -2.151 -5.085 -41.669 1.00 95.31 425 LYS A N 1
ATOM 3460 C CA . LYS A 1 425 ? -1.718 -6.427 -42.095 1.00 95.31 425 LYS A CA 1
ATOM 3461 C C . LYS A 1 425 ? -0.227 -6.468 -42.481 1.00 95.31 425 LYS A C 1
ATOM 3463 O O . LYS A 1 425 ? 0.307 -5.488 -43.000 1.00 95.31 425 LYS A O 1
ATOM 3468 N N . GLY A 1 426 ? 0.421 -7.62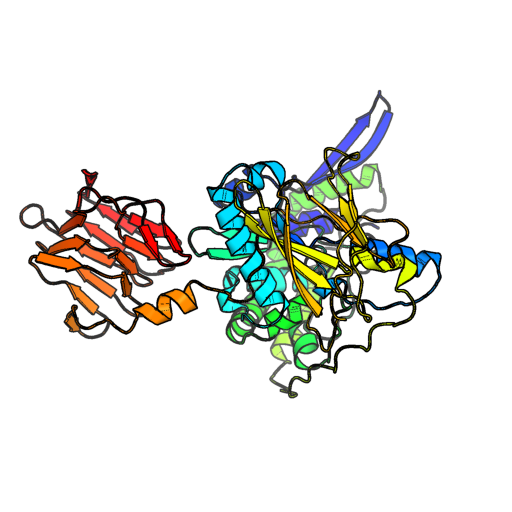1 -42.310 1.00 94.06 426 GLY A N 1
ATOM 3469 C CA . GLY A 1 426 ? 1.843 -7.814 -42.626 1.00 94.06 426 GLY A CA 1
ATOM 3470 C C . GLY A 1 426 ? 2.723 -8.008 -41.390 1.00 94.06 426 GLY A C 1
ATOM 3471 O O . GLY A 1 426 ? 2.225 -8.143 -40.276 1.00 94.06 426 GLY A O 1
ATOM 3472 N N . LYS A 1 427 ? 4.041 -8.077 -41.600 1.00 94.19 427 LYS A N 1
ATOM 3473 C CA . LYS A 1 427 ? 5.027 -8.345 -40.541 1.00 94.19 427 LYS A CA 1
ATOM 3474 C C . LYS A 1 427 ? 5.508 -7.048 -39.894 1.00 94.19 427 LYS A C 1
ATOM 3476 O O . LYS A 1 427 ? 5.992 -6.166 -40.596 1.00 94.19 427 LYS A O 1
ATOM 3481 N N . HIS A 1 428 ? 5.450 -6.990 -38.567 1.00 91.25 428 HIS A N 1
ATOM 3482 C CA . HIS A 1 428 ? 5.873 -5.857 -37.744 1.00 91.25 428 HIS A CA 1
ATOM 3483 C C . HIS A 1 428 ? 6.866 -6.338 -36.696 1.00 91.25 428 HIS A C 1
ATOM 3485 O O . HIS A 1 428 ? 6.506 -7.124 -35.822 1.00 91.25 428 HIS A O 1
ATOM 3491 N N . VAL A 1 429 ? 8.114 -5.880 -36.782 1.00 89.19 429 VAL A N 1
ATOM 3492 C CA . VAL A 1 429 ? 9.141 -6.198 -35.783 1.00 89.19 429 VAL A CA 1
ATOM 3493 C C . VAL A 1 429 ? 9.118 -5.136 -34.692 1.00 89.19 429 VAL A C 1
ATOM 3495 O O . VAL A 1 429 ? 9.352 -3.957 -34.957 1.00 89.19 429 VAL A O 1
ATOM 3498 N N . LEU A 1 430 ? 8.841 -5.560 -33.464 1.00 87.69 430 LEU A N 1
ATOM 3499 C CA . LEU A 1 430 ? 8.779 -4.709 -32.285 1.00 87.69 430 LEU A CA 1
ATOM 3500 C C . LEU A 1 430 ? 10.029 -4.958 -31.444 1.00 87.69 430 LEU A C 1
ATOM 3502 O O . LEU A 1 430 ? 10.094 -5.920 -30.684 1.00 87.69 430 LEU A O 1
ATOM 3506 N N . ASN A 1 431 ? 11.028 -4.090 -31.604 1.00 83.81 431 ASN A N 1
ATOM 3507 C CA . ASN A 1 431 ? 12.346 -4.214 -30.972 1.00 83.81 431 ASN A CA 1
ATOM 3508 C C . ASN A 1 431 ? 12.549 -3.306 -29.746 1.00 83.81 431 ASN A C 1
ATOM 3510 O O . ASN A 1 431 ? 13.680 -3.047 -29.341 1.00 83.81 431 ASN A O 1
ATOM 3514 N N . ARG A 1 432 ? 11.455 -2.743 -29.230 1.00 80.62 432 ARG A N 1
ATOM 3515 C CA . ARG A 1 432 ? 11.407 -1.835 -28.079 1.00 80.62 432 ARG A CA 1
ATOM 3516 C C . ARG A 1 432 ? 10.004 -1.838 -27.473 1.00 80.62 432 ARG A C 1
ATOM 3518 O O . ARG A 1 432 ? 9.067 -2.336 -28.096 1.00 80.62 432 ARG A O 1
ATOM 3525 N N . ALA A 1 433 ? 9.856 -1.287 -26.274 1.00 82.69 433 ALA A N 1
ATOM 3526 C CA . ALA A 1 433 ? 8.556 -1.154 -25.628 1.00 82.69 433 ALA A CA 1
ATOM 3527 C C . ALA A 1 433 ? 7.653 -0.157 -26.372 1.00 82.69 433 ALA A C 1
ATOM 3529 O O . ALA A 1 433 ? 8.091 0.940 -26.726 1.00 82.69 433 ALA A O 1
ATOM 3530 N N . TYR A 1 434 ? 6.384 -0.521 -26.552 1.00 84.12 434 TYR A N 1
ATOM 3531 C CA . TYR A 1 434 ? 5.346 0.352 -27.092 1.00 84.12 434 TYR A CA 1
ATOM 3532 C C . TYR A 1 434 ? 4.267 0.580 -26.042 1.00 84.12 434 TYR A C 1
ATOM 3534 O O . TYR A 1 434 ? 3.630 -0.366 -25.581 1.00 84.12 434 TYR A O 1
ATOM 3542 N N . VAL A 1 435 ? 4.047 1.845 -25.684 1.00 86.38 435 VAL A N 1
ATOM 3543 C CA . VAL A 1 435 ? 3.001 2.231 -24.736 1.00 86.38 435 VAL A CA 1
ATOM 3544 C C . VAL A 1 435 ? 1.832 2.857 -25.484 1.00 86.38 435 VAL A C 1
ATOM 3546 O O . VAL A 1 435 ? 2.003 3.862 -26.176 1.00 86.38 435 VAL A O 1
ATOM 3549 N N . ILE A 1 436 ? 0.639 2.291 -25.315 1.00 88.50 436 ILE A N 1
ATOM 3550 C CA . ILE A 1 436 ? -0.609 2.856 -25.836 1.00 88.50 436 ILE A CA 1
ATOM 3551 C C . ILE A 1 436 ? -1.292 3.617 -24.693 1.00 88.50 436 ILE A C 1
ATOM 3553 O O . ILE A 1 436 ? -1.733 2.984 -23.735 1.00 88.50 436 ILE A O 1
ATOM 3557 N N . PRO A 1 437 ? -1.362 4.956 -24.736 1.00 85.12 437 PRO A N 1
ATOM 3558 C CA . PRO A 1 437 ? -1.897 5.735 -23.626 1.00 85.12 437 PRO A CA 1
ATOM 3559 C C . PRO A 1 437 ? -3.430 5.704 -23.581 1.00 85.12 437 PRO A C 1
ATOM 3561 O O . PRO A 1 437 ? -4.096 5.405 -24.577 1.00 85.12 437 PRO A O 1
ATOM 3564 N N . LYS A 1 438 ? -3.988 6.089 -22.427 1.00 87.44 438 LYS A N 1
ATOM 3565 C CA . LYS A 1 438 ? -5.434 6.301 -22.245 1.00 87.44 438 LYS A CA 1
ATOM 3566 C C . LYS A 1 438 ? -6.009 7.237 -23.320 1.00 87.44 438 LYS A C 1
ATOM 3568 O O . LYS A 1 438 ? -5.334 8.149 -23.795 1.00 87.44 438 LYS A O 1
ATOM 3573 N N . GLY A 1 439 ? -7.275 7.020 -23.680 1.00 88.19 439 GLY A N 1
ATOM 3574 C CA . GLY A 1 439 ? -8.001 7.808 -24.689 1.00 88.19 439 GLY A CA 1
ATOM 3575 C C . GLY A 1 439 ? -7.851 7.312 -26.135 1.00 88.19 439 GLY A C 1
ATOM 3576 O O . GLY A 1 439 ? -8.558 7.799 -27.016 1.00 88.19 439 GLY A O 1
ATOM 3577 N N . PHE A 1 440 ? -6.986 6.325 -26.385 1.00 91.38 440 PHE A N 1
ATOM 3578 C CA . PHE A 1 440 ? -6.830 5.680 -27.693 1.00 91.38 440 PHE A CA 1
ATOM 3579 C C . PHE A 1 440 ? -7.557 4.326 -27.771 1.00 91.38 440 PHE A C 1
ATOM 3581 O O . PHE A 1 440 ? -8.213 3.896 -26.826 1.00 91.38 440 PHE A O 1
ATOM 3588 N N . ILE A 1 441 ? -7.469 3.675 -28.931 1.00 94.19 441 ILE A N 1
ATOM 3589 C CA . ILE A 1 441 ? -7.796 2.266 -29.180 1.00 94.19 441 ILE A CA 1
ATOM 3590 C C . ILE A 1 441 ? -6.655 1.689 -30.017 1.00 94.19 441 ILE A C 1
ATOM 3592 O O . ILE A 1 441 ? -6.349 2.233 -31.081 1.00 94.19 441 ILE A O 1
ATOM 3596 N N . LEU A 1 442 ? -6.045 0.588 -29.577 1.00 95.19 442 LEU A N 1
ATOM 3597 C CA . LEU A 1 442 ? -5.103 -0.156 -30.413 1.00 95.19 442 LEU A CA 1
ATOM 3598 C C . LEU A 1 442 ? -5.890 -1.113 -31.310 1.00 95.19 442 LEU A C 1
ATOM 3600 O O . LEU A 1 442 ? -6.483 -2.070 -30.823 1.00 95.19 442 LEU A O 1
ATOM 3604 N N . LYS A 1 443 ? -5.893 -0.876 -32.621 1.00 96.44 443 LYS A N 1
ATOM 3605 C CA . LYS A 1 443 ? -6.528 -1.749 -33.612 1.00 96.44 443 LYS A CA 1
ATOM 3606 C C . LYS A 1 443 ? -5.464 -2.535 -34.368 1.00 96.44 443 LYS A C 1
ATOM 3608 O O . LYS A 1 443 ? -4.567 -1.946 -34.963 1.00 96.44 443 LYS A O 1
ATOM 3613 N N . ILE A 1 444 ? -5.602 -3.853 -34.393 1.00 97.00 444 ILE A N 1
ATOM 3614 C CA . ILE A 1 444 ? -4.711 -4.757 -35.120 1.00 97.00 444 ILE A CA 1
ATOM 3615 C C . ILE A 1 444 ? -5.524 -5.421 -36.228 1.00 97.00 444 ILE A C 1
ATOM 3617 O O . ILE A 1 444 ? -6.542 -6.062 -35.967 1.00 97.00 444 ILE A O 1
ATOM 3621 N N . GLU A 1 445 ? -5.119 -5.205 -37.476 1.00 96.94 445 GLU A N 1
ATO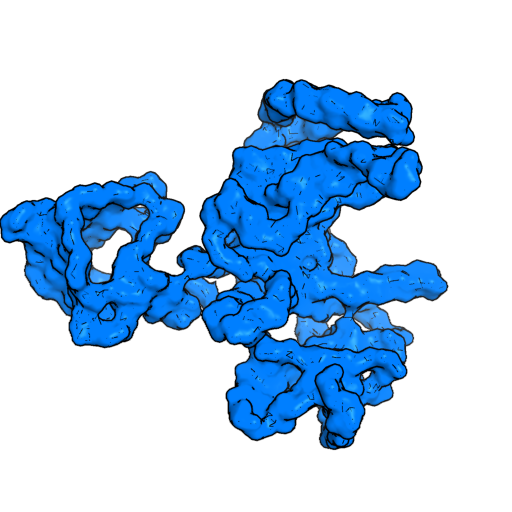M 3622 C CA . GLU A 1 445 ? -5.861 -5.680 -38.643 1.00 96.94 445 GLU A CA 1
ATOM 3623 C C . GLU A 1 445 ? -5.622 -7.178 -38.918 1.00 96.94 445 GLU A C 1
ATOM 3625 O O . GLU A 1 445 ? -4.535 -7.692 -38.632 1.00 96.94 445 GLU A O 1
ATOM 3630 N N . PRO A 1 446 ? -6.602 -7.895 -39.509 1.00 98.31 446 PRO A N 1
ATOM 3631 C CA . PRO A 1 446 ? -6.441 -9.298 -39.887 1.00 98.31 446 PRO A CA 1
ATOM 3632 C C . PRO A 1 446 ? -5.170 -9.559 -40.708 1.00 98.31 446 PRO A C 1
ATOM 3634 O O . PRO A 1 446 ? -4.875 -8.838 -41.664 1.00 98.31 446 PRO A O 1
ATOM 3637 N N . GLY A 1 447 ? -4.440 -10.626 -40.374 1.00 97.56 447 GLY A N 1
ATOM 3638 C CA . GLY A 1 447 ? -3.190 -10.995 -41.048 1.00 97.56 447 GLY A CA 1
ATOM 3639 C C . GLY A 1 447 ? -1.956 -10.200 -40.601 1.00 97.56 447 GLY A C 1
ATOM 3640 O O . GLY A 1 447 ? -0.908 -10.291 -41.245 1.00 97.56 447 GLY A O 1
ATOM 3641 N N . ALA A 1 448 ? -2.053 -9.401 -39.536 1.00 97.19 448 ALA A N 1
ATOM 3642 C CA . ALA A 1 448 ? -0.888 -8.806 -38.890 1.00 97.19 448 ALA A CA 1
ATOM 3643 C C . ALA A 1 448 ? -0.071 -9.859 -38.119 1.00 97.19 448 ALA A C 1
ATOM 3645 O O . ALA A 1 448 ? -0.621 -10.718 -37.431 1.00 97.19 448 ALA A O 1
ATOM 3646 N N . GLN A 1 449 ? 1.255 -9.765 -38.213 1.00 95.88 449 GLN A N 1
ATOM 3647 C CA . GLN A 1 449 ? 2.214 -10.583 -37.472 1.00 95.88 449 GLN A CA 1
ATOM 3648 C C . GLN A 1 449 ? 3.121 -9.656 -36.664 1.00 95.88 449 GLN A C 1
ATOM 3650 O O . GLN A 1 449 ? 3.960 -8.959 -37.233 1.00 95.88 449 GLN A O 1
ATOM 3655 N N . LEU A 1 450 ? 2.940 -9.638 -35.349 1.00 93.62 450 LEU A N 1
ATOM 3656 C CA . LEU A 1 450 ? 3.742 -8.879 -34.404 1.00 93.62 450 LEU A CA 1
ATOM 3657 C C . LEU A 1 450 ? 4.865 -9.787 -33.904 1.00 93.62 450 LEU A C 1
ATOM 3659 O O . LEU A 1 450 ? 4.622 -10.809 -33.263 1.00 93.62 450 LEU A O 1
ATOM 3663 N N . ILE A 1 451 ? 6.096 -9.429 -34.246 1.00 91.88 451 ILE A N 1
ATOM 3664 C CA . ILE A 1 451 ? 7.303 -10.182 -33.921 1.00 91.88 451 ILE A CA 1
ATOM 3665 C C . ILE A 1 451 ? 8.075 -9.363 -32.901 1.00 91.88 451 ILE A C 1
ATOM 3667 O O . ILE A 1 451 ? 8.691 -8.353 -33.241 1.00 91.88 451 ILE A O 1
ATOM 3671 N N . PHE A 1 452 ? 8.027 -9.780 -31.649 1.00 89.38 452 PHE A N 1
ATOM 3672 C CA . PHE A 1 452 ? 8.796 -9.150 -30.600 1.00 89.38 452 PHE A CA 1
ATOM 3673 C C . PHE A 1 452 ? 10.260 -9.618 -30.665 1.00 89.38 452 PHE A C 1
ATOM 3675 O O . PHE A 1 452 ? 10.546 -10.808 -30.834 1.00 89.38 452 PHE A O 1
ATOM 3682 N N . GLU A 1 453 ? 11.180 -8.656 -30.564 1.00 86.75 453 GLU A N 1
ATOM 3683 C CA . GLU A 1 453 ? 12.636 -8.851 -30.484 1.00 86.75 453 GLU A CA 1
ATOM 3684 C C . GLU A 1 453 ? 13.223 -7.852 -29.460 1.00 86.75 453 GLU A C 1
ATOM 3686 O O . GLU A 1 453 ? 12.541 -6.898 -29.095 1.00 86.75 453 GLU A O 1
ATOM 3691 N N . ASN A 1 454 ? 14.448 -8.046 -28.958 1.00 76.62 454 ASN A N 1
ATOM 3692 C CA . ASN A 1 454 ? 15.193 -7.061 -28.142 1.00 76.62 454 ASN A CA 1
ATOM 3693 C C . ASN A 1 454 ? 14.370 -6.290 -27.073 1.00 76.62 454 ASN A C 1
ATOM 3695 O O . ASN A 1 454 ? 14.276 -5.066 -27.124 1.00 76.62 454 ASN A O 1
ATOM 3699 N N . ASN A 1 455 ? 13.778 -6.982 -26.089 1.00 74.06 455 ASN A N 1
ATOM 3700 C CA . ASN A 1 455 ? 12.940 -6.385 -25.025 1.00 74.06 455 ASN A CA 1
ATOM 3701 C C . ASN A 1 455 ? 11.703 -5.602 -25.524 1.00 74.06 455 ASN A C 1
ATOM 3703 O O . ASN A 1 455 ? 11.151 -4.776 -24.798 1.00 74.06 455 ASN A O 1
ATOM 3707 N N . GLY A 1 456 ? 11.251 -5.827 -26.758 1.00 81.81 456 GLY A N 1
ATOM 3708 C CA . GLY A 1 456 ? 9.987 -5.300 -27.257 1.00 81.81 456 GLY A CA 1
ATOM 3709 C C . GLY A 1 456 ? 8.760 -5.965 -26.641 1.00 81.81 456 GLY A C 1
ATOM 3710 O O . GLY A 1 456 ? 8.748 -7.168 -26.414 1.00 81.81 456 GLY A O 1
ATOM 3711 N N . PHE A 1 457 ? 7.727 -5.180 -26.368 1.00 86.00 457 PHE A N 1
ATOM 3712 C CA . PHE A 1 457 ? 6.421 -5.627 -25.874 1.00 86.00 457 PHE A CA 1
ATOM 3713 C C . PHE A 1 457 ? 5.420 -4.476 -26.036 1.00 86.00 457 PHE A C 1
ATOM 3715 O O . PHE A 1 457 ? 5.810 -3.348 -26.359 1.00 86.00 457 PHE A O 1
ATOM 3722 N N . ILE A 1 458 ? 4.135 -4.745 -25.799 1.00 89.25 458 ILE A N 1
ATOM 3723 C CA . ILE A 1 458 ? 3.093 -3.713 -25.783 1.00 89.25 458 ILE A CA 1
ATOM 3724 C C . ILE A 1 458 ? 2.513 -3.584 -24.374 1.00 89.25 458 ILE A C 1
ATOM 3726 O O . ILE A 1 458 ? 2.060 -4.560 -23.781 1.00 89.25 458 ILE A O 1
ATOM 3730 N N . LEU A 1 459 ? 2.487 -2.357 -23.862 1.00 89.50 459 LEU A N 1
ATOM 3731 C CA . LEU A 1 459 ? 1.755 -1.973 -22.662 1.00 89.50 459 LEU A CA 1
ATOM 3732 C C . LEU A 1 459 ? 0.623 -1.030 -23.063 1.00 89.50 459 LEU A C 1
ATOM 3734 O O . LEU A 1 459 ? 0.856 0.117 -23.438 1.00 89.50 459 LEU A O 1
ATOM 3738 N N . SER A 1 460 ? -0.610 -1.506 -22.986 1.00 90.88 460 SER A N 1
ATOM 3739 C CA . SER A 1 460 ? -1.795 -0.756 -23.365 1.00 90.88 460 SER A CA 1
ATOM 3740 C C . SER A 1 460 ? -2.565 -0.276 -22.142 1.00 90.88 460 SER A C 1
ATOM 3742 O O . SER A 1 460 ? -3.056 -1.068 -21.348 1.00 90.88 460 SER A O 1
ATOM 3744 N N . GLN A 1 461 ? -2.722 1.038 -22.021 1.00 90.12 461 GLN A N 1
ATOM 3745 C CA . GLN A 1 461 ? -3.687 1.698 -21.136 1.00 90.12 461 GLN A CA 1
ATOM 3746 C C . GLN A 1 461 ? -4.986 2.041 -21.892 1.00 90.12 461 GLN A C 1
ATOM 3748 O O . GLN A 1 461 ? -5.730 2.944 -21.512 1.00 90.12 461 GLN A O 1
ATOM 3753 N N . ALA A 1 462 ? -5.225 1.354 -23.010 1.00 92.75 462 ALA A N 1
ATOM 3754 C CA . ALA A 1 462 ? -6.345 1.527 -23.924 1.00 92.75 462 ALA A CA 1
ATOM 3755 C C . ALA A 1 462 ? -6.889 0.158 -24.366 1.00 92.75 462 ALA A C 1
ATOM 3757 O O . ALA A 1 462 ? -6.131 -0.821 -24.365 1.00 92.75 462 ALA A O 1
ATOM 3758 N N . PRO A 1 463 ? -8.166 0.066 -24.780 1.00 96.44 463 PRO A N 1
ATOM 3759 C CA . PRO A 1 463 ? -8.712 -1.172 -25.320 1.00 96.44 463 PRO A CA 1
ATOM 3760 C C . PRO A 1 463 ? -7.945 -1.623 -26.570 1.00 96.44 463 PRO A C 1
ATOM 3762 O O . PRO A 1 463 ? -7.523 -0.806 -27.401 1.00 96.44 463 PRO A O 1
ATOM 3765 N N . VAL A 1 464 ? -7.784 -2.939 -26.700 1.00 97.56 464 VAL A N 1
ATOM 3766 C CA . VAL A 1 464 ? -7.130 -3.587 -27.842 1.00 97.56 464 VAL A CA 1
ATOM 3767 C C . VAL A 1 464 ? -8.169 -4.351 -28.656 1.00 97.56 464 VAL A C 1
ATOM 3769 O O . VAL A 1 464 ? -8.868 -5.214 -28.133 1.00 97.56 464 VAL A O 1
ATOM 3772 N N . LEU A 1 465 ? -8.257 -4.045 -29.949 1.00 98.00 465 LEU A N 1
ATOM 3773 C CA . LEU A 1 465 ? -9.127 -4.713 -30.913 1.00 98.00 465 LEU A CA 1
ATOM 3774 C C . LEU A 1 465 ? -8.268 -5.508 -31.900 1.00 98.00 465 LEU A C 1
ATOM 3776 O O . LEU A 1 465 ? -7.765 -4.959 -32.881 1.00 98.00 465 LEU A O 1
ATOM 3780 N N . ALA A 1 466 ? -8.114 -6.803 -31.639 1.00 97.88 466 ALA A N 1
ATOM 3781 C CA . ALA A 1 466 ? -7.388 -7.759 -32.467 1.00 97.88 466 ALA A CA 1
ATOM 3782 C C . ALA A 1 466 ? -8.369 -8.792 -33.042 1.00 97.88 466 ALA A C 1
ATOM 3784 O O . ALA A 1 466 ? -8.498 -9.907 -32.539 1.00 97.88 466 ALA A O 1
ATOM 3785 N N . LYS A 1 467 ? -9.090 -8.400 -34.098 1.00 98.06 467 LYS A N 1
ATOM 3786 C CA . LYS A 1 467 ? -10.109 -9.239 -34.748 1.00 98.06 467 LYS A CA 1
ATOM 3787 C C . LYS A 1 467 ? -9.568 -9.815 -36.050 1.00 98.06 467 LYS A C 1
ATOM 3789 O O . LYS A 1 467 ? -9.717 -9.206 -37.106 1.00 98.06 467 LYS A O 1
ATOM 3794 N N . GLY A 1 468 ? -8.879 -10.947 -35.956 1.00 97.50 468 GLY A N 1
ATOM 3795 C CA . GLY A 1 468 ? -8.422 -11.733 -37.095 1.00 97.50 468 GLY A CA 1
ATOM 3796 C C . GLY A 1 468 ? -9.555 -12.526 -37.748 1.00 97.50 468 GLY A C 1
ATOM 3797 O O . GLY A 1 468 ? -10.725 -12.412 -37.400 1.00 97.50 468 GLY A O 1
ATOM 3798 N N . THR A 1 469 ? -9.198 -13.373 -38.710 1.00 97.81 469 THR A N 1
ATOM 3799 C CA . THR A 1 469 ? -10.128 -14.332 -39.333 1.00 97.81 469 THR A CA 1
ATOM 3800 C C . THR A 1 469 ? -9.461 -15.696 -39.441 1.00 97.81 469 THR A C 1
ATOM 3802 O O . THR A 1 469 ? -8.237 -15.768 -39.465 1.00 97.81 469 THR A O 1
ATOM 3805 N N . ALA A 1 470 ? -10.229 -16.774 -39.614 1.00 96.06 470 ALA A N 1
ATOM 3806 C CA . ALA A 1 470 ? -9.661 -18.112 -39.818 1.00 96.06 470 ALA A CA 1
ATOM 3807 C C . ALA A 1 470 ? -8.635 -18.189 -40.973 1.00 96.06 470 ALA A C 1
ATOM 3809 O O . ALA A 1 470 ? -7.689 -18.965 -40.903 1.00 96.06 470 ALA A O 1
ATOM 3810 N N . ARG A 1 471 ? -8.805 -17.380 -42.033 1.00 97.25 471 ARG A N 1
ATOM 3811 C CA . ARG A 1 471 ? -7.863 -17.314 -43.170 1.00 97.25 471 ARG A CA 1
ATOM 3812 C C . ARG A 1 471 ? -6.685 -16.372 -42.930 1.00 97.25 471 ARG A C 1
ATOM 3814 O O . ARG A 1 471 ? -5.620 -16.586 -43.489 1.00 97.25 471 ARG A O 1
ATOM 3821 N N . ASN A 1 472 ? -6.895 -15.322 -42.142 1.00 97.81 472 ASN A N 1
ATOM 3822 C CA . ASN A 1 472 ? -5.900 -14.296 -41.842 1.00 97.81 472 ASN A CA 1
ATOM 3823 C C . ASN A 1 472 ? -5.865 -14.071 -40.323 1.00 97.81 472 ASN A C 1
ATOM 3825 O O . ASN A 1 472 ? -6.427 -13.071 -39.850 1.00 97.81 472 ASN A O 1
ATOM 3829 N N . PRO A 1 473 ? -5.287 -15.010 -39.552 1.00 97.94 473 PRO A N 1
ATOM 3830 C CA . PRO A 1 473 ? -5.156 -14.845 -38.112 1.00 97.94 473 PRO A CA 1
ATOM 3831 C C . PRO A 1 473 ? -4.194 -13.697 -37.794 1.00 97.94 473 PRO A C 1
ATOM 3833 O O . PRO A 1 473 ? -3.350 -13.325 -38.615 1.00 97.94 473 PRO A O 1
ATOM 3836 N N . ILE A 1 474 ? -4.331 -13.127 -36.600 1.00 98.44 474 ILE A N 1
ATOM 3837 C CA . ILE A 1 474 ? -3.342 -12.197 -36.044 1.00 98.44 474 ILE A CA 1
ATOM 3838 C C . ILE A 1 474 ? -2.366 -13.013 -35.206 1.00 98.44 474 ILE A C 1
ATOM 3840 O O . ILE A 1 474 ? -2.793 -13.815 -34.380 1.00 98.44 474 ILE A O 1
ATOM 3844 N N . ILE A 1 475 ? -1.066 -12.813 -35.402 1.00 96.75 475 ILE A N 1
ATOM 3845 C CA . ILE A 1 475 ? -0.035 -13.604 -34.722 1.00 96.75 475 ILE A CA 1
ATOM 3846 C C . ILE A 1 475 ? 0.827 -12.680 -33.871 1.00 96.75 475 ILE A C 1
ATOM 3848 O O . ILE A 1 475 ? 1.410 -11.730 -34.386 1.00 96.75 475 ILE A O 1
ATOM 3852 N N . PHE A 1 476 ? 0.943 -12.985 -32.586 1.00 94.75 476 PHE A N 1
ATOM 3853 C CA . PHE A 1 476 ? 1.939 -12.421 -31.685 1.00 94.75 476 PHE A CA 1
ATOM 3854 C C . PHE A 1 476 ? 3.015 -13.476 -31.454 1.00 94.75 476 PHE A C 1
ATOM 3856 O O . PHE A 1 476 ? 2.706 -14.592 -31.052 1.00 94.75 476 PHE A O 1
ATOM 3863 N N . SER A 1 477 ? 4.275 -13.145 -31.710 1.00 92.69 477 SER A N 1
ATOM 3864 C CA . SER A 1 477 ? 5.376 -14.106 -31.620 1.00 92.69 477 SER A CA 1
ATOM 3865 C C . SER A 1 477 ? 6.632 -13.481 -31.036 1.00 92.69 477 SER A C 1
ATOM 3867 O O . SER A 1 477 ? 6.859 -12.284 -31.199 1.00 92.69 477 SER A O 1
ATOM 3869 N N . CYS A 1 478 ? 7.454 -14.285 -30.372 1.00 86.56 478 CYS A N 1
ATOM 3870 C CA . CYS A 1 478 ? 8.766 -13.883 -29.874 1.00 86.56 478 CYS A CA 1
ATOM 3871 C C . CYS A 1 478 ? 9.832 -14.811 -30.458 1.00 86.56 478 CYS A C 1
ATOM 3873 O O . CYS A 1 478 ? 9.635 -16.022 -30.533 1.00 86.56 478 CYS A O 1
ATOM 3875 N N . LYS A 1 479 ? 10.959 -14.240 -30.896 1.00 75.50 479 LYS A N 1
ATOM 3876 C CA . LYS A 1 479 ? 12.107 -15.011 -31.413 1.00 75.50 479 LYS A CA 1
ATOM 3877 C C . LYS A 1 479 ? 13.247 -15.173 -30.406 1.00 75.50 479 LYS A C 1
ATOM 3879 O O . LYS A 1 479 ? 14.241 -15.816 -30.724 1.00 75.50 479 LYS A O 1
ATOM 3884 N N . THR A 1 480 ? 13.143 -14.550 -29.234 1.00 67.94 480 THR A N 1
ATOM 3885 C CA . THR A 1 480 ? 14.206 -14.533 -28.217 1.00 67.94 480 THR A CA 1
ATOM 3886 C C . THR A 1 480 ? 13.727 -15.163 -26.910 1.00 67.94 480 THR A C 1
ATOM 3888 O O . THR A 1 480 ? 12.530 -15.254 -26.664 1.00 67.94 480 THR A O 1
ATOM 3891 N N . GLU A 1 481 ? 14.647 -15.584 -26.043 1.00 63.19 481 GLU A N 1
ATOM 3892 C CA . GLU A 1 481 ? 14.300 -16.180 -24.739 1.00 63.19 481 GLU A CA 1
ATOM 3893 C C . GLU A 1 481 ? 13.832 -15.136 -23.702 1.00 63.19 481 GLU A C 1
ATOM 3895 O O . GLU A 1 481 ? 13.360 -15.491 -22.626 1.00 63.19 481 GLU A O 1
ATOM 3900 N N . ASN A 1 482 ? 13.904 -13.838 -24.025 1.00 60.47 482 ASN A N 1
ATOM 3901 C CA . ASN A 1 482 ? 13.754 -12.742 -23.059 1.00 60.47 482 ASN A CA 1
ATOM 3902 C C . ASN A 1 482 ? 12.324 -12.229 -22.857 1.00 60.47 482 ASN A C 1
ATOM 3904 O O . ASN A 1 482 ? 12.164 -11.104 -22.396 1.00 60.47 482 ASN A O 1
ATOM 3908 N N . GLY A 1 483 ? 11.315 -13.052 -23.154 1.00 59.69 483 GLY A N 1
ATOM 3909 C CA . GLY A 1 483 ? 9.950 -12.879 -22.665 1.00 59.69 483 GLY A CA 1
ATOM 3910 C C . GLY A 1 483 ? 9.280 -11.564 -23.073 1.00 59.69 483 GLY A C 1
ATOM 3911 O O . GLY A 1 483 ? 9.569 -10.471 -22.592 1.00 59.69 483 GLY A O 1
ATOM 3912 N N . GLN A 1 484 ? 8.371 -11.674 -24.029 1.00 75.75 484 GLN A N 1
ATOM 3913 C CA . GLN A 1 484 ? 7.752 -10.542 -24.702 1.00 75.75 484 GLN A CA 1
ATOM 3914 C C . GLN A 1 484 ? 6.252 -10.794 -24.769 1.00 75.75 484 GLN A C 1
ATOM 3916 O O . GLN A 1 484 ? 5.830 -11.947 -24.859 1.00 75.75 484 GLN A O 1
ATOM 3921 N N . GLY A 1 485 ? 5.441 -9.743 -24.685 1.00 84.50 485 GLY A N 1
ATOM 3922 C CA . GLY A 1 485 ? 4.003 -9.930 -24.548 1.00 84.50 485 GLY A CA 1
ATOM 3923 C C . GLY A 1 485 ? 3.180 -8.65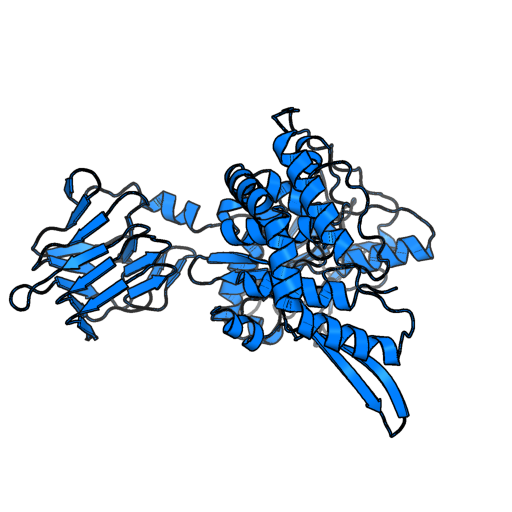5 -24.643 1.00 84.50 485 GLY A C 1
ATOM 3924 O O . GLY A 1 485 ? 3.633 -7.611 -25.121 1.00 84.50 485 GLY A O 1
ATOM 3925 N N . LEU A 1 486 ? 1.935 -8.777 -24.198 1.00 90.75 486 LEU A N 1
ATOM 3926 C CA . LEU A 1 486 ? 0.930 -7.725 -24.213 1.00 90.75 486 LEU A CA 1
ATOM 3927 C C . LEU A 1 486 ? 0.334 -7.561 -22.812 1.00 90.75 486 LEU A C 1
ATOM 3929 O O . LEU A 1 486 ? -0.288 -8.483 -22.298 1.00 90.75 486 LEU A O 1
ATOM 3933 N N . ALA A 1 487 ? 0.458 -6.383 -22.207 1.00 91.56 487 ALA A N 1
ATOM 3934 C CA . ALA A 1 487 ? -0.332 -6.022 -21.029 1.00 91.56 487 ALA A CA 1
ATOM 3935 C C . ALA A 1 487 ? -1.400 -4.992 -21.392 1.00 91.56 487 ALA A C 1
ATOM 3937 O O . ALA A 1 487 ? -1.127 -4.050 -22.129 1.00 91.56 487 ALA A O 1
ATOM 3938 N N . ILE A 1 488 ? -2.603 -5.162 -20.853 1.00 92.88 488 ILE A N 1
ATOM 3939 C CA . ILE A 1 488 ? -3.758 -4.276 -21.001 1.00 92.88 488 ILE A CA 1
ATOM 3940 C C . ILE A 1 488 ? -4.231 -3.929 -19.596 1.00 92.88 488 ILE A C 1
ATOM 3942 O O . ILE A 1 488 ? -4.679 -4.809 -18.857 1.00 92.88 488 ILE A O 1
ATOM 3946 N N . LEU A 1 489 ? -4.080 -2.666 -19.208 1.00 90.25 489 LEU A N 1
ATOM 3947 C CA . LEU A 1 489 ? -4.246 -2.231 -17.825 1.00 90.25 489 LEU A CA 1
ATOM 3948 C C . LEU A 1 489 ? -5.241 -1.079 -17.717 1.00 90.25 489 LEU A C 1
ATOM 3950 O O . LEU A 1 489 ? -5.088 -0.071 -18.407 1.00 90.25 489 LEU A O 1
ATOM 3954 N N . ASN A 1 490 ? -6.160 -1.177 -16.754 1.00 87.12 490 ASN A N 1
ATOM 3955 C CA . ASN A 1 490 ? -7.052 -0.092 -16.330 1.00 87.12 490 ASN A CA 1
ATOM 3956 C C . ASN A 1 490 ? -7.827 0.533 -17.502 1.00 87.12 490 ASN A C 1
ATOM 3958 O O . ASN A 1 490 ? -7.699 1.733 -17.771 1.00 87.12 490 ASN A O 1
ATOM 3962 N N . THR A 1 491 ? -8.597 -0.296 -18.210 1.00 89.69 491 THR A N 1
ATOM 3963 C CA . THR A 1 491 ? -9.398 0.115 -19.370 1.00 89.69 491 THR A CA 1
ATOM 3964 C C . THR A 1 491 ? -10.875 -0.166 -19.130 1.00 89.69 491 THR A C 1
ATOM 3966 O O . THR A 1 491 ? -11.244 -1.307 -18.857 1.00 89.69 491 THR A O 1
ATOM 3969 N N . ASP A 1 492 ? -11.723 0.842 -19.328 1.00 86.19 492 ASP A N 1
ATOM 3970 C CA . ASP A 1 492 ? -13.173 0.714 -19.115 1.00 86.19 492 ASP A CA 1
ATOM 3971 C C . ASP A 1 492 ? -13.913 0.133 -20.336 1.00 86.19 492 ASP A C 1
ATOM 3973 O O . ASP A 1 492 ? -15.028 -0.375 -20.225 1.00 86.19 492 ASP A O 1
ATOM 3977 N N . GLU A 1 493 ? -13.295 0.199 -21.518 1.00 93.12 493 GLU A N 1
ATOM 3978 C CA . GLU A 1 493 ? -13.843 -0.333 -22.768 1.00 93.12 493 GLU A CA 1
ATOM 3979 C C . GLU A 1 493 ? -13.379 -1.780 -23.025 1.00 93.12 493 GLU A C 1
ATOM 3981 O O . GLU A 1 493 ? -12.283 -2.188 -22.632 1.00 93.12 493 GLU A O 1
ATOM 3986 N N . LEU A 1 494 ? -14.215 -2.556 -23.725 1.00 95.69 494 LEU A N 1
ATOM 3987 C CA . LEU A 1 494 ? -13.949 -3.957 -24.055 1.00 95.69 494 LEU A CA 1
ATOM 3988 C C . LEU A 1 494 ? -12.738 -4.097 -24.994 1.00 95.69 494 LEU A C 1
ATOM 3990 O O . LEU A 1 494 ? -12.714 -3.519 -26.080 1.00 95.69 494 LEU A O 1
ATOM 3994 N N . SER A 1 495 ? -11.783 -4.944 -24.610 1.00 98.00 495 SER A N 1
ATOM 3995 C CA . SER A 1 495 ? -10.763 -5.474 -25.521 1.00 98.00 495 SER A CA 1
ATOM 3996 C C . SER A 1 495 ? -11.242 -6.786 -26.139 1.00 98.00 495 SER A C 1
ATOM 3998 O O . SER A 1 495 ? -11.769 -7.655 -25.442 1.00 98.00 495 SER A O 1
ATOM 4000 N N . GLU A 1 496 ? -11.059 -6.951 -27.446 1.00 98.12 496 GLU A N 1
ATOM 4001 C CA . GLU A 1 496 ? -11.556 -8.104 -28.197 1.00 98.12 496 GLU A CA 1
ATOM 4002 C C . GLU A 1 496 ? -10.431 -8.780 -28.972 1.00 98.12 496 GLU A C 1
ATOM 4004 O O . GLU A 1 496 ? -9.722 -8.141 -29.750 1.00 98.12 496 GLU A O 1
ATOM 4009 N N . PHE A 1 497 ? -10.328 -10.092 -28.789 1.00 98.31 497 PHE A N 1
ATOM 4010 C CA . PHE A 1 497 ? -9.382 -10.960 -29.470 1.00 98.31 497 PHE A CA 1
ATOM 4011 C C . PHE A 1 497 ? -10.151 -12.089 -30.149 1.00 98.31 497 PHE A C 1
ATOM 4013 O O . PHE A 1 497 ? -10.827 -12.888 -29.493 1.00 98.31 497 PHE A O 1
ATOM 4020 N N . GLU A 1 498 ? -10.043 -12.155 -31.469 1.00 98.38 498 GLU A N 1
ATOM 4021 C CA . GLU A 1 498 ? -10.700 -13.159 -32.298 1.00 98.38 498 GLU A CA 1
ATOM 4022 C C . GLU A 1 498 ? -9.712 -13.697 -33.334 1.00 98.38 498 GLU A C 1
ATOM 4024 O O . GLU A 1 498 ? -9.068 -12.908 -34.023 1.00 98.38 498 GLU A O 1
ATOM 4029 N N . HIS A 1 499 ? -9.571 -15.023 -33.445 1.00 98.38 499 HIS A N 1
ATOM 4030 C CA . HIS A 1 499 ? -8.608 -15.661 -34.359 1.00 98.38 499 HIS A CA 1
ATOM 4031 C C . HIS A 1 499 ? -7.174 -15.126 -34.176 1.00 98.38 499 HIS A C 1
ATOM 4033 O O . HIS A 1 499 ? -6.535 -14.654 -35.124 1.00 98.38 499 HIS A O 1
ATOM 4039 N N . VAL A 1 500 ? -6.691 -15.185 -32.932 1.00 98.06 500 VAL A N 1
ATOM 4040 C CA . VAL A 1 500 ? -5.362 -14.708 -32.527 1.00 98.06 500 VAL A CA 1
ATOM 4041 C C . VAL A 1 500 ? -4.500 -15.876 -32.050 1.00 98.06 500 VAL A C 1
ATOM 4043 O O . VAL A 1 500 ? -4.963 -16.732 -31.297 1.00 98.06 500 VAL A O 1
ATOM 4046 N N . GLU A 1 501 ? -3.238 -15.889 -32.463 1.00 96.75 501 GLU A N 1
ATOM 4047 C CA . GLU A 1 501 ? -2.242 -16.875 -32.053 1.00 96.75 501 GLU A CA 1
ATOM 4048 C C . GLU A 1 501 ? -1.108 -16.199 -31.269 1.00 96.75 501 GLU A C 1
ATOM 4050 O O . GLU A 1 501 ? -0.534 -15.213 -31.728 1.00 96.75 501 GLU A O 1
ATOM 4055 N N . PHE A 1 502 ? -0.791 -16.725 -30.086 1.00 93.81 502 PHE A N 1
ATOM 4056 C CA . PHE A 1 502 ? 0.343 -16.312 -29.259 1.00 93.81 502 PHE A CA 1
ATOM 4057 C C . PHE A 1 502 ? 1.403 -17.420 -29.293 1.00 93.81 502 PHE A C 1
ATOM 4059 O O . PHE A 1 502 ? 1.162 -18.516 -28.789 1.00 93.81 502 PHE A O 1
ATOM 4066 N N . VAL A 1 503 ? 2.560 -17.138 -29.897 1.00 92.31 503 VAL A N 1
ATOM 4067 C CA . VAL A 1 503 ? 3.613 -18.124 -30.185 1.00 92.31 503 VAL A CA 1
ATOM 4068 C C . VAL A 1 503 ? 4.894 -17.803 -29.420 1.00 92.31 503 VAL A C 1
ATOM 4070 O O . VAL A 1 503 ? 5.503 -16.754 -29.644 1.00 92.31 503 VAL A O 1
ATOM 4073 N N . GLY A 1 504 ? 5.331 -18.706 -28.542 1.00 87.19 504 GLY A N 1
ATOM 4074 C CA . GLY A 1 504 ? 6.621 -18.597 -27.846 1.00 87.19 504 GLY A CA 1
ATOM 4075 C C . GLY A 1 504 ? 6.774 -17.352 -26.959 1.00 87.19 504 GLY A C 1
ATOM 4076 O O . GLY A 1 504 ? 7.889 -16.891 -26.725 1.00 87.19 504 GLY A O 1
ATOM 4077 N N . LEU A 1 505 ? 5.664 -16.765 -26.503 1.00 86.62 505 LEU A N 1
ATOM 4078 C CA . LEU A 1 505 ? 5.652 -15.606 -25.606 1.00 86.62 505 LEU A CA 1
ATOM 4079 C C . LEU A 1 505 ? 5.767 -16.044 -24.138 1.00 86.62 505 LEU A C 1
ATOM 4081 O O . LEU A 1 505 ? 5.301 -17.118 -23.767 1.00 86.62 505 LEU A O 1
ATOM 4085 N N . ASN A 1 506 ? 6.345 -15.192 -23.289 1.00 80.88 506 ASN A N 1
ATOM 4086 C CA . ASN A 1 506 ? 6.555 -15.463 -21.860 1.00 80.88 506 ASN A CA 1
ATOM 4087 C C . ASN A 1 506 ? 6.479 -14.152 -21.044 1.00 80.88 506 ASN A C 1
ATOM 4089 O O . ASN A 1 506 ? 6.075 -13.117 -21.574 1.00 80.88 506 ASN A O 1
ATOM 4093 N N . SER A 1 507 ? 6.866 -14.180 -19.768 1.00 78.06 507 SER A N 1
ATOM 4094 C CA . SER A 1 507 ? 6.921 -13.020 -18.876 1.00 78.06 507 SER A CA 1
ATOM 4095 C C . SER A 1 507 ? 7.829 -11.910 -19.406 1.00 78.06 507 SER A C 1
ATOM 4097 O O . SER A 1 507 ? 8.955 -12.209 -19.786 1.00 78.06 507 SER A O 1
ATOM 4099 N N . PHE A 1 508 ? 7.424 -10.643 -19.341 1.00 76.44 508 PHE A N 1
ATOM 4100 C CA . PHE A 1 508 ? 8.237 -9.521 -19.825 1.00 76.44 508 PHE A CA 1
ATOM 4101 C C . PHE A 1 508 ? 8.564 -8.493 -18.738 1.00 76.44 508 PHE A C 1
ATOM 4103 O O . PHE A 1 508 ? 7.851 -8.357 -17.740 1.00 76.44 508 PHE A O 1
ATOM 4110 N N . LYS A 1 509 ? 9.667 -7.754 -18.933 1.00 74.69 509 LYS A N 1
ATOM 4111 C CA . LYS A 1 509 ? 10.196 -6.773 -17.972 1.00 74.69 509 LYS A CA 1
ATOM 4112 C C . LYS A 1 509 ? 10.572 -5.447 -18.644 1.00 74.69 509 LYS A C 1
ATOM 4114 O O . LYS A 1 509 ? 11.253 -5.445 -19.664 1.00 74.69 509 LYS A O 1
ATOM 4119 N N . MET A 1 510 ? 10.229 -4.320 -18.013 1.00 71.31 510 MET A N 1
ATOM 4120 C CA . MET A 1 510 ? 10.697 -2.978 -18.397 1.00 71.31 510 MET A CA 1
ATOM 4121 C C . MET A 1 510 ? 11.038 -2.136 -17.177 1.00 71.31 510 MET A C 1
ATOM 4123 O O . MET A 1 510 ? 10.157 -1.669 -16.463 1.00 71.31 510 MET A O 1
ATOM 4127 N N . GLY A 1 511 ? 12.331 -1.913 -16.942 1.00 71.69 511 GLY A N 1
ATOM 4128 C CA . GLY A 1 511 ? 12.773 -1.246 -15.718 1.00 71.69 511 GLY A CA 1
ATOM 4129 C C . GLY A 1 511 ? 12.283 -2.011 -14.482 1.00 71.69 511 GLY A C 1
ATOM 4130 O O . GLY A 1 511 ? 12.658 -3.172 -14.283 1.00 71.69 511 GLY A O 1
ATOM 4131 N N . SER A 1 512 ? 11.444 -1.362 -13.672 1.00 64.88 512 SER A N 1
ATOM 4132 C CA . SER A 1 512 ? 10.756 -1.954 -12.517 1.00 64.88 512 SER A CA 1
ATOM 4133 C C . SER A 1 512 ? 9.558 -2.835 -12.891 1.00 64.88 512 SER A C 1
ATOM 4135 O O . SER A 1 512 ? 9.251 -3.750 -12.127 1.00 64.88 512 SER A O 1
ATOM 4137 N N . LEU A 1 513 ? 8.930 -2.615 -14.052 1.00 75.06 513 LEU A N 1
ATOM 4138 C CA . LEU A 1 513 ? 7.745 -3.348 -14.499 1.00 75.06 513 LEU A CA 1
ATOM 4139 C C . LEU A 1 513 ? 8.068 -4.813 -14.752 1.00 75.06 513 LEU A C 1
ATOM 4141 O O . LEU A 1 513 ? 9.042 -5.115 -15.448 1.00 75.06 513 LEU A O 1
ATOM 4145 N N . PHE A 1 514 ? 7.226 -5.711 -14.255 1.00 77.12 514 PHE A N 1
ATOM 4146 C CA . PHE A 1 514 ? 7.331 -7.137 -14.532 1.00 77.12 514 PHE A CA 1
ATOM 4147 C C . PHE A 1 514 ? 5.943 -7.766 -14.667 1.00 77.12 514 PHE A C 1
ATOM 4149 O O . PHE A 1 514 ? 5.122 -7.644 -13.767 1.00 77.12 514 PHE A O 1
ATOM 4156 N N . TYR A 1 515 ? 5.702 -8.457 -15.779 1.00 82.25 515 TYR A N 1
ATOM 4157 C CA . TYR A 1 515 ? 4.450 -9.158 -16.058 1.00 82.25 515 TYR A CA 1
ATOM 4158 C C . TYR A 1 515 ? 4.741 -10.620 -16.354 1.00 82.25 515 TYR A C 1
ATOM 4160 O O . TYR A 1 515 ? 5.608 -10.922 -17.164 1.00 82.25 515 TYR A O 1
ATOM 4168 N N . GLU A 1 516 ? 4.008 -11.528 -15.717 1.00 76.81 516 GLU A N 1
ATOM 4169 C CA . GLU A 1 516 ? 4.342 -12.961 -15.669 1.00 76.81 516 GLU A CA 1
ATOM 4170 C C . GLU A 1 516 ? 3.710 -13.794 -16.787 1.00 76.81 516 GLU A C 1
ATOM 4172 O O . GLU A 1 516 ? 3.784 -15.017 -16.779 1.00 76.81 516 GLU A O 1
ATOM 4177 N N . SER A 1 517 ? 3.056 -13.154 -17.752 1.00 82.94 517 SER A N 1
ATOM 4178 C CA . SER A 1 517 ? 2.258 -13.841 -18.764 1.00 82.94 517 SER A CA 1
ATOM 4179 C C . SER A 1 517 ? 2.447 -13.231 -20.147 1.00 82.94 517 SER A C 1
ATOM 4181 O O . SER A 1 517 ? 2.726 -12.040 -20.284 1.00 82.94 517 SER A O 1
ATOM 4183 N N . ALA A 1 518 ? 2.238 -14.059 -21.174 1.00 86.19 518 ALA A N 1
ATOM 4184 C CA . ALA A 1 518 ? 2.230 -13.648 -22.577 1.00 86.19 518 ALA A CA 1
ATOM 4185 C C . ALA A 1 518 ? 1.196 -12.543 -22.855 1.00 86.19 518 ALA A C 1
ATOM 4187 O O . ALA A 1 518 ? 1.451 -11.610 -23.619 1.00 86.19 518 ALA A O 1
ATOM 4188 N N . ILE A 1 519 ? 0.034 -12.653 -22.208 1.00 90.88 519 ILE A N 1
ATOM 4189 C CA . ILE A 1 519 ? -1.011 -11.639 -22.190 1.00 90.88 519 ILE A CA 1
ATOM 4190 C C . ILE A 1 519 ? -1.478 -11.398 -20.753 1.00 90.88 519 ILE A C 1
ATOM 4192 O O . ILE A 1 519 ? -1.796 -12.342 -20.034 1.00 90.88 519 ILE A O 1
ATOM 4196 N N . THR A 1 520 ? -1.536 -10.132 -20.349 1.00 90.88 520 THR A N 1
ATOM 4197 C CA . THR A 1 520 ? -2.047 -9.692 -19.046 1.00 90.88 520 THR A CA 1
ATOM 4198 C C . THR A 1 520 ? -3.230 -8.759 -19.276 1.00 90.88 520 THR A C 1
ATOM 4200 O O . THR A 1 520 ? -3.055 -7.698 -19.866 1.00 90.88 520 THR A O 1
ATOM 4203 N N . CYS A 1 521 ? -4.418 -9.116 -18.787 1.00 90.50 521 CYS A N 1
ATOM 4204 C CA . CYS A 1 521 ? -5.564 -8.208 -18.695 1.00 90.50 521 CYS A CA 1
ATOM 4205 C C . CYS A 1 521 ? -5.821 -7.898 -17.221 1.00 90.50 521 CYS A C 1
ATOM 4207 O O . CYS A 1 521 ? -6.133 -8.806 -16.453 1.00 90.50 521 CYS A O 1
ATOM 4209 N N . TYR A 1 522 ? -5.685 -6.635 -16.816 1.00 88.44 522 TYR A N 1
ATOM 4210 C CA . TYR A 1 522 ? -5.863 -6.232 -15.423 1.00 88.44 522 TYR A CA 1
ATOM 4211 C C . TYR A 1 522 ? -6.750 -5.002 -15.301 1.00 88.44 522 TYR A C 1
ATOM 4213 O O . TYR A 1 522 ? -6.473 -3.970 -15.916 1.00 88.44 522 TYR A O 1
ATOM 4221 N N . ASN A 1 523 ? -7.798 -5.113 -14.477 1.00 86.00 523 ASN A N 1
ATOM 4222 C CA . ASN A 1 523 ? -8.854 -4.104 -14.373 1.00 86.00 523 ASN A CA 1
ATOM 4223 C C . ASN A 1 523 ? -9.319 -3.647 -15.773 1.00 86.00 523 ASN A C 1
ATOM 4225 O O . ASN A 1 523 ? -9.352 -2.464 -16.105 1.00 86.00 523 ASN A O 1
ATOM 4229 N N . ALA A 1 524 ? -9.527 -4.644 -16.632 1.00 90.50 524 ALA A N 1
ATOM 4230 C CA . ALA A 1 524 ? -9.829 -4.513 -18.043 1.00 90.50 524 ALA A CA 1
ATOM 4231 C C . ALA A 1 524 ? -10.714 -5.693 -18.440 1.00 90.50 524 ALA A C 1
ATOM 4233 O O . ALA A 1 524 ? -10.441 -6.836 -18.060 1.00 90.50 524 ALA A O 1
ATOM 4234 N N . VAL A 1 525 ? -11.768 -5.431 -19.210 1.00 92.19 525 VAL A N 1
ATOM 4235 C CA . VAL A 1 525 ? -12.627 -6.494 -19.736 1.00 92.19 525 VAL A CA 1
ATOM 4236 C C . VAL A 1 525 ? -12.042 -6.970 -21.061 1.00 92.19 525 VAL A C 1
ATOM 4238 O O . VAL A 1 525 ? -11.974 -6.210 -22.026 1.00 92.19 525 VAL A O 1
ATOM 4241 N N . CYS A 1 526 ? -11.628 -8.235 -21.113 1.00 95.38 526 CYS A N 1
ATOM 4242 C CA . CYS A 1 526 ? -11.094 -8.871 -22.313 1.00 95.38 526 CYS A CA 1
ATOM 4243 C C . CYS A 1 526 ? -12.005 -10.024 -22.749 1.00 95.38 526 CYS A C 1
ATOM 4245 O O . CYS A 1 526 ? -12.318 -10.910 -21.954 1.00 95.38 526 CYS A O 1
ATOM 4247 N N . ARG A 1 527 ? -12.418 -10.029 -24.020 1.00 97.25 527 ARG A N 1
ATOM 4248 C CA . ARG A 1 527 ? -13.132 -11.145 -24.651 1.00 97.25 527 ARG A CA 1
ATOM 4249 C C . ARG A 1 527 ? -12.198 -11.873 -25.603 1.00 97.25 527 ARG A C 1
ATOM 4251 O O . ARG A 1 527 ? -11.618 -11.263 -26.498 1.00 97.25 527 ARG A O 1
ATOM 4258 N N . PHE A 1 528 ? -12.123 -13.186 -25.432 1.00 96.62 528 PHE A N 1
ATOM 4259 C CA . PHE A 1 528 ? -11.275 -14.070 -26.214 1.00 96.62 528 PHE A CA 1
ATOM 4260 C C . PHE A 1 528 ? -12.130 -15.086 -26.970 1.00 96.62 528 PHE A C 1
ATOM 4262 O O . PHE A 1 528 ? -13.002 -15.725 -26.386 1.00 96.62 528 PHE A O 1
ATOM 4269 N N . SER A 1 529 ? -11.880 -15.242 -28.267 1.00 96.94 529 SER A N 1
ATOM 4270 C CA . SER A 1 529 ? -12.559 -16.215 -29.125 1.00 96.94 529 SER A CA 1
ATOM 4271 C C . SER A 1 529 ? -11.588 -16.768 -30.167 1.00 96.94 529 SER A C 1
ATOM 4273 O O . SER A 1 529 ? -10.780 -16.030 -30.726 1.00 96.94 529 SER A O 1
ATOM 4275 N N . ASN A 1 530 ? -11.632 -18.079 -30.416 1.00 96.88 530 ASN A N 1
ATOM 4276 C CA . ASN A 1 530 ? -10.749 -18.747 -31.382 1.00 96.88 530 ASN A CA 1
ATOM 4277 C C . ASN A 1 530 ? -9.253 -18.420 -31.173 1.00 96.88 530 ASN A C 1
ATOM 4279 O O . ASN A 1 530 ? -8.555 -18.052 -32.117 1.00 96.88 530 ASN A O 1
ATOM 4283 N N . LEU A 1 531 ? -8.781 -18.507 -29.925 1.00 95.81 531 LEU A N 1
ATOM 4284 C CA . LEU A 1 531 ? -7.373 -18.307 -29.585 1.00 95.81 531 LEU A CA 1
ATOM 4285 C C . LEU A 1 531 ? -6.547 -19.579 -29.746 1.00 95.81 531 LEU A C 1
ATOM 4287 O O . LEU A 1 531 ? -7.046 -20.684 -29.533 1.00 95.81 531 LEU A O 1
ATOM 4291 N N . LYS A 1 532 ? -5.252 -19.400 -30.001 1.00 94.69 532 LYS A N 1
ATOM 4292 C CA . LYS A 1 532 ? -4.254 -20.465 -29.911 1.00 94.69 532 LYS A CA 1
ATOM 4293 C C . LYS A 1 532 ? -3.015 -19.978 -29.155 1.00 94.69 532 LYS A C 1
ATOM 4295 O O . LYS A 1 532 ? -2.537 -18.875 -29.400 1.00 94.69 532 LYS A O 1
ATOM 4300 N N . PHE A 1 533 ? -2.509 -20.811 -28.249 1.00 91.31 533 PHE A N 1
ATOM 4301 C CA . PHE A 1 533 ? -1.224 -20.630 -27.570 1.00 91.31 533 PHE A CA 1
ATOM 4302 C C . PHE A 1 533 ? -0.319 -21.795 -27.967 1.00 91.31 533 PHE A C 1
ATOM 4304 O O . PHE A 1 533 ? -0.782 -22.940 -27.958 1.00 91.31 533 PHE A O 1
ATOM 4311 N N . SER A 1 534 ? 0.928 -21.519 -28.349 1.00 87.56 534 SER A N 1
ATOM 4312 C CA . SER A 1 534 ? 1.884 -22.554 -28.776 1.00 87.56 534 SER A CA 1
ATOM 4313 C C . SER A 1 534 ? 3.331 -22.199 -28.504 1.00 87.56 534 SER A C 1
ATOM 4315 O O . SER A 1 534 ? 3.664 -20.998 -28.632 1.00 87.56 534 SER A O 1
#

Sequence (534 aa):
QGAYLATWFAHELFASEGLIAGKYGFVPLILNGENKGIYAYEEHFDNEMLERFSRNENMMLRFDNSAAKWLYNFNLNKKKAVVLPVYEAAKIIPYKENSVLTDPKQLKRFNSAANLLNGFKAGDLPANEVFDLPKIAKFVALAEVLGAYNALEWNNLRFYYNPIIHKLEFILNDAYADNLQLMTETDDLLINKYRNASISSDNPLYFLYNLFADPEFITLYIQALGEYSNPERIKNELIANKANLEERVNLLKQSFPSYKFKSEEYIQRAERINFLLKNALVKRKKRQKEPLIAYSDTLISEIGANLMNAYTQFSSEKEKRILINNFNSKPIYIKEFTNSTDVTLKEKAVQTLVPAFMNGTPGSSELVVPNWVTGFNTTESKFDTVKIAAWSYSEHYLTDQRVIANFIENRSVFTHSGRYIIISKGKHVLNRAYVIPKGFILKIEPGAQLIFENNGFILSQAPVLAKGTARNPIIFSCKTENGQGLAILNTDELSEFEHVEFVGLNSFKMGSLFYESAITCYNAVCRFSNLKFS

Radius of gyration: 26.68 Å; chains: 1; bounding box: 68×54×76 Å

pLDDT: mean 86.73, std 12.1, range [41.72, 98.56]

Foldseek 3Di:
DFCQVLLQLLQVVCVVVLAQEWHKAKDFDQDPNDTPAIDIDTHDQDQVSCVSSVADDFWKKAWDCPLVVVVVVVCVVVVHDADFLSLLLTAIATPVRVVQLVDPVSLLLNQQLRQLVNCLSLLNDAQVLAAPLLQVLLVVLSLQLSLQCVQQFRRNWMWDQRQAQRHIHTHGGRRDDRPPPSPPDPPADVLCCLQPDADASSPRNVSCNRQSVDPVSVVSNLVSNLVQLPLVVLVVSCVVCVVVSVVRQVSNCRVVVPDDDPSVVSSVSSVSSNVRSVVVPDPRDHDDHPQHPPGDLPDLQARFQSQKAKEFADDDQWKTKMKIWGRAQAKWWWAWFAAPVDRVDIDGDDRDIQGYDDRSGTRMDMDMDTPRGQWTDIPRYPDDTRGYHHHDHDPPNDGPVNLVVVAAVPLPQFDDDPQETEAEADEDEFQEEAEAAPSHEYEYYFNYEYEYHNLYEYEYCEAYEQAYDPVGAYEYEYPDLAAYAYEHEQYPDEHEHERYEYEPHAWGDGDSRTGGGNYHYYNHHYDYYNYYYD